Protein AF-A0A9P6TMA6-F1 (afdb_monomer_lite)

Radius of gyration: 33.47 Å; chains: 1; bounding box: 96×68×90 Å

Foldseek 3Di:
DDPPPADAFEKAFEKEKEAQADPPQADPCVDFQDPSHPNRAIWTKWFAFPDPPQRIDTQMDGDDPPHASVRRHVVSCCQFFNPQWDKAWPDSFFLDKDWDADDPVVCVVPVVDRHRTHIYGYTYIYTDGGGGDGPCPGTVDMGTGGPPDDCPRGQCPPVVVVVVSVVVVVVPPDPDDDDDDPCNVDVDDDDPPDDDVLVVLQLQQFFAQLQVQQPRPCRDGQDPQWKAALLQGIHHLVSVVVCQVPVPVRVCCCVRVVVPNDPLRIDGADFAFQPPDDPVLCDDPPCSPDDNAARTAAPQPRHGRRRPFKKWAFQVHRYIHTPVRCVVPVDQADPVPRHGGDPVRIGIHPDDPVSSVVSVVVSVVVVVVVVVVVVVVVVVVVVVVVPDDDDDDDDDDDDDDDDDDDDDDPPPVVVVVVVVVVVVVVVVPPDDDPVVVVVPDDDPDDDDDPDDDPDDDDD

Secondary structure (DSSP, 8-state):
-------EEEEEEEEEEEPPPPTT----TT-SS-TTTTTTS-EEEEEE-S-SSS-EE-SEEEPPTT--HHHHHHHHHHHHH-SS-EEEE--SS-SEEEEEEPPHHHHHH-TT---SEEEEEEEEEEEEE------SSS-SEEEEEETTS-GGGS-SSSHHHHHHHHHHHTT----S-PPPPHHHHTTPPPPP----HHHHHHHHHHB-TTTTTSSSS---B-PSSEEEETTS-EEEHHHHHHHHH-TTSSTTHHHHHTT--SGGGEEE-BPEEPTT--GGG---TT-TTS----SEE-TTT--BSSSSS-EEEETTT-BEEEHHHHHHS--SB-TTT--B--GGGEEESS--HHHHHHHHHHHHHHHHHHHHHHHHHHHHHHHHTTS-----------------------HHHHHHHHHHHHHHHHHTTS---HHHHHHSS-------TTSS-S-----

Structure (mmCIF, N/CA/C/O backbone):
data_AF-A0A9P6TMA6-F1
#
_entry.id   AF-A0A9P6TMA6-F1
#
loop_
_atom_site.group_PDB
_atom_site.id
_atom_site.type_symbol
_atom_site.label_atom_id
_atom_site.label_alt_id
_atom_site.label_comp_id
_atom_site.label_asym_id
_atom_site.label_entity_id
_atom_site.label_seq_id
_atom_site.pdbx_PDB_ins_code
_atom_site.Cartn_x
_atom_site.Cartn_y
_atom_site.Cartn_z
_atom_site.occupancy
_atom_site.B_iso_or_equiv
_atom_site.auth_seq_id
_atom_site.auth_comp_id
_atom_site.auth_asym_id
_atom_site.auth_atom_id
_atom_site.pdbx_PDB_model_num
ATOM 1 N N . MET A 1 1 ? 34.938 -23.444 14.644 1.00 37.44 1 MET A N 1
ATOM 2 C CA . MET A 1 1 ? 34.069 -23.648 13.467 1.00 37.44 1 MET A CA 1
ATOM 3 C C . MET A 1 1 ? 34.191 -22.396 12.625 1.00 37.44 1 MET A C 1
ATOM 5 O O . MET A 1 1 ? 33.840 -21.325 13.095 1.00 37.44 1 MET A O 1
ATOM 9 N N . THR A 1 2 ? 34.842 -22.506 11.475 1.00 38.72 2 THR A N 1
ATOM 10 C CA . THR A 1 2 ? 35.045 -21.412 10.523 1.00 38.72 2 THR A CA 1
ATOM 11 C C . THR A 1 2 ? 33.685 -20.917 10.021 1.00 38.72 2 THR A C 1
ATOM 13 O O . THR A 1 2 ? 32.839 -21.733 9.661 1.00 38.72 2 THR A O 1
ATOM 16 N N . ASN A 1 3 ? 33.452 -19.600 10.038 1.00 38.28 3 ASN A N 1
ATOM 17 C CA . ASN A 1 3 ? 32.276 -18.984 9.418 1.00 38.28 3 ASN A CA 1
ATOM 18 C C . ASN A 1 3 ? 32.245 -19.393 7.940 1.00 38.28 3 ASN A C 1
ATOM 20 O O . ASN A 1 3 ? 33.055 -18.909 7.151 1.00 38.28 3 ASN A O 1
ATOM 24 N N . ALA A 1 4 ? 31.354 -20.312 7.566 1.00 51.31 4 ALA A N 1
ATOM 25 C CA . ALA A 1 4 ? 31.094 -20.601 6.166 1.00 51.31 4 ALA A CA 1
ATOM 26 C C . ALA A 1 4 ? 30.470 -19.339 5.560 1.00 51.31 4 ALA A C 1
ATOM 28 O O . ALA A 1 4 ? 29.366 -18.955 5.943 1.00 51.31 4 ALA A O 1
ATOM 29 N N . ALA A 1 5 ? 31.208 -18.657 4.682 1.00 58.91 5 ALA A N 1
ATOM 30 C CA . ALA A 1 5 ? 30.712 -17.478 3.989 1.00 58.91 5 ALA A CA 1
ATOM 31 C C . ALA A 1 5 ? 29.397 -17.821 3.273 1.00 58.91 5 ALA A C 1
ATOM 33 O O . ALA A 1 5 ? 29.303 -18.837 2.578 1.00 58.91 5 ALA A O 1
ATOM 34 N N . GLU A 1 6 ? 28.373 -16.992 3.475 1.00 73.00 6 GLU A N 1
ATOM 35 C CA . GLU A 1 6 ? 27.078 -17.164 2.828 1.00 73.00 6 GLU A CA 1
ATOM 36 C C . GLU A 1 6 ? 27.240 -17.038 1.305 1.00 73.00 6 GLU A C 1
ATOM 38 O O . GLU A 1 6 ? 27.486 -15.952 0.785 1.00 73.00 6 GLU A O 1
ATOM 43 N N . TYR A 1 7 ? 27.126 -18.151 0.577 1.00 81.44 7 TYR A N 1
ATOM 44 C CA . TYR A 1 7 ? 27.273 -18.160 -0.879 1.00 81.44 7 TYR A CA 1
ATOM 45 C C . TYR A 1 7 ? 25.953 -17.771 -1.561 1.00 81.44 7 TYR A C 1
ATOM 47 O O . TYR A 1 7 ? 24.917 -18.406 -1.342 1.00 81.44 7 TYR A O 1
ATOM 55 N N . PHE A 1 8 ? 25.994 -16.749 -2.415 1.00 84.25 8 PHE A N 1
ATOM 56 C CA . PHE A 1 8 ? 24.892 -16.355 -3.294 1.00 84.25 8 PHE A CA 1
ATOM 57 C C . PHE A 1 8 ? 25.286 -16.644 -4.739 1.00 84.25 8 PHE A C 1
ATOM 59 O O . PHE A 1 8 ? 26.382 -16.279 -5.160 1.00 84.25 8 PHE A O 1
ATOM 66 N N . ARG A 1 9 ? 24.399 -17.292 -5.505 1.00 86.44 9 ARG A N 1
ATOM 67 C CA . ARG A 1 9 ? 24.655 -17.559 -6.927 1.00 86.44 9 ARG A CA 1
ATOM 68 C C . ARG A 1 9 ? 24.709 -16.231 -7.696 1.00 86.44 9 ARG A C 1
ATOM 70 O O . ARG A 1 9 ? 23.733 -15.484 -7.588 1.00 86.44 9 ARG A O 1
ATOM 77 N N . PRO A 1 10 ? 25.768 -15.961 -8.476 1.00 89.81 10 PRO A N 1
ATOM 78 C CA . PRO A 1 10 ? 25.795 -14.825 -9.388 1.00 89.81 10 PRO A CA 1
ATOM 79 C C . PRO A 1 10 ? 24.837 -15.069 -10.560 1.00 89.81 10 PRO A C 1
ATOM 81 O O . PRO A 1 10 ? 24.807 -16.159 -11.141 1.00 89.81 10 PRO A O 1
ATOM 84 N N . VAL A 1 11 ? 24.014 -14.071 -10.862 1.00 90.94 11 VAL A N 1
ATOM 85 C CA . VAL A 1 11 ? 22.996 -14.108 -11.915 1.00 90.94 11 VAL A CA 1
ATOM 86 C C . VAL A 1 11 ? 23.094 -12.812 -12.710 1.00 90.94 11 VAL A C 1
ATOM 88 O O . VAL A 1 11 ? 23.042 -11.738 -12.118 1.00 90.94 11 VAL A O 1
ATOM 91 N N . ALA A 1 12 ? 23.200 -12.910 -14.029 1.00 92.94 12 ALA A N 1
ATOM 92 C CA . ALA A 1 12 ? 23.120 -11.769 -14.929 1.00 92.94 12 ALA A CA 1
ATOM 93 C C . ALA A 1 12 ? 21.675 -11.585 -15.396 1.00 92.94 12 ALA A C 1
ATOM 95 O O . ALA A 1 12 ? 20.987 -12.560 -15.700 1.00 92.94 12 ALA A O 1
ATOM 96 N N . SER A 1 13 ? 21.211 -10.341 -15.458 1.00 91.81 13 SER A N 1
ATOM 97 C CA . SER A 1 13 ? 19.910 -9.994 -16.022 1.00 91.81 13 SER A CA 1
ATOM 98 C C . SER A 1 13 ? 20.026 -8.809 -16.967 1.00 91.81 13 SER A C 1
ATOM 100 O O . SER A 1 13 ? 20.718 -7.832 -16.677 1.00 91.81 13 SER A O 1
ATOM 102 N N . ILE A 1 14 ? 19.315 -8.878 -18.089 1.00 91.44 14 ILE A N 1
ATOM 103 C CA . ILE A 1 14 ? 19.318 -7.839 -19.115 1.00 91.44 14 ILE A CA 1
ATOM 104 C C . ILE A 1 14 ? 18.003 -7.071 -19.122 1.00 91.44 14 ILE A C 1
ATOM 106 O O . ILE A 1 14 ? 16.912 -7.633 -19.195 1.00 91.44 14 ILE A O 1
ATOM 110 N N . ILE A 1 15 ? 18.105 -5.749 -19.076 1.00 91.38 15 ILE A N 1
ATOM 111 C CA . ILE A 1 15 ? 16.959 -4.855 -19.184 1.00 91.38 15 ILE A CA 1
ATOM 112 C C . ILE A 1 15 ? 16.950 -4.285 -20.590 1.00 91.38 15 ILE A C 1
ATOM 114 O O . ILE A 1 15 ? 17.591 -3.267 -20.871 1.00 91.38 15 ILE A O 1
ATOM 118 N N . LEU A 1 16 ? 16.222 -4.966 -21.470 1.00 91.25 16 LEU A N 1
ATOM 119 C CA . LEU A 1 16 ? 16.062 -4.548 -22.851 1.00 91.25 16 LEU A CA 1
ATOM 120 C C . LEU A 1 16 ? 14.928 -3.530 -22.969 1.00 91.25 16 LEU A C 1
ATOM 122 O O . LEU A 1 16 ? 13.778 -3.832 -22.642 1.00 91.25 16 LEU A O 1
ATOM 126 N N . LYS A 1 17 ? 15.255 -2.330 -23.454 1.00 90.25 17 LYS A N 1
ATOM 127 C CA . LYS A 1 17 ? 14.284 -1.260 -23.711 1.00 90.25 17 LYS A CA 1
ATOM 128 C C . LYS A 1 17 ? 14.212 -0.903 -25.191 1.00 90.25 17 LYS A C 1
ATOM 130 O O . LYS A 1 17 ? 15.240 -0.810 -25.860 1.00 90.25 17 LYS A O 1
ATOM 135 N N . ARG A 1 18 ? 13.014 -0.598 -25.675 1.00 89.44 18 ARG A N 1
ATOM 136 C CA . ARG A 1 18 ? 12.765 -0.031 -27.006 1.00 89.44 18 ARG A CA 1
ATOM 137 C C . ARG A 1 18 ? 12.384 1.438 -26.831 1.00 89.44 18 ARG A C 1
ATOM 139 O O . ARG A 1 18 ? 11.455 1.749 -26.088 1.00 89.44 18 ARG A O 1
ATOM 146 N N . LEU A 1 19 ? 13.159 2.340 -27.438 1.00 87.12 19 LEU A N 1
ATOM 147 C CA . LEU A 1 19 ? 12.957 3.797 -27.364 1.00 87.12 19 LEU A CA 1
ATOM 148 C C . LEU A 1 19 ? 11.766 4.234 -28.225 1.00 87.12 19 LEU A C 1
ATOM 150 O O . LEU A 1 19 ? 11.429 3.503 -29.154 1.00 87.12 19 LEU A O 1
ATOM 154 N N . PRO A 1 20 ? 11.116 5.381 -27.949 1.00 86.81 20 PRO A N 1
ATOM 155 C CA . PRO A 1 20 ? 9.997 5.862 -28.756 1.00 86.81 20 PRO A CA 1
ATOM 156 C C . PRO A 1 20 ? 10.317 5.833 -30.253 1.00 86.81 20 PRO A C 1
ATOM 158 O O . PRO A 1 20 ? 11.397 6.248 -30.675 1.00 86.81 20 PRO A O 1
ATOM 161 N N . MET A 1 21 ? 9.392 5.285 -31.032 1.00 82.81 21 MET A N 1
ATOM 162 C CA . MET A 1 21 ? 9.508 5.181 -32.480 1.00 82.81 21 MET A CA 1
ATOM 163 C C . MET A 1 21 ? 8.995 6.462 -33.141 1.00 82.81 21 MET A C 1
ATOM 165 O O . MET A 1 21 ? 8.362 7.306 -32.505 1.00 82.81 21 MET A O 1
ATOM 169 N N . ALA A 1 22 ? 9.281 6.614 -34.433 1.00 80.31 22 ALA A N 1
ATOM 170 C CA . ALA A 1 22 ? 8.778 7.743 -35.199 1.00 80.31 22 ALA A CA 1
ATOM 171 C C . ALA A 1 22 ? 7.228 7.753 -35.229 1.00 80.31 22 ALA A C 1
ATOM 173 O O . ALA A 1 22 ? 6.617 6.681 -35.218 1.00 80.31 22 ALA A O 1
ATOM 174 N N . PRO A 1 23 ? 6.579 8.933 -35.305 1.00 71.62 23 PRO A N 1
ATOM 175 C CA . PRO A 1 23 ? 5.119 9.070 -35.176 1.00 71.62 23 PRO A CA 1
ATOM 176 C C . PRO A 1 23 ? 4.303 8.322 -36.239 1.00 71.62 23 PRO A C 1
ATOM 178 O O . PRO A 1 23 ? 3.116 8.081 -36.064 1.00 71.62 23 PRO A O 1
ATOM 181 N N . ASN A 1 24 ? 4.932 7.973 -37.361 1.00 76.94 24 ASN A N 1
ATOM 182 C CA . ASN A 1 24 ? 4.335 7.219 -38.461 1.00 76.94 24 ASN A CA 1
ATOM 183 C C . ASN A 1 24 ? 4.306 5.700 -38.220 1.00 76.94 24 ASN A C 1
ATOM 185 O O . ASN A 1 24 ? 3.735 4.972 -39.028 1.00 76.94 24 ASN A O 1
ATOM 189 N N . VAL A 1 25 ? 4.925 5.213 -37.142 1.00 72.12 25 VAL A N 1
ATOM 190 C CA . VAL A 1 25 ? 4.887 3.807 -36.743 1.00 72.12 25 VAL A CA 1
ATOM 191 C C . VAL A 1 25 ? 3.867 3.663 -35.622 1.00 72.12 25 VAL A C 1
ATOM 193 O O . VAL A 1 25 ? 4.098 4.111 -34.499 1.00 72.12 25 VAL A O 1
ATOM 196 N N . GLN A 1 26 ? 2.734 3.034 -35.920 1.00 69.00 26 GLN A N 1
ATOM 197 C CA . GLN A 1 26 ? 1.671 2.786 -34.951 1.00 69.00 26 GLN A CA 1
ATOM 198 C C . GLN A 1 26 ? 1.376 1.286 -34.907 1.00 69.00 26 GLN A C 1
ATOM 200 O O . GLN A 1 26 ? 1.083 0.675 -35.933 1.00 69.00 26 GLN A O 1
ATOM 205 N N . GLY A 1 27 ? 1.531 0.687 -33.727 1.00 71.75 27 GLY A N 1
ATOM 206 C CA . GLY A 1 27 ? 1.157 -0.698 -33.458 1.00 71.75 27 GLY A CA 1
ATOM 207 C C . GLY A 1 27 ? -0.180 -0.781 -32.733 1.00 71.75 27 GLY A C 1
ATOM 208 O O . GLY A 1 27 ? -0.685 0.220 -32.225 1.00 71.75 27 GLY A O 1
ATOM 209 N N . ASP A 1 28 ? -0.743 -1.985 -32.670 1.00 77.38 28 ASP A N 1
ATOM 210 C CA . ASP A 1 28 ? -1.900 -2.251 -31.823 1.00 77.38 28 ASP A CA 1
ATOM 211 C C . ASP A 1 28 ? -1.492 -2.144 -30.347 1.00 77.38 28 ASP A C 1
ATOM 213 O O . ASP A 1 28 ? -0.687 -2.930 -29.842 1.00 77.38 28 ASP A O 1
ATOM 217 N N . ASP A 1 29 ? -2.063 -1.164 -29.649 1.00 76.69 29 ASP A N 1
ATOM 218 C CA . ASP A 1 29 ? -1.829 -0.947 -28.226 1.00 76.69 29 ASP A CA 1
ATOM 219 C C . ASP A 1 29 ? -2.448 -2.033 -27.337 1.00 76.69 29 ASP A C 1
ATOM 221 O O . ASP A 1 29 ? -2.231 -2.009 -26.130 1.00 76.69 29 ASP A O 1
ATOM 225 N N . ASN A 1 30 ? -3.196 -2.995 -27.881 1.00 77.88 30 ASN A N 1
ATOM 226 C CA . ASN A 1 30 ? -3.695 -4.149 -27.134 1.00 77.88 30 ASN A CA 1
ATOM 227 C C . ASN A 1 30 ? -2.788 -5.376 -27.250 1.00 77.88 30 ASN A C 1
ATOM 229 O O . ASN A 1 30 ? -2.739 -6.164 -26.304 1.00 77.88 30 ASN A O 1
ATOM 233 N N . ASP A 1 31 ? -1.997 -5.491 -28.316 1.00 83.62 31 ASP A N 1
ATOM 234 C CA . ASP A 1 31 ? -1.076 -6.608 -28.520 1.00 83.62 31 ASP A CA 1
ATOM 235 C C . ASP A 1 31 ? 0.179 -6.447 -27.648 1.00 83.62 31 ASP A C 1
ATOM 237 O O . ASP A 1 31 ? 1.018 -5.580 -27.882 1.00 83.62 31 ASP A O 1
ATOM 241 N N . LEU A 1 32 ? 0.295 -7.254 -26.591 1.00 83.75 32 LEU A N 1
ATOM 242 C CA . LEU A 1 32 ? 1.432 -7.228 -25.662 1.00 83.75 32 LEU A CA 1
ATOM 243 C C . LEU A 1 32 ? 2.707 -7.831 -26.262 1.00 83.75 32 LEU A C 1
ATOM 245 O O . LEU A 1 32 ? 3.794 -7.573 -25.748 1.00 83.75 32 LEU A O 1
ATOM 249 N N . HIS A 1 33 ? 2.599 -8.615 -27.329 1.00 87.12 33 HIS A N 1
ATOM 250 C CA . HIS A 1 33 ? 3.728 -9.295 -27.956 1.00 87.12 33 HIS A CA 1
ATOM 251 C C . HIS A 1 33 ? 4.353 -8.449 -29.066 1.00 87.12 33 HIS A C 1
ATOM 253 O O . HIS A 1 33 ? 5.505 -8.674 -29.439 1.00 87.12 33 HIS A O 1
ATOM 259 N N . SER A 1 34 ? 3.648 -7.428 -29.556 1.00 86.25 34 SER A N 1
ATOM 260 C CA . SER A 1 34 ? 4.156 -6.524 -30.588 1.00 86.25 34 SER A CA 1
ATOM 261 C C . SER A 1 34 ? 5.199 -5.537 -30.059 1.00 86.25 34 SER A C 1
ATOM 263 O O . SER A 1 34 ? 4.967 -4.794 -29.107 1.00 86.25 34 SER A O 1
ATOM 265 N N . ILE A 1 35 ? 6.337 -5.453 -30.756 1.00 86.31 35 ILE A N 1
ATOM 266 C CA . ILE A 1 35 ? 7.381 -4.443 -30.511 1.00 86.31 35 ILE A CA 1
ATOM 267 C C . ILE A 1 35 ? 6.899 -3.011 -30.807 1.00 86.31 35 ILE A C 1
ATOM 269 O O . ILE A 1 35 ? 7.395 -2.042 -30.223 1.00 86.31 35 ILE A O 1
ATOM 273 N N . HIS A 1 36 ? 5.919 -2.879 -31.709 1.00 85.56 36 HIS A N 1
ATOM 274 C CA . HIS A 1 36 ? 5.373 -1.602 -32.172 1.00 85.56 36 HIS A CA 1
ATOM 275 C C . HIS A 1 36 ? 4.290 -1.037 -31.247 1.00 85.56 36 HIS A C 1
ATOM 277 O O . HIS A 1 36 ? 3.840 0.092 -31.455 1.00 85.56 36 HIS A O 1
ATOM 283 N N . ARG A 1 37 ? 3.887 -1.794 -30.219 1.00 84.75 37 ARG A N 1
ATOM 284 C CA . ARG A 1 37 ? 2.982 -1.329 -29.167 1.00 84.75 37 ARG A CA 1
ATOM 285 C C . ARG A 1 37 ? 3.531 -0.069 -28.500 1.00 84.75 37 ARG A C 1
ATOM 287 O O . ARG A 1 37 ? 4.726 0.018 -28.187 1.00 84.75 37 ARG A O 1
ATOM 294 N N . ASN A 1 38 ? 2.630 0.865 -28.198 1.00 82.62 38 ASN A N 1
ATOM 295 C CA . ASN A 1 38 ? 2.906 2.095 -27.469 1.00 82.62 38 ASN A CA 1
ATOM 296 C C . ASN A 1 38 ? 4.135 2.815 -28.042 1.00 82.62 38 ASN A C 1
ATOM 298 O O . ASN A 1 38 ? 5.122 3.079 -27.345 1.00 82.62 38 ASN A O 1
ATOM 302 N N . SER A 1 39 ? 4.087 3.065 -29.353 1.00 83.06 39 SER A N 1
ATOM 303 C CA . SER A 1 39 ? 5.203 3.593 -30.141 1.00 83.06 39 SER A CA 1
ATOM 304 C C . SER A 1 39 ? 5.730 4.931 -29.616 1.00 83.06 39 SER A C 1
ATOM 306 O O . SER A 1 39 ? 6.924 5.197 -29.720 1.00 83.06 39 SER A O 1
ATOM 308 N N . HIS A 1 40 ? 4.884 5.724 -28.959 1.00 83.06 40 HIS A N 1
ATOM 309 C CA . HIS A 1 40 ? 5.227 7.019 -28.363 1.00 83.06 40 HIS A CA 1
ATOM 310 C C . HIS A 1 40 ? 5.980 6.921 -27.024 1.00 83.06 40 HIS A C 1
ATOM 312 O O . HIS A 1 40 ? 6.616 7.886 -26.602 1.00 83.06 40 HIS A O 1
ATOM 318 N N . SER A 1 41 ? 5.931 5.772 -26.346 1.00 83.12 41 SER A N 1
ATOM 319 C CA . SER A 1 41 ? 6.536 5.576 -25.020 1.00 83.12 41 SER A CA 1
ATOM 320 C C . SER A 1 41 ? 7.706 4.606 -25.080 1.00 83.12 41 SER A C 1
ATOM 322 O O . SER A 1 41 ? 7.806 3.813 -26.007 1.00 83.12 41 SER A O 1
ATOM 324 N N . THR A 1 42 ? 8.583 4.607 -24.074 1.00 84.06 42 THR A N 1
ATOM 325 C CA . THR A 1 42 ? 9.576 3.527 -23.917 1.00 84.06 42 THR A CA 1
ATOM 326 C C . THR A 1 42 ? 8.885 2.267 -23.393 1.00 84.06 42 THR A C 1
ATOM 328 O O . THR A 1 42 ? 8.098 2.347 -22.447 1.00 84.06 42 THR A O 1
ATOM 331 N N . VAL A 1 43 ? 9.192 1.110 -23.981 1.00 87.38 43 VAL A N 1
ATOM 332 C CA . VAL A 1 43 ? 8.723 -0.204 -23.497 1.00 87.38 43 VAL A CA 1
ATOM 333 C C . VAL A 1 43 ? 9.895 -1.119 -23.166 1.00 87.38 43 VAL A C 1
ATOM 335 O O . VAL A 1 43 ? 11.004 -0.939 -23.672 1.00 87.38 43 VAL A O 1
ATOM 338 N N . TYR A 1 44 ? 9.631 -2.105 -22.318 1.00 89.81 44 TYR A N 1
ATOM 339 C CA . TYR A 1 44 ? 10.584 -3.052 -21.758 1.00 89.81 44 TYR A CA 1
ATOM 340 C C . TYR A 1 44 ? 10.145 -4.484 -22.031 1.00 89.81 44 TYR A C 1
ATOM 342 O O . TYR A 1 44 ? 8.956 -4.793 -21.927 1.00 89.81 44 TYR A O 1
ATOM 350 N N . LEU A 1 45 ? 11.110 -5.353 -22.326 1.00 89.69 45 LEU A N 1
ATOM 351 C CA . LEU A 1 45 ? 10.858 -6.779 -22.505 1.00 89.69 45 LEU A CA 1
ATOM 352 C C . LEU A 1 45 ? 10.763 -7.489 -21.152 1.00 89.69 45 LEU A C 1
ATOM 354 O O . LEU A 1 45 ? 11.686 -7.412 -20.340 1.00 89.69 45 LEU A O 1
ATOM 358 N N . LEU A 1 46 ? 9.676 -8.228 -20.943 1.00 90.19 46 LEU A N 1
ATOM 359 C CA . LEU A 1 46 ? 9.518 -9.178 -19.846 1.00 90.19 46 LEU A CA 1
ATOM 360 C C . LEU A 1 46 ? 9.247 -10.577 -20.395 1.00 90.19 46 LEU A C 1
ATOM 362 O O . LEU A 1 46 ? 8.530 -10.741 -21.379 1.00 90.19 46 LEU A O 1
ATOM 366 N N . VAL A 1 47 ? 9.778 -11.583 -19.707 1.00 88.62 47 VAL A N 1
ATOM 367 C CA . VAL A 1 47 ? 9.568 -13.004 -19.996 1.00 88.62 47 VAL A CA 1
ATOM 368 C C . VAL A 1 47 ? 8.868 -13.687 -18.827 1.00 88.62 47 VAL A C 1
ATOM 370 O O . VAL A 1 47 ? 9.051 -13.321 -17.660 1.00 88.62 47 VAL A O 1
ATOM 373 N N . LYS A 1 48 ? 8.051 -14.693 -19.134 1.00 85.38 48 LYS A N 1
ATOM 374 C CA . LYS A 1 48 ? 7.264 -15.457 -18.170 1.00 85.38 48 LYS A CA 1
ATOM 375 C C . LYS A 1 48 ? 7.808 -16.873 -18.045 1.00 85.38 48 LYS A C 1
ATOM 377 O O . LYS A 1 48 ? 7.776 -17.647 -18.995 1.00 85.38 48 LYS A O 1
ATOM 382 N N . LYS A 1 49 ? 8.237 -17.246 -16.842 1.00 82.62 49 LYS A N 1
ATOM 383 C CA . LYS A 1 49 ? 8.650 -18.616 -16.504 1.00 82.62 49 LYS A CA 1
ATOM 384 C C . LYS A 1 49 ? 7.439 -19.469 -16.079 1.00 82.62 49 LYS A C 1
ATOM 386 O O . LYS A 1 49 ? 6.488 -18.921 -15.513 1.00 82.62 49 LYS A O 1
ATOM 391 N N . PRO A 1 50 ? 7.461 -20.804 -16.272 1.00 77.69 50 PRO A N 1
ATOM 392 C CA . PRO A 1 50 ? 6.362 -21.722 -15.934 1.00 77.69 50 PRO A CA 1
ATOM 393 C C . PRO A 1 50 ? 6.225 -21.949 -14.415 1.00 77.69 50 PRO A C 1
ATOM 395 O O . PRO A 1 50 ? 6.454 -23.041 -13.894 1.00 77.69 50 PRO A O 1
ATOM 398 N N . ARG A 1 51 ? 5.891 -20.899 -13.656 1.00 72.88 51 ARG A N 1
ATOM 399 C CA . ARG A 1 51 ? 5.732 -20.928 -12.190 1.00 72.88 51 ARG A CA 1
ATOM 400 C C . ARG A 1 51 ? 4.463 -20.179 -11.770 1.00 72.88 51 ARG A C 1
ATOM 402 O O . ARG A 1 51 ? 4.055 -19.243 -12.446 1.00 72.88 51 ARG A O 1
ATOM 409 N N . LYS A 1 52 ? 3.836 -20.594 -10.657 1.00 58.69 52 LYS A N 1
ATOM 410 C CA . LYS A 1 52 ? 2.603 -19.966 -10.131 1.00 58.69 52 LYS A CA 1
ATOM 411 C C . LYS A 1 52 ? 2.843 -18.564 -9.554 1.00 58.69 52 LYS A C 1
ATOM 413 O O . LYS A 1 52 ? 2.041 -17.674 -9.798 1.00 58.69 52 LYS A O 1
ATOM 418 N N . ASP A 1 53 ? 3.957 -18.372 -8.848 1.00 56.50 53 ASP A N 1
ATOM 419 C CA . ASP A 1 53 ? 4.347 -17.097 -8.235 1.00 56.50 53 ASP A CA 1
ATOM 420 C C . ASP A 1 53 ? 5.594 -16.520 -8.923 1.00 56.50 53 ASP A C 1
ATOM 422 O O . ASP A 1 53 ? 6.473 -17.276 -9.344 1.00 56.50 53 ASP A O 1
ATOM 426 N N . HIS A 1 54 ? 5.694 -15.185 -9.010 1.00 58.88 54 HIS A N 1
ATOM 427 C CA . HIS A 1 54 ? 6.818 -14.467 -9.645 1.00 58.88 54 HIS A CA 1
ATOM 428 C C . HIS A 1 54 ? 7.140 -14.959 -11.070 1.00 58.88 54 HIS A C 1
ATOM 430 O O . HIS A 1 54 ? 8.302 -15.164 -11.426 1.00 58.88 54 HIS A O 1
ATOM 436 N N . ALA A 1 55 ? 6.101 -15.203 -11.870 1.00 69.81 55 ALA A N 1
ATOM 437 C CA . ALA A 1 55 ? 6.261 -15.759 -13.210 1.00 69.81 55 ALA A CA 1
ATOM 438 C C . ALA A 1 55 ? 6.995 -14.795 -14.155 1.00 69.81 55 ALA A C 1
ATOM 440 O O . ALA A 1 55 ? 7.838 -15.235 -14.927 1.00 69.81 55 ALA A O 1
ATOM 441 N N . TRP A 1 56 ? 6.704 -13.497 -14.058 1.00 82.38 56 TRP A N 1
ATOM 442 C CA . TRP A 1 56 ? 7.237 -12.461 -14.941 1.00 82.38 56 TRP A CA 1
ATOM 443 C C . TRP A 1 56 ? 8.501 -11.802 -14.388 1.00 82.38 56 TRP A C 1
ATOM 445 O O . TRP A 1 56 ? 8.541 -11.397 -13.222 1.00 82.38 56 TRP A O 1
ATOM 455 N N . GLN A 1 57 ? 9.518 -11.679 -15.234 1.00 85.25 57 GLN A N 1
ATOM 456 C CA . GLN A 1 57 ? 10.834 -11.134 -14.899 1.00 85.25 57 GLN A CA 1
ATOM 457 C C . GLN A 1 57 ? 11.552 -10.647 -16.165 1.00 85.25 57 GLN A C 1
ATOM 459 O O . GLN A 1 57 ? 11.148 -10.976 -17.278 1.00 85.25 57 GLN A O 1
ATOM 464 N N . PHE A 1 58 ? 12.629 -9.881 -15.994 1.00 89.69 58 PHE A N 1
ATOM 465 C CA . PHE A 1 58 ? 13.581 -9.657 -17.081 1.00 89.69 58 PHE A CA 1
ATOM 466 C C . PHE A 1 58 ? 14.278 -10.970 -17.460 1.00 89.69 58 PHE A C 1
ATOM 468 O O . PHE A 1 58 ? 14.394 -11.853 -16.591 1.00 89.69 58 PHE A O 1
ATOM 475 N N . PRO A 1 59 ? 14.763 -11.094 -18.709 1.00 90.62 59 PRO A N 1
ATOM 476 C CA . PRO A 1 59 ? 15.590 -12.225 -19.078 1.00 90.62 59 PRO A CA 1
ATOM 477 C C . PRO A 1 59 ? 16.816 -12.302 -18.165 1.00 90.62 59 PRO A C 1
ATOM 479 O O . PRO A 1 59 ? 17.458 -11.279 -17.878 1.00 90.62 59 PRO A O 1
ATOM 482 N N . GLN A 1 60 ? 17.056 -13.480 -17.590 1.00 90.56 60 GLN A N 1
ATOM 483 C CA . GLN A 1 60 ? 18.122 -13.665 -16.603 1.00 90.56 60 GLN A CA 1
ATOM 484 C C . GLN A 1 60 ? 18.521 -15.130 -16.422 1.00 90.56 60 GLN A C 1
ATOM 486 O O . GLN A 1 60 ? 17.660 -16.014 -16.304 1.00 90.56 60 GLN A O 1
ATOM 491 N N . GLY A 1 61 ? 19.807 -15.327 -16.140 1.00 90.06 61 GLY A N 1
ATOM 492 C CA . GLY A 1 61 ? 20.344 -16.616 -15.729 1.00 90.06 61 GLY A CA 1
ATOM 493 C C . GLY A 1 61 ? 21.747 -16.541 -15.145 1.00 90.06 61 GLY A C 1
ATOM 494 O O . GLY A 1 61 ? 22.178 -15.509 -14.634 1.00 90.06 61 GLY A O 1
ATOM 495 N N . GLY A 1 62 ? 22.391 -17.699 -15.030 1.00 90.62 62 GLY A N 1
ATOM 496 C CA . GLY A 1 62 ? 23.615 -17.826 -14.239 1.00 90.62 62 GLY A CA 1
ATOM 497 C C . GLY A 1 62 ? 24.818 -17.244 -14.960 1.00 90.62 62 GLY A C 1
ATOM 498 O O . GLY A 1 62 ? 24.921 -17.389 -16.167 1.00 90.62 62 GLY A O 1
ATOM 499 N N . ILE A 1 63 ? 25.741 -16.650 -14.205 1.00 91.31 63 ILE A N 1
ATOM 500 C CA . ILE A 1 63 ? 27.059 -16.305 -14.747 1.00 91.31 63 ILE A CA 1
ATOM 501 C C . ILE A 1 63 ? 27.942 -17.548 -14.669 1.00 91.31 63 ILE A C 1
ATOM 503 O O . ILE A 1 63 ? 28.153 -18.081 -13.569 1.00 91.31 63 ILE A O 1
ATOM 507 N N . ASP A 1 64 ? 28.434 -18.001 -15.818 1.00 89.06 64 ASP A N 1
ATOM 508 C CA . ASP A 1 64 ? 29.310 -19.163 -15.905 1.00 89.06 64 ASP A CA 1
ATOM 509 C C . ASP A 1 64 ? 30.782 -18.794 -15.628 1.00 89.06 64 ASP A C 1
ATOM 511 O O . ASP A 1 64 ? 31.190 -17.635 -15.760 1.00 89.06 64 ASP A O 1
ATOM 515 N N . PRO A 1 65 ? 31.623 -19.751 -15.189 1.00 86.94 65 PRO A N 1
ATOM 516 C CA . PRO A 1 65 ? 33.027 -19.470 -14.906 1.00 86.94 65 PRO A CA 1
ATOM 517 C C . PRO A 1 65 ? 33.781 -19.005 -16.159 1.00 86.94 65 PRO A C 1
ATOM 519 O O . PRO A 1 65 ? 33.866 -19.738 -17.139 1.00 86.94 65 PRO A O 1
ATOM 522 N N . GLY A 1 66 ? 34.391 -17.820 -16.089 1.00 88.69 66 GLY A N 1
ATOM 523 C CA . GLY A 1 66 ? 35.154 -17.232 -17.198 1.00 88.69 66 GLY A CA 1
ATOM 524 C C . GLY A 1 66 ? 34.346 -16.297 -18.101 1.00 88.69 66 GLY A C 1
ATOM 525 O O . GLY A 1 66 ? 34.928 -15.715 -19.008 1.00 88.69 66 GLY A O 1
ATOM 526 N N . GLU A 1 67 ? 33.052 -16.123 -17.832 1.00 91.44 67 GLU A N 1
ATOM 527 C CA . GLU A 1 67 ? 32.167 -15.209 -18.554 1.00 91.44 67 GLU A CA 1
ATOM 528 C C . GLU A 1 67 ? 32.039 -13.866 -17.814 1.00 91.44 67 GLU A C 1
ATOM 530 O O . GLU A 1 67 ? 31.973 -13.815 -16.580 1.00 91.44 67 GLU A O 1
ATOM 535 N N . THR A 1 68 ? 32.005 -12.757 -18.555 1.00 91.94 68 THR A N 1
ATOM 536 C CA . THR A 1 68 ? 31.706 -11.432 -17.991 1.00 91.94 68 THR A CA 1
ATOM 537 C C . THR A 1 68 ? 30.204 -11.250 -17.747 1.00 91.94 68 THR A C 1
ATOM 539 O O . THR A 1 68 ? 29.364 -11.939 -18.321 1.00 91.94 68 THR A O 1
ATOM 542 N N . LEU A 1 69 ? 29.830 -10.280 -16.906 1.00 91.50 69 LEU A N 1
ATOM 543 C CA . LEU A 1 69 ? 28.421 -9.963 -16.634 1.00 91.50 69 LEU A CA 1
ATOM 544 C C . LEU A 1 69 ? 27.633 -9.647 -17.917 1.00 91.50 69 LEU A C 1
ATOM 546 O O . LEU A 1 69 ? 26.483 -10.058 -18.067 1.00 91.50 69 LEU A O 1
ATOM 550 N N . THR A 1 70 ? 28.245 -8.889 -18.822 1.00 92.12 70 THR A N 1
ATOM 551 C CA . THR A 1 70 ? 27.645 -8.448 -20.082 1.00 92.12 70 THR A CA 1
ATOM 552 C C . THR A 1 70 ? 27.520 -9.586 -21.089 1.00 92.12 70 THR A C 1
ATOM 554 O O . THR A 1 70 ? 26.485 -9.688 -21.746 1.00 92.12 70 THR A O 1
ATOM 557 N N . GLU A 1 71 ? 28.524 -10.462 -21.182 1.00 92.81 71 GLU A N 1
ATOM 558 C CA . GLU A 1 71 ? 28.461 -11.681 -21.999 1.00 92.81 71 GLU A CA 1
ATOM 559 C C . GLU A 1 71 ? 27.356 -12.615 -21.501 1.00 92.81 71 GLU A C 1
ATOM 561 O O . GLU A 1 71 ? 26.494 -12.994 -22.293 1.00 92.81 71 GLU A O 1
ATOM 566 N N . ALA A 1 72 ? 27.298 -12.863 -20.188 1.00 93.81 72 ALA A N 1
ATOM 567 C CA . ALA A 1 72 ? 26.251 -13.674 -19.573 1.00 93.81 72 ALA A CA 1
ATOM 568 C C . ALA A 1 72 ? 24.862 -13.100 -19.862 1.00 93.81 72 ALA A C 1
ATOM 570 O O . ALA A 1 72 ? 23.959 -13.809 -20.290 1.00 93.81 72 ALA A O 1
ATOM 571 N N . ALA A 1 73 ? 24.682 -11.790 -19.703 1.00 93.25 73 ALA A N 1
ATOM 572 C CA . ALA A 1 73 ? 23.408 -11.138 -19.977 1.00 93.25 73 ALA A CA 1
ATOM 573 C C . ALA A 1 73 ? 22.962 -11.255 -21.449 1.00 93.25 73 ALA A C 1
ATOM 575 O O . ALA A 1 73 ? 21.771 -11.420 -21.716 1.00 93.25 73 ALA A O 1
ATOM 576 N N . LEU A 1 74 ? 23.897 -11.167 -22.402 1.00 92.38 74 LEU A N 1
ATOM 577 C CA . LEU A 1 74 ? 23.608 -11.325 -23.831 1.00 92.38 74 LEU A CA 1
ATOM 578 C C . LEU A 1 74 ? 23.332 -12.783 -24.211 1.00 92.38 74 LEU A C 1
ATOM 580 O O . LEU A 1 74 ? 22.431 -13.034 -25.012 1.00 92.38 74 LEU A O 1
ATOM 584 N N . ARG A 1 75 ? 24.072 -13.735 -23.632 1.00 93.25 75 ARG A N 1
ATOM 585 C CA . ARG A 1 75 ? 23.838 -15.169 -23.821 1.00 93.25 75 ARG A CA 1
ATOM 586 C C . ARG A 1 75 ? 22.445 -15.557 -23.332 1.00 93.25 75 ARG A C 1
ATOM 588 O O . ARG A 1 75 ? 21.681 -16.145 -24.087 1.00 93.25 75 ARG A O 1
ATOM 595 N N . GLU A 1 76 ? 22.085 -15.144 -22.121 1.00 92.44 76 GLU A N 1
ATOM 596 C CA . GLU A 1 76 ? 20.772 -15.422 -21.526 1.00 92.44 76 GLU A CA 1
ATOM 597 C C . GLU A 1 76 ? 19.631 -14.769 -22.326 1.00 92.44 76 GLU A C 1
ATOM 599 O O . GLU A 1 76 ? 18.569 -15.365 -22.488 1.00 92.44 76 GLU A O 1
ATOM 604 N N . LEU A 1 77 ? 19.849 -13.575 -22.904 1.00 92.00 77 LEU A N 1
ATOM 605 C CA . LEU A 1 77 ? 18.883 -12.981 -23.835 1.00 92.00 77 LEU A CA 1
ATOM 606 C C . LEU A 1 77 ? 18.654 -13.882 -25.053 1.00 92.00 77 LEU A C 1
ATOM 608 O O . LEU A 1 77 ? 17.512 -14.091 -25.451 1.00 92.00 77 LEU A O 1
ATOM 612 N N . ALA A 1 78 ? 19.730 -14.394 -25.652 1.00 91.56 78 ALA A N 1
ATOM 613 C CA . ALA A 1 78 ? 19.653 -15.225 -26.847 1.00 91.56 78 ALA A CA 1
ATOM 614 C C . ALA A 1 78 ? 19.038 -16.606 -26.568 1.00 91.56 78 ALA A C 1
ATOM 616 O O . ALA A 1 78 ? 18.309 -17.125 -27.412 1.00 91.56 78 ALA A O 1
ATOM 617 N N . GLU A 1 79 ? 19.308 -17.185 -25.396 1.00 89.88 79 GLU A N 1
ATOM 618 C CA . GLU A 1 79 ? 18.730 -18.458 -24.953 1.00 89.88 79 GLU A CA 1
ATOM 619 C C . GLU A 1 79 ? 17.223 -18.329 -24.685 1.00 89.88 79 GLU A C 1
ATOM 621 O O . GLU A 1 79 ? 16.435 -19.129 -25.188 1.00 89.88 79 GLU A O 1
ATOM 626 N N . GLU A 1 80 ? 16.803 -17.299 -23.944 1.00 89.94 80 GLU A N 1
ATOM 627 C CA . GLU A 1 80 ? 15.405 -17.148 -23.519 1.00 89.94 80 GLU A CA 1
ATOM 628 C C . GLU A 1 80 ? 14.504 -16.489 -24.575 1.00 89.94 80 GLU A C 1
ATOM 630 O O . GLU A 1 80 ? 13.299 -16.747 -24.605 1.00 89.94 80 GLU A O 1
ATOM 635 N N . CYS A 1 81 ? 15.063 -15.610 -25.414 1.00 89.50 81 CYS A N 1
ATOM 636 C CA . CYS A 1 81 ? 14.309 -14.769 -26.352 1.00 89.50 81 CYS A CA 1
ATOM 637 C C . CYS A 1 81 ? 14.677 -15.004 -27.826 1.00 89.50 81 CYS A C 1
ATOM 639 O O . CYS A 1 81 ? 14.146 -14.309 -28.694 1.00 89.50 81 CYS A O 1
ATOM 641 N N . GLY A 1 82 ? 15.567 -15.952 -28.120 1.00 88.06 82 GLY A N 1
ATOM 642 C CA . GLY A 1 82 ? 16.007 -16.274 -29.475 1.00 88.06 82 GLY A CA 1
ATOM 643 C C . GLY A 1 82 ? 17.106 -15.352 -30.015 1.00 88.06 82 GLY A C 1
ATOM 644 O O . GLY A 1 82 ? 17.363 -14.254 -29.523 1.00 88.06 82 GLY A O 1
ATOM 645 N N . THR A 1 83 ? 17.773 -15.804 -31.078 1.00 88.25 83 THR A N 1
ATOM 646 C CA . THR A 1 83 ? 18.936 -15.117 -31.671 1.00 88.25 83 THR A CA 1
ATOM 647 C C . THR A 1 83 ? 18.571 -13.978 -32.625 1.00 88.25 83 THR A C 1
ATOM 649 O O . THR A 1 83 ? 19.456 -13.199 -32.999 1.00 88.25 83 THR A O 1
ATOM 652 N N . ASP A 1 84 ? 17.300 -13.871 -33.023 1.00 89.12 84 ASP A N 1
ATOM 653 C CA . ASP A 1 84 ? 16.787 -12.789 -33.872 1.00 89.12 84 ASP A CA 1
ATOM 654 C C . ASP A 1 84 ? 16.801 -11.440 -33.139 1.00 89.12 84 ASP A C 1
ATOM 656 O O . ASP A 1 84 ? 17.118 -10.407 -33.728 1.00 89.12 84 ASP A O 1
ATOM 660 N N . LEU A 1 85 ? 16.555 -11.455 -31.827 1.00 90.19 85 LEU A N 1
ATOM 661 C CA . LEU A 1 85 ? 16.507 -10.260 -30.998 1.00 90.19 85 LEU A CA 1
ATOM 662 C C . LEU A 1 85 ? 17.905 -9.649 -30.815 1.00 90.19 85 LEU A C 1
ATOM 664 O O . LEU A 1 85 ? 18.765 -10.193 -30.121 1.00 90.19 85 LEU A O 1
ATOM 668 N N . LYS A 1 86 ? 18.137 -8.484 -31.428 1.00 90.06 86 LYS A N 1
ATOM 669 C CA . LYS A 1 86 ? 19.405 -7.750 -31.340 1.00 90.06 86 LYS A CA 1
ATOM 670 C C . LYS A 1 86 ? 19.313 -6.613 -30.335 1.00 90.06 86 LYS A C 1
ATOM 672 O O . LYS A 1 86 ? 18.406 -5.778 -30.380 1.00 90.06 86 LYS A O 1
ATOM 677 N N . ALA A 1 87 ? 20.307 -6.557 -29.458 1.00 92.88 87 ALA A N 1
ATOM 678 C CA . ALA A 1 87 ? 20.410 -5.576 -28.393 1.00 92.88 87 ALA A CA 1
ATOM 679 C C . ALA A 1 87 ? 21.797 -4.924 -28.386 1.00 92.88 87 ALA A C 1
ATOM 681 O O . ALA A 1 87 ? 22.810 -5.592 -28.579 1.00 92.88 87 ALA A O 1
ATOM 682 N N . GLN A 1 88 ? 21.836 -3.621 -28.129 1.00 92.25 88 GLN A N 1
ATOM 683 C CA . GLN A 1 88 ? 23.055 -2.865 -27.872 1.00 92.25 88 GLN A CA 1
ATOM 684 C C . GLN A 1 88 ? 23.172 -2.627 -26.368 1.00 92.25 88 GLN A C 1
ATOM 686 O O . GLN A 1 88 ? 22.294 -2.010 -25.766 1.00 92.25 88 GLN A O 1
ATOM 691 N N . LEU A 1 89 ? 24.252 -3.112 -25.757 1.00 90.69 89 LEU A N 1
ATOM 692 C CA . LEU A 1 89 ? 24.533 -2.855 -24.347 1.00 90.69 89 LEU A CA 1
ATOM 693 C C . LEU A 1 89 ? 24.838 -1.372 -24.118 1.00 90.69 89 LEU A C 1
ATOM 695 O O . LEU A 1 89 ? 25.548 -0.741 -24.899 1.00 90.69 89 LEU A O 1
ATOM 699 N N . LEU A 1 90 ? 24.292 -0.834 -23.031 1.00 87.69 90 LEU A N 1
ATOM 700 C CA . LEU A 1 90 ? 24.496 0.548 -22.597 1.00 87.69 90 LEU A CA 1
ATOM 701 C C . LEU A 1 90 ? 25.456 0.643 -21.411 1.00 87.69 90 LEU A C 1
ATOM 703 O O . LEU A 1 90 ? 26.041 1.699 -21.191 1.00 87.69 90 LEU A O 1
ATOM 707 N N . ASP A 1 91 ? 25.603 -0.446 -20.657 1.00 85.25 91 ASP A N 1
ATOM 708 C CA . ASP A 1 91 ? 26.449 -0.512 -19.473 1.00 85.25 91 ASP A CA 1
ATOM 709 C C . ASP A 1 91 ? 27.559 -1.548 -19.671 1.00 85.25 91 ASP A C 1
ATOM 711 O O . ASP A 1 91 ? 27.316 -2.621 -20.227 1.00 85.25 91 ASP A O 1
ATOM 715 N N . GLN A 1 92 ? 28.766 -1.236 -19.192 1.00 81.50 92 GLN A N 1
ATOM 716 C CA . GLN A 1 92 ? 29.857 -2.213 -19.063 1.00 81.50 92 GLN A CA 1
ATOM 717 C C . GLN A 1 92 ? 29.851 -2.915 -17.695 1.00 81.50 92 GLN A C 1
ATOM 719 O O . GLN A 1 92 ? 30.384 -4.012 -17.559 1.00 81.50 92 GLN A O 1
ATOM 724 N N . GLU A 1 93 ? 29.207 -2.305 -16.699 1.00 85.44 93 GLU A N 1
ATOM 725 C CA . GLU A 1 93 ? 29.077 -2.813 -15.332 1.00 85.44 93 GLU A CA 1
ATOM 726 C C . GLU A 1 93 ? 27.599 -2.924 -14.925 1.00 85.44 93 GLU A C 1
ATOM 728 O O . GLU A 1 93 ? 26.697 -2.496 -15.647 1.00 85.44 93 GLU A O 1
ATOM 733 N N . ALA A 1 94 ? 27.329 -3.498 -13.752 1.00 85.50 94 ALA A N 1
ATOM 734 C CA . ALA A 1 94 ? 25.966 -3.646 -13.256 1.00 85.50 94 ALA A CA 1
ATOM 735 C C . ALA A 1 94 ? 25.317 -2.277 -12.966 1.00 85.50 94 ALA A C 1
ATOM 737 O O . ALA A 1 94 ? 25.731 -1.554 -12.061 1.00 85.50 94 ALA A O 1
ATOM 738 N N . ALA A 1 95 ? 24.219 -1.962 -13.652 1.00 79.50 95 ALA A N 1
ATOM 739 C CA . ALA A 1 95 ? 23.358 -0.814 -13.364 1.00 79.50 95 ALA A CA 1
ATOM 740 C C . ALA A 1 95 ? 22.622 -0.935 -12.020 1.00 79.50 95 ALA A C 1
ATOM 742 O O . ALA A 1 95 ? 22.126 0.054 -11.479 1.00 79.50 95 ALA A O 1
ATOM 743 N N . GLY A 1 96 ? 22.510 -2.151 -11.489 1.00 79.88 96 GLY A N 1
ATOM 744 C CA . GLY A 1 96 ? 21.904 -2.417 -10.196 1.00 79.88 96 GLY A CA 1
ATOM 745 C C . GLY A 1 96 ? 22.146 -3.848 -9.742 1.00 79.88 96 GLY A C 1
ATOM 746 O O . GLY A 1 96 ? 22.429 -4.731 -10.549 1.00 79.88 96 GLY A O 1
ATOM 747 N N . VAL A 1 97 ? 22.003 -4.075 -8.438 1.00 84.62 97 VAL A N 1
ATOM 748 C CA . VAL A 1 97 ? 22.182 -5.388 -7.813 1.00 84.62 97 VAL A CA 1
ATOM 749 C C . VAL A 1 97 ? 20.971 -5.704 -6.942 1.00 84.62 97 VAL A C 1
ATOM 751 O O . VAL A 1 97 ? 20.557 -4.882 -6.125 1.00 84.62 97 VAL A O 1
ATOM 754 N N . TYR A 1 98 ? 20.421 -6.907 -7.083 1.00 80.94 98 TYR A N 1
ATOM 755 C CA . TYR A 1 98 ? 19.329 -7.422 -6.265 1.00 80.94 98 TYR A CA 1
ATOM 756 C C . TYR A 1 98 ? 19.701 -8.766 -5.648 1.00 80.94 98 TYR A C 1
ATOM 758 O O . TYR A 1 98 ? 20.009 -9.728 -6.344 1.00 80.94 98 TYR A O 1
ATOM 766 N N . GLN A 1 99 ? 19.648 -8.847 -4.322 1.00 82.62 99 GLN A N 1
ATOM 767 C CA . GLN A 1 99 ? 20.013 -10.048 -3.584 1.00 82.62 99 GLN A CA 1
ATOM 768 C C . GLN A 1 99 ? 18.809 -10.574 -2.812 1.00 82.62 99 GLN A C 1
ATOM 770 O O . GLN A 1 99 ? 18.188 -9.845 -2.039 1.00 82.62 99 GLN A O 1
ATOM 775 N N . TYR A 1 100 ? 18.497 -11.856 -2.991 1.00 78.44 100 TYR A N 1
ATOM 776 C CA . TYR A 1 100 ? 17.416 -12.517 -2.267 1.00 78.44 100 TYR A CA 1
ATOM 777 C C . TYR A 1 100 ? 17.834 -13.910 -1.809 1.00 78.44 100 TYR A C 1
ATOM 779 O O . TYR A 1 100 ? 18.621 -14.598 -2.461 1.00 78.44 100 TYR A O 1
ATOM 787 N N . ARG A 1 101 ? 17.300 -14.327 -0.659 1.00 79.31 101 ARG A N 1
ATOM 788 C CA . ARG A 1 101 ? 17.490 -15.676 -0.119 1.00 79.31 101 ARG A CA 1
ATOM 789 C C . ARG A 1 101 ? 16.412 -16.607 -0.656 1.00 79.31 101 ARG A C 1
ATOM 791 O O . ARG A 1 101 ? 15.258 -16.205 -0.805 1.00 79.31 101 ARG A O 1
ATOM 798 N N . PHE A 1 102 ? 16.775 -17.857 -0.925 1.00 79.00 102 PHE A N 1
ATOM 799 C CA . PHE A 1 102 ? 15.779 -18.858 -1.288 1.00 79.00 102 PHE A CA 1
ATOM 800 C C . PHE A 1 102 ? 14.947 -19.254 -0.060 1.00 79.00 102 PHE A C 1
ATOM 802 O O . PHE A 1 102 ? 15.480 -19.291 1.051 1.00 79.00 102 PHE A O 1
ATOM 809 N N . PRO A 1 103 ? 13.655 -19.594 -0.228 1.00 74.69 103 PRO A N 1
ATOM 810 C CA . PRO A 1 103 ? 12.850 -20.123 0.868 1.00 74.69 103 PRO A CA 1
ATOM 811 C C . PRO A 1 103 ? 13.495 -21.377 1.473 1.00 74.69 103 PRO A C 1
ATOM 813 O O . PRO A 1 103 ? 13.952 -22.248 0.730 1.00 74.69 103 PRO A O 1
ATOM 816 N N . SER A 1 104 ? 13.466 -21.529 2.802 1.00 69.81 104 SER A N 1
ATOM 817 C CA . SER A 1 104 ? 14.119 -22.649 3.508 1.00 69.81 104 SER A CA 1
ATOM 818 C C . SER A 1 104 ? 13.705 -24.025 2.964 1.00 69.81 104 SER A C 1
ATOM 820 O O . SER A 1 104 ? 14.546 -24.897 2.758 1.00 69.81 104 SER A O 1
ATOM 822 N N . LYS A 1 105 ? 12.427 -24.176 2.579 1.00 69.31 105 LYS A N 1
ATOM 823 C CA . LYS A 1 105 ? 11.872 -25.392 1.952 1.00 69.31 105 LYS A CA 1
ATOM 824 C C . LYS A 1 105 ? 12.549 -25.763 0.620 1.00 69.31 105 LYS A C 1
ATOM 826 O O . LYS A 1 105 ? 12.611 -26.937 0.266 1.00 69.31 105 LYS A O 1
ATOM 831 N N . PHE A 1 106 ? 13.031 -24.780 -0.145 1.00 66.69 106 PHE A N 1
ATOM 832 C CA . PHE A 1 106 ? 13.734 -25.004 -1.415 1.00 66.69 106 PHE A CA 1
ATOM 833 C C . PHE A 1 106 ? 15.176 -25.474 -1.182 1.00 66.69 106 PHE A C 1
ATOM 835 O O . PHE A 1 106 ? 15.635 -26.402 -1.851 1.00 66.69 106 PHE A O 1
ATOM 842 N N . ILE A 1 107 ? 15.851 -24.876 -0.194 1.00 66.06 107 ILE A N 1
ATOM 843 C CA . ILE A 1 107 ? 17.219 -25.225 0.215 1.00 66.06 107 ILE A CA 1
ATOM 844 C C . ILE A 1 107 ? 17.257 -26.665 0.755 1.00 66.06 107 ILE A C 1
ATOM 846 O O . ILE A 1 107 ? 18.087 -27.464 0.329 1.00 66.06 107 ILE A O 1
ATOM 850 N N . GLU A 1 108 ? 16.296 -27.041 1.604 1.00 61.66 108 GLU A N 1
ATOM 851 C CA . GLU A 1 108 ? 16.181 -28.398 2.165 1.00 61.66 108 GLU A CA 1
ATOM 852 C C . GLU A 1 108 ? 15.939 -29.479 1.097 1.00 61.66 108 GLU A C 1
ATOM 854 O O . GLU A 1 108 ? 16.449 -30.599 1.204 1.00 61.66 108 GLU A O 1
ATOM 859 N N . LYS A 1 109 ? 15.179 -29.150 0.043 1.00 61.84 109 LYS A N 1
ATOM 860 C CA . LYS A 1 109 ? 14.819 -30.088 -1.032 1.00 61.84 109 LYS A CA 1
ATOM 861 C C . LYS A 1 109 ? 15.966 -30.322 -2.018 1.00 61.84 109 LYS A C 1
ATOM 863 O O . LYS A 1 109 ? 16.115 -31.430 -2.531 1.00 61.84 109 LYS A O 1
ATOM 868 N N . LYS A 1 110 ? 16.806 -29.314 -2.270 1.00 62.56 110 LYS A N 1
ATOM 869 C CA . LYS A 1 110 ? 18.002 -29.431 -3.119 1.00 62.56 110 LYS A CA 1
ATOM 870 C C . LYS A 1 110 ? 19.264 -29.586 -2.264 1.00 62.56 110 LYS A C 1
ATOM 872 O O . LYS A 1 110 ? 20.156 -28.753 -2.332 1.00 62.56 110 LYS A O 1
ATOM 877 N N . LYS A 1 111 ? 19.400 -30.707 -1.539 1.00 53.84 111 LYS A N 1
ATOM 878 C CA . LYS A 1 111 ? 20.567 -31.039 -0.677 1.00 53.84 111 LYS A CA 1
ATOM 879 C C . LYS A 1 111 ? 21.961 -30.910 -1.336 1.00 53.84 111 LYS A C 1
ATOM 881 O O . LYS A 1 111 ? 22.960 -30.897 -0.628 1.00 53.84 111 LYS A O 1
ATOM 886 N N . LYS A 1 112 ? 22.048 -30.831 -2.671 1.00 54.16 112 LYS A N 1
ATOM 887 C CA . LYS A 1 112 ? 23.289 -30.601 -3.442 1.00 54.16 112 LYS A CA 1
ATOM 888 C C . LYS A 1 112 ? 23.651 -29.120 -3.643 1.00 54.16 112 LYS A C 1
ATOM 890 O O . LYS A 1 112 ? 24.749 -28.828 -4.104 1.00 54.16 112 LYS A O 1
ATOM 895 N N . TRP A 1 113 ? 22.745 -28.189 -3.359 1.00 58.62 113 TRP A N 1
ATOM 896 C CA . TRP A 1 113 ? 22.951 -26.763 -3.604 1.00 58.62 113 TRP A CA 1
ATOM 897 C C . TRP A 1 113 ? 23.649 -26.096 -2.416 1.00 58.62 113 TRP A C 1
ATOM 899 O O . TRP A 1 113 ? 23.174 -26.175 -1.289 1.00 58.62 113 TRP A O 1
ATOM 909 N N . ARG A 1 114 ? 24.778 -25.423 -2.674 1.00 61.22 114 ARG A N 1
ATOM 910 C CA . ARG A 1 114 ? 25.589 -24.743 -1.643 1.00 61.22 114 ARG A CA 1
ATOM 911 C C . ARG A 1 114 ? 25.192 -23.275 -1.418 1.00 61.22 114 ARG A C 1
ATOM 913 O O . ARG A 1 114 ? 25.735 -22.640 -0.522 1.00 61.22 114 ARG A O 1
ATOM 920 N N . GLY A 1 115 ? 24.283 -22.731 -2.233 1.00 66.88 115 GLY A N 1
ATOM 921 C CA . GLY A 1 115 ? 23.875 -21.323 -2.189 1.00 66.88 115 GLY A CA 1
ATOM 922 C C . GLY A 1 115 ? 22.643 -21.057 -1.328 1.00 66.88 115 GLY A C 1
ATOM 923 O O . GLY A 1 115 ? 21.644 -21.765 -1.434 1.00 66.88 115 GLY A O 1
ATOM 924 N N . ILE A 1 116 ? 22.709 -20.002 -0.516 1.00 79.69 116 ILE A N 1
ATOM 925 C CA . ILE A 1 116 ? 21.637 -19.530 0.380 1.00 79.69 116 ILE A CA 1
ATOM 926 C C . ILE A 1 116 ? 20.646 -18.630 -0.385 1.00 79.69 116 ILE A C 1
ATOM 928 O O . ILE A 1 116 ? 19.511 -18.410 0.046 1.00 79.69 116 ILE A O 1
ATOM 932 N N . GLY A 1 117 ? 21.044 -18.142 -1.561 1.00 84.62 117 GLY A N 1
ATOM 933 C CA . GLY A 1 117 ? 20.246 -17.254 -2.396 1.00 84.62 117 GLY A CA 1
ATOM 934 C C . GLY A 1 117 ? 20.867 -16.979 -3.762 1.00 84.62 117 GLY A C 1
ATOM 935 O O . GLY A 1 117 ? 21.827 -17.642 -4.166 1.00 84.62 117 GLY A O 1
ATOM 936 N N . ALA A 1 118 ? 20.335 -15.970 -4.448 1.00 83.94 118 ALA A N 1
ATOM 937 C CA . ALA A 1 118 ? 20.886 -15.434 -5.689 1.00 83.94 118 ALA A CA 1
ATOM 938 C C . ALA A 1 118 ? 21.177 -13.932 -5.559 1.00 83.94 118 ALA A C 1
ATOM 940 O O . ALA A 1 118 ? 20.463 -13.206 -4.862 1.00 83.94 118 ALA A O 1
ATOM 941 N N . LYS A 1 119 ? 22.240 -13.495 -6.236 1.00 88.69 119 LYS A N 1
ATOM 942 C CA . LYS A 1 119 ? 22.633 -12.102 -6.437 1.00 88.69 119 LYS A CA 1
ATOM 943 C C . LYS A 1 119 ? 22.479 -11.809 -7.930 1.00 88.69 119 LYS A C 1
ATOM 945 O O . LYS A 1 119 ? 23.250 -12.324 -8.730 1.00 88.69 119 LYS A O 1
ATOM 950 N N . VAL A 1 120 ? 21.453 -11.044 -8.275 1.00 88.62 120 VAL A N 1
ATOM 951 C CA . VAL A 1 120 ? 21.109 -10.647 -9.641 1.00 88.62 120 VAL A CA 1
ATOM 952 C C . VAL A 1 120 ? 21.738 -9.297 -9.939 1.00 88.62 120 VAL A C 1
ATOM 954 O O . VAL A 1 120 ? 21.517 -8.340 -9.201 1.00 88.62 120 VAL A O 1
ATOM 957 N N . GLU A 1 121 ? 22.512 -9.223 -11.006 1.00 90.31 121 GLU A N 1
ATOM 958 C CA . GLU A 1 121 ? 23.184 -8.020 -11.479 1.00 90.31 121 GLU A CA 1
ATOM 959 C C . GLU A 1 121 ? 22.571 -7.615 -12.821 1.00 90.31 121 GLU A C 1
ATOM 961 O O . GLU A 1 121 ? 22.460 -8.427 -13.738 1.00 90.31 121 GLU A O 1
ATOM 966 N N . PHE A 1 122 ? 22.106 -6.369 -12.906 1.00 89.38 122 PHE A N 1
ATOM 967 C CA . PHE A 1 122 ? 21.358 -5.867 -14.055 1.00 89.38 122 PHE A CA 1
ATOM 968 C C . PHE A 1 122 ? 22.248 -5.090 -15.005 1.00 89.38 122 PHE A C 1
ATOM 970 O O . PHE A 1 122 ? 22.943 -4.180 -14.567 1.00 89.38 122 PHE A O 1
ATOM 977 N N . VAL A 1 123 ? 22.131 -5.347 -16.302 1.00 91.25 123 VAL A N 1
ATOM 978 C CA . VAL A 1 123 ? 22.729 -4.521 -17.358 1.00 91.25 123 VAL A CA 1
ATOM 979 C C . VAL A 1 123 ? 21.636 -3.950 -18.251 1.00 91.25 123 VAL A C 1
ATOM 981 O O . VAL A 1 123 ? 20.650 -4.625 -18.558 1.00 91.25 123 VAL A O 1
ATOM 984 N N . ARG A 1 124 ? 21.763 -2.687 -18.660 1.00 90.56 124 ARG A N 1
ATOM 985 C CA . ARG A 1 124 ? 20.795 -2.054 -19.562 1.00 90.56 124 ARG A CA 1
ATOM 986 C C . ARG A 1 124 ? 21.215 -2.264 -21.005 1.00 90.56 124 ARG A C 1
ATOM 988 O O . ARG A 1 124 ? 22.388 -2.140 -21.351 1.00 90.56 124 ARG A O 1
ATOM 995 N N . ALA A 1 125 ? 20.225 -2.493 -21.856 1.00 91.69 125 ALA A N 1
ATOM 996 C CA . ALA A 1 125 ? 20.414 -2.602 -23.290 1.00 91.69 125 ALA A CA 1
ATOM 997 C C . ALA A 1 125 ? 19.299 -1.874 -24.047 1.00 91.69 125 ALA A C 1
ATOM 999 O O . ALA A 1 125 ? 18.150 -1.833 -23.600 1.00 91.69 125 ALA A O 1
ATOM 1000 N N . SER A 1 126 ? 19.626 -1.297 -25.199 1.00 92.25 126 SER A N 1
ATOM 1001 C CA . SER A 1 126 ? 18.647 -0.791 -26.159 1.00 92.25 126 SER A CA 1
ATOM 1002 C C . SER A 1 126 ? 18.384 -1.818 -27.251 1.00 92.25 126 SER A C 1
ATOM 1004 O O . SER A 1 126 ? 19.313 -2.403 -27.803 1.00 92.25 126 SER A O 1
ATOM 1006 N N . TRP A 1 127 ? 17.111 -2.019 -27.574 1.00 94.06 127 TRP A N 1
ATOM 1007 C CA . TRP A 1 127 ? 16.683 -2.805 -28.723 1.00 94.06 127 TRP A CA 1
ATOM 1008 C C . TRP A 1 127 ? 17.197 -2.174 -30.019 1.00 94.06 127 TRP A C 1
ATOM 1010 O O . TRP A 1 127 ? 17.128 -0.954 -30.182 1.00 94.06 127 TRP A O 1
ATOM 1020 N N . VAL A 1 128 ? 17.710 -3.014 -30.916 1.00 91.06 128 VAL A N 1
ATOM 1021 C CA . VAL A 1 128 ? 18.223 -2.616 -32.233 1.00 91.06 128 VAL A CA 1
ATOM 1022 C C . VAL A 1 128 ? 17.313 -3.149 -33.334 1.00 91.06 128 VAL A C 1
ATOM 1024 O O . VAL A 1 128 ? 16.880 -2.388 -34.195 1.00 91.06 128 VAL A O 1
ATOM 1027 N N . SER A 1 129 ? 17.026 -4.451 -33.312 1.00 90.75 129 SER A N 1
ATOM 1028 C CA . SER A 1 129 ? 16.192 -5.122 -34.311 1.00 90.75 129 SER A CA 1
ATOM 1029 C C . SER A 1 129 ? 15.708 -6.489 -33.815 1.00 90.75 129 SER A C 1
ATOM 1031 O O . SER A 1 129 ? 16.144 -6.974 -32.768 1.00 90.75 129 SER A O 1
ATOM 1033 N N . GLY A 1 130 ? 14.802 -7.107 -34.575 1.00 89.62 130 GLY A N 1
ATOM 1034 C CA . GLY A 1 130 ? 14.276 -8.445 -34.302 1.00 89.62 130 GLY A CA 1
ATOM 1035 C C . GLY A 1 130 ? 13.174 -8.479 -33.247 1.00 89.62 130 GLY A C 1
ATOM 1036 O O . GLY A 1 130 ? 12.793 -7.452 -32.677 1.00 89.62 130 GLY A O 1
ATOM 1037 N N . GLN A 1 131 ? 12.650 -9.675 -32.996 1.00 89.06 131 GLN A N 1
ATOM 1038 C CA . GLN A 1 131 ? 11.554 -9.913 -32.057 1.00 89.06 131 GLN A CA 1
ATOM 1039 C C . GLN A 1 131 ? 11.879 -11.066 -31.102 1.00 89.06 131 GLN A C 1
ATOM 1041 O O . GLN A 1 131 ? 12.612 -11.990 -31.445 1.00 89.06 131 GLN A O 1
ATOM 1046 N N . CYS A 1 132 ? 11.313 -11.010 -29.894 1.00 89.00 132 CYS A N 1
ATOM 1047 C CA . CYS A 1 132 ? 11.421 -12.090 -28.921 1.00 89.00 132 CYS A CA 1
ATOM 1048 C C . CYS A 1 132 ? 10.718 -13.359 -29.430 1.00 89.00 132 CYS A C 1
ATOM 1050 O O . CYS A 1 132 ? 9.550 -13.328 -29.824 1.00 89.00 132 CYS A O 1
ATOM 1052 N N . GLN A 1 133 ? 11.436 -14.475 -29.393 1.00 88.38 133 GLN A N 1
ATOM 1053 C CA . GLN A 1 133 ? 10.975 -15.804 -29.770 1.00 88.38 133 GLN A CA 1
ATOM 1054 C C . GLN A 1 133 ? 11.276 -16.774 -28.620 1.00 88.38 133 GLN A C 1
ATOM 1056 O O . GLN A 1 133 ? 12.367 -17.343 -28.570 1.00 88.38 133 GLN A O 1
ATOM 1061 N N . PRO A 1 134 ? 10.343 -16.951 -27.669 1.00 84.75 134 PRO A N 1
ATOM 1062 C CA . PRO A 1 134 ? 10.549 -17.867 -26.557 1.00 84.75 134 PRO A CA 1
ATOM 1063 C C . PRO A 1 134 ? 10.564 -19.322 -27.032 1.00 84.75 134 PRO A C 1
ATOM 1065 O O . PRO A 1 134 ? 9.791 -19.723 -27.904 1.00 84.75 134 PRO A O 1
ATOM 1068 N N . ASP A 1 135 ? 11.397 -20.138 -26.393 1.00 73.12 135 ASP A N 1
ATOM 1069 C CA . ASP A 1 135 ? 11.588 -21.554 -26.718 1.00 73.12 135 ASP A CA 1
ATOM 1070 C C . ASP A 1 135 ? 10.445 -22.484 -26.248 1.00 73.12 135 ASP A C 1
ATOM 1072 O O . ASP A 1 135 ? 10.476 -23.688 -26.517 1.00 73.12 135 ASP A O 1
ATOM 1076 N N . GLN A 1 136 ? 9.445 -21.942 -25.536 1.00 72.94 136 GLN A N 1
ATOM 1077 C CA . GLN A 1 136 ? 8.306 -22.653 -24.928 1.00 72.94 136 GLN A CA 1
ATOM 1078 C C . GLN A 1 136 ? 8.693 -23.764 -23.932 1.00 72.94 136 GLN A C 1
ATOM 1080 O O . GLN A 1 136 ? 7.827 -24.503 -23.455 1.00 72.94 136 GLN A O 1
ATOM 1085 N N . LYS A 1 137 ? 9.977 -23.886 -23.577 1.00 71.75 137 LYS A N 1
ATOM 1086 C CA . LYS A 1 137 ? 10.490 -24.864 -22.607 1.00 71.75 137 LYS A CA 1
ATOM 1087 C C . LYS A 1 137 ? 10.859 -24.177 -21.303 1.00 71.75 137 LYS A C 1
ATOM 1089 O O . LYS A 1 137 ? 10.443 -24.628 -20.234 1.00 71.75 137 LYS A O 1
ATOM 1094 N N . GLU A 1 138 ? 11.607 -23.084 -21.390 1.00 73.38 138 GLU A N 1
ATOM 1095 C CA . GLU A 1 138 ? 12.019 -22.291 -20.235 1.00 73.38 138 GLU A CA 1
ATOM 1096 C C . GLU A 1 138 ? 11.140 -21.057 -20.051 1.00 73.38 138 GLU A C 1
ATOM 1098 O O . GLU A 1 138 ? 10.787 -20.705 -18.916 1.00 73.38 138 GLU A O 1
ATOM 1103 N N . ILE A 1 139 ? 10.728 -20.453 -21.167 1.00 82.38 139 ILE A N 1
ATOM 1104 C CA . ILE A 1 139 ? 9.847 -19.290 -21.212 1.00 82.38 139 ILE A CA 1
ATOM 1105 C C . ILE A 1 139 ? 8.526 -19.674 -21.876 1.00 82.38 139 ILE A C 1
ATOM 1107 O O . ILE A 1 139 ? 8.501 -20.127 -23.013 1.00 82.38 139 ILE A O 1
ATOM 1111 N N . ILE A 1 140 ? 7.416 -19.469 -21.166 1.00 84.38 140 ILE A N 1
ATOM 1112 C CA . ILE A 1 140 ? 6.062 -19.789 -21.653 1.00 84.38 140 ILE A CA 1
ATOM 1113 C C . ILE A 1 140 ? 5.374 -18.613 -22.349 1.00 84.38 140 ILE A C 1
ATOM 1115 O O . ILE A 1 140 ? 4.398 -18.807 -23.064 1.00 84.38 140 ILE A O 1
ATOM 1119 N N . ASP A 1 141 ? 5.824 -17.388 -22.086 1.00 86.12 141 ASP A N 1
ATOM 1120 C CA . ASP A 1 141 ? 5.184 -16.170 -22.583 1.00 86.12 141 ASP A CA 1
ATOM 1121 C C . ASP A 1 141 ? 6.158 -14.986 -22.501 1.00 86.12 141 ASP A C 1
ATOM 1123 O O . ASP A 1 141 ? 7.104 -15.018 -21.710 1.00 86.12 141 ASP A O 1
ATOM 1127 N N . PHE A 1 142 ? 5.920 -13.927 -23.269 1.00 89.75 142 PHE A N 1
ATOM 1128 C CA . PHE A 1 142 ? 6.673 -12.674 -23.179 1.00 89.75 142 PHE A CA 1
ATOM 1129 C C . PHE A 1 142 ? 5.751 -11.473 -23.389 1.00 89.75 142 PHE A C 1
ATOM 1131 O O . PHE A 1 142 ? 4.656 -11.612 -23.918 1.00 89.75 142 PHE A O 1
ATOM 1138 N N . ALA A 1 143 ? 6.173 -10.290 -22.951 1.00 89.44 143 ALA A N 1
ATOM 1139 C CA . ALA A 1 143 ? 5.405 -9.067 -23.145 1.00 89.44 143 ALA A CA 1
ATOM 1140 C C . ALA A 1 143 ? 6.313 -7.837 -23.228 1.00 89.44 143 ALA A C 1
ATOM 1142 O O . ALA A 1 143 ? 7.263 -7.693 -22.453 1.00 89.44 143 ALA A O 1
ATOM 1143 N N . TRP A 1 144 ? 5.966 -6.917 -24.124 1.00 87.44 144 TRP A N 1
ATOM 1144 C CA . TRP A 1 144 ? 6.495 -5.561 -24.186 1.00 87.44 144 TRP A CA 1
ATOM 1145 C C . TRP A 1 144 ? 5.623 -4.639 -23.335 1.00 87.44 144 TRP A C 1
ATOM 1147 O O . TRP A 1 144 ? 4.464 -4.368 -23.647 1.00 87.44 144 TRP A O 1
ATOM 1157 N N . THR A 1 145 ? 6.180 -4.156 -22.226 1.00 83.88 145 THR A N 1
ATOM 1158 C CA . THR A 1 145 ? 5.438 -3.402 -21.204 1.00 83.88 145 THR A CA 1
ATOM 1159 C C . THR A 1 145 ? 5.966 -1.981 -21.066 1.00 83.88 145 THR A C 1
ATOM 1161 O O . THR A 1 145 ? 7.170 -1.750 -21.128 1.00 83.88 145 THR A O 1
ATOM 1164 N N . CYS A 1 146 ? 5.081 -1.004 -20.878 1.00 75.75 146 CYS A N 1
ATOM 1165 C CA . CYS A 1 146 ? 5.486 0.357 -20.517 1.00 75.75 146 CYS A CA 1
ATOM 1166 C C . CYS A 1 146 ? 5.439 0.548 -18.995 1.00 75.75 146 CYS A C 1
ATOM 1168 O O . CYS A 1 146 ? 4.776 -0.203 -18.282 1.00 75.75 146 CYS A O 1
ATOM 1170 N N . GLU A 1 147 ? 6.085 1.601 -18.497 1.00 65.75 147 GLU A N 1
ATOM 1171 C CA . GLU A 1 147 ? 6.085 1.966 -17.069 1.00 65.75 147 GLU A CA 1
ATOM 1172 C C . GLU A 1 147 ? 4.670 2.181 -16.489 1.00 65.75 147 GLU A C 1
ATOM 1174 O O . GLU A 1 147 ? 4.453 2.023 -15.291 1.00 65.75 147 GLU A O 1
ATOM 1179 N N . GLN A 1 148 ? 3.695 2.483 -17.351 1.00 55.84 148 GLN A N 1
ATOM 1180 C CA . GLN A 1 148 ? 2.291 2.721 -17.005 1.00 55.84 148 GLN A CA 1
ATOM 1181 C C . GLN A 1 148 ? 1.396 1.470 -17.148 1.00 55.84 148 GLN A C 1
ATOM 1183 O O . GLN A 1 148 ? 0.188 1.557 -16.943 1.00 55.84 148 GLN A O 1
ATOM 1188 N N . SER A 1 149 ? 1.950 0.310 -17.529 1.00 53.88 149 SER A N 1
ATOM 1189 C CA . SER A 1 149 ? 1.165 -0.917 -17.742 1.00 53.88 149 SER A CA 1
ATOM 1190 C C . SER A 1 149 ? 0.672 -1.544 -16.420 1.00 53.88 149 SER A C 1
ATOM 1192 O O . SER A 1 149 ? 1.333 -1.397 -15.389 1.00 53.88 149 SER A O 1
ATOM 1194 N N . PRO A 1 150 ? -0.472 -2.265 -16.421 1.00 45.00 150 PRO A N 1
ATOM 1195 C CA . PRO A 1 150 ? -1.101 -2.780 -15.203 1.00 45.00 150 PRO A CA 1
ATOM 1196 C C . PRO A 1 150 ? -0.198 -3.704 -14.371 1.00 45.00 150 PRO A C 1
ATOM 1198 O O . PRO A 1 150 ? 0.533 -4.542 -14.901 1.00 45.00 150 PRO A O 1
ATOM 1201 N N . ALA A 1 151 ? -0.346 -3.624 -13.044 1.00 45.19 151 ALA A N 1
ATOM 1202 C CA . ALA A 1 151 ? 0.394 -4.383 -12.027 1.00 45.19 151 ALA A CA 1
ATOM 1203 C C . ALA A 1 151 ? 0.275 -5.919 -12.092 1.00 45.19 151 ALA A C 1
ATOM 1205 O O . ALA A 1 151 ? 0.940 -6.625 -11.332 1.00 45.19 151 ALA A O 1
ATOM 1206 N N . SER A 1 152 ? -0.538 -6.448 -13.006 1.00 42.84 152 SER A N 1
ATOM 1207 C CA . SER A 1 152 ? -0.765 -7.877 -13.225 1.00 42.84 152 SER A CA 1
ATOM 1208 C C . SER A 1 152 ? 0.392 -8.602 -13.930 1.00 42.84 152 SER A C 1
ATOM 1210 O O . SER A 1 152 ? 0.503 -9.820 -13.801 1.00 42.84 152 SER A O 1
ATOM 1212 N N . TYR A 1 153 ? 1.265 -7.889 -14.652 1.00 49.50 153 TYR A N 1
ATOM 1213 C CA . TYR A 1 153 ? 2.300 -8.484 -15.524 1.00 49.50 153 TYR A CA 1
ATOM 1214 C C . TYR A 1 153 ? 3.694 -8.573 -14.906 1.00 49.50 153 TYR A C 1
ATOM 1216 O O . TYR A 1 153 ? 4.683 -8.835 -15.578 1.00 49.50 153 TYR A O 1
ATOM 1224 N N . GLY A 1 154 ? 3.788 -8.402 -13.598 1.00 39.44 154 GLY A N 1
ATOM 1225 C CA . GLY A 1 154 ? 5.039 -8.559 -12.887 1.00 39.44 154 GLY A CA 1
ATOM 1226 C C . GLY A 1 154 ? 4.852 -8.063 -11.487 1.00 39.44 154 GLY A C 1
ATOM 1227 O O . GLY A 1 154 ? 4.591 -6.883 -11.277 1.00 39.44 154 GLY A O 1
ATOM 1228 N N . ARG A 1 155 ? 4.994 -8.970 -10.517 1.00 39.97 155 ARG A N 1
ATOM 1229 C CA . ARG A 1 155 ? 5.151 -8.581 -9.123 1.00 39.97 155 ARG A CA 1
ATOM 1230 C C . ARG A 1 155 ? 6.221 -7.493 -9.106 1.00 39.97 155 ARG A C 1
ATOM 1232 O O . ARG A 1 155 ? 7.370 -7.727 -9.475 1.00 39.97 155 ARG A O 1
ATOM 1239 N N . PHE A 1 156 ? 5.755 -6.303 -8.761 1.00 39.94 156 PHE A N 1
ATOM 1240 C CA . PHE A 1 156 ? 6.260 -4.967 -9.059 1.00 39.94 156 PHE A CA 1
ATOM 1241 C C . PHE A 1 156 ? 7.597 -4.648 -8.344 1.00 39.94 156 PHE A C 1
ATOM 1243 O O . PHE A 1 156 ? 7.854 -3.523 -7.940 1.00 39.94 156 PHE A O 1
ATOM 1250 N N . GLN A 1 157 ? 8.465 -5.638 -8.134 1.00 42.22 157 GLN A N 1
ATOM 1251 C CA . GLN A 1 157 ? 9.698 -5.552 -7.348 1.00 42.22 157 GLN A CA 1
ATOM 1252 C C . GLN A 1 157 ? 10.970 -5.413 -8.189 1.00 42.22 157 GLN A C 1
ATOM 1254 O O . GLN A 1 157 ? 12.038 -5.333 -7.609 1.00 42.22 157 GLN A O 1
ATOM 1259 N N . MET A 1 158 ? 10.896 -5.352 -9.521 1.00 42.81 158 MET A N 1
ATOM 1260 C CA . MET A 1 158 ? 12.089 -5.177 -10.374 1.00 42.81 158 MET A CA 1
ATOM 1261 C C . MET A 1 158 ? 12.054 -3.846 -11.136 1.00 42.81 158 MET A C 1
ATOM 1263 O O . MET A 1 158 ? 13.029 -3.100 -11.129 1.00 42.81 158 MET A O 1
ATOM 1267 N N . LEU A 1 159 ? 10.892 -3.463 -11.680 1.00 43.50 159 LEU A N 1
ATOM 1268 C CA . LEU A 1 159 ? 10.724 -2.200 -12.414 1.00 43.50 159 LEU A CA 1
ATOM 1269 C C . LEU A 1 159 ? 10.707 -0.957 -11.492 1.00 43.50 159 LEU A C 1
ATOM 1271 O O . LEU A 1 159 ? 11.263 0.077 -11.846 1.00 43.50 159 LEU A O 1
ATOM 1275 N N . LYS A 1 160 ? 10.184 -1.068 -10.255 1.00 43.12 160 LYS A N 1
ATOM 1276 C CA . LYS A 1 160 ? 10.268 -0.003 -9.222 1.00 43.12 160 LYS A CA 1
ATOM 1277 C C . LYS A 1 160 ? 11.714 0.274 -8.758 1.00 43.12 160 LYS A C 1
ATOM 1279 O O . LYS A 1 160 ? 11.986 1.336 -8.204 1.00 43.12 160 LYS A O 1
ATOM 1284 N N . PHE A 1 161 ? 12.648 -0.658 -8.981 1.00 46.09 161 PHE A N 1
ATOM 1285 C CA . PHE A 1 161 ? 14.075 -0.463 -8.688 1.00 46.09 161 PHE A CA 1
ATOM 1286 C C . PHE A 1 161 ? 14.854 0.047 -9.905 1.00 46.09 161 PHE A C 1
ATOM 1288 O O . PHE A 1 161 ? 15.820 0.783 -9.721 1.00 46.09 161 PHE A O 1
ATOM 1295 N N . TYR A 1 162 ? 14.394 -0.248 -11.126 1.00 44.34 162 TYR A N 1
ATOM 1296 C CA . TYR A 1 162 ? 14.937 0.299 -12.374 1.00 44.34 162 TYR A CA 1
ATOM 1297 C C . TYR A 1 162 ? 14.898 1.834 -12.417 1.00 44.34 162 TYR A C 1
ATOM 1299 O O . TYR A 1 162 ? 15.903 2.482 -12.709 1.00 44.34 162 TYR A O 1
ATOM 1307 N N . THR A 1 163 ? 13.769 2.431 -12.035 1.00 40.94 163 THR A N 1
ATOM 1308 C CA . THR A 1 163 ? 13.616 3.893 -11.962 1.00 40.94 163 THR A CA 1
ATOM 1309 C C . THR A 1 163 ? 14.480 4.514 -10.861 1.00 40.94 163 THR A C 1
ATOM 1311 O O . THR A 1 163 ? 15.047 5.593 -11.039 1.00 40.94 163 THR A O 1
ATOM 1314 N N . LYS A 1 164 ? 14.683 3.800 -9.746 1.00 37.56 164 LYS A N 1
ATOM 1315 C CA . LYS A 1 164 ? 15.581 4.219 -8.655 1.00 37.56 164 LYS A CA 1
ATOM 1316 C C . LYS A 1 164 ? 17.066 4.137 -9.046 1.00 37.56 164 LYS A C 1
ATOM 1318 O O . LYS A 1 164 ? 17.836 5.025 -8.688 1.00 37.56 164 LYS A O 1
ATOM 1323 N N . ALA A 1 165 ? 17.454 3.128 -9.830 1.00 38.50 165 ALA A N 1
ATOM 1324 C CA . ALA A 1 165 ? 18.798 2.983 -10.392 1.00 38.50 165 ALA A CA 1
ATOM 1325 C C . ALA A 1 165 ? 19.105 4.058 -11.455 1.00 38.50 165 ALA A C 1
ATOM 1327 O O . ALA A 1 165 ? 20.191 4.638 -11.450 1.00 38.50 165 ALA A O 1
ATOM 1328 N N . GLN A 1 166 ? 18.131 4.422 -12.304 1.00 39.62 166 GLN A N 1
ATOM 1329 C CA . GLN A 1 166 ? 18.268 5.555 -13.234 1.00 39.62 166 GLN A CA 1
ATOM 1330 C C . GLN A 1 166 ? 18.486 6.897 -12.518 1.00 39.62 166 GLN A C 1
ATOM 1332 O O . GLN A 1 166 ? 19.250 7.728 -13.009 1.00 39.62 166 GLN A O 1
ATOM 1337 N N . TYR A 1 167 ? 17.857 7.106 -11.356 1.00 33.28 167 TYR A N 1
ATOM 1338 C CA . TYR A 1 167 ? 18.049 8.325 -10.562 1.00 33.28 167 TYR A CA 1
ATOM 1339 C C . TYR A 1 167 ? 19.454 8.406 -9.943 1.00 33.28 167 TYR A C 1
ATOM 1341 O O . TYR A 1 167 ? 20.020 9.492 -9.851 1.00 33.28 167 TYR A O 1
ATOM 1349 N N . SER A 1 168 ? 20.048 7.262 -9.582 1.00 31.05 168 SER A N 1
ATOM 1350 C CA . SER A 1 168 ? 21.425 7.194 -9.073 1.00 31.05 168 SER A CA 1
ATOM 1351 C C . SER A 1 168 ? 22.473 7.416 -10.173 1.00 31.05 168 SER A C 1
ATOM 1353 O O . SER A 1 168 ? 23.495 8.048 -9.923 1.00 31.05 168 SER A O 1
ATOM 1355 N N . ALA A 1 169 ? 22.215 6.955 -11.402 1.00 37.22 169 ALA A N 1
ATOM 1356 C CA . ALA A 1 169 ? 23.129 7.131 -12.536 1.00 37.22 169 ALA A CA 1
ATOM 1357 C C . ALA A 1 169 ? 23.199 8.585 -13.049 1.00 37.22 169 ALA A C 1
ATOM 1359 O O . ALA A 1 169 ? 24.214 8.992 -13.605 1.00 37.22 169 ALA A O 1
ATOM 1360 N N . LYS A 1 170 ? 22.161 9.405 -12.819 1.00 33.53 170 LYS A N 1
ATOM 1361 C CA . LYS A 1 170 ? 22.172 10.844 -13.158 1.00 33.53 170 LYS A CA 1
ATOM 1362 C C . LYS A 1 170 ? 23.108 11.689 -12.275 1.00 33.53 170 LYS A C 1
ATOM 1364 O O . LYS A 1 170 ? 23.274 12.871 -12.555 1.00 33.53 170 LYS A O 1
ATOM 1369 N N . VAL A 1 171 ? 23.709 11.105 -11.232 1.00 34.03 171 VAL A N 1
ATOM 1370 C CA . VAL A 1 171 ? 24.636 11.785 -10.306 1.00 34.03 171 VAL A CA 1
ATOM 1371 C C . VAL A 1 171 ? 26.113 11.494 -10.624 1.00 34.03 171 VAL A C 1
ATOM 1373 O O . VAL A 1 171 ? 26.985 12.153 -10.071 1.00 34.03 171 VAL A O 1
ATOM 1376 N N . MET A 1 172 ? 26.433 10.570 -11.540 1.00 37.16 172 MET A N 1
ATOM 1377 C CA . MET A 1 172 ? 27.822 10.136 -11.781 1.00 37.16 172 MET A CA 1
ATOM 1378 C C . MET A 1 172 ? 28.316 10.447 -13.194 1.00 37.16 172 MET A C 1
ATOM 1380 O O . MET A 1 172 ? 28.714 9.567 -13.946 1.00 37.16 172 MET A O 1
ATOM 1384 N N . GLY A 1 173 ? 28.291 11.730 -13.541 1.00 36.00 173 GLY A N 1
ATOM 1385 C CA . GLY A 1 173 ? 29.013 12.256 -14.693 1.00 36.00 173 GLY A CA 1
ATOM 1386 C C . GLY A 1 173 ? 29.720 13.546 -14.313 1.00 36.00 173 GLY A C 1
ATOM 1387 O O . GLY A 1 173 ? 29.178 14.615 -14.576 1.00 36.00 173 GLY A O 1
ATOM 1388 N N . ASN A 1 174 ? 30.885 13.446 -13.664 1.00 28.20 174 ASN A N 1
ATOM 1389 C CA . ASN A 1 174 ? 31.914 14.485 -13.731 1.00 28.20 174 ASN A CA 1
ATOM 1390 C C . ASN A 1 174 ? 33.276 13.948 -13.248 1.00 28.20 174 ASN A C 1
ATOM 1392 O O . ASN A 1 174 ? 33.664 14.138 -12.094 1.00 28.20 174 ASN A O 1
ATOM 1396 N N . ASP A 1 175 ? 34.008 13.290 -14.144 1.00 48.50 175 ASP A N 1
ATOM 1397 C CA . ASP A 1 175 ? 35.376 12.829 -13.897 1.00 48.50 175 ASP A CA 1
ATOM 1398 C C . ASP A 1 175 ? 36.348 13.973 -14.202 1.00 48.50 175 ASP A C 1
ATOM 1400 O O . ASP A 1 175 ? 36.925 14.089 -15.282 1.00 48.50 175 ASP A O 1
ATOM 1404 N N . GLY A 1 176 ? 36.499 14.861 -13.224 1.00 41.50 176 GLY A N 1
ATOM 1405 C CA . GLY A 1 176 ? 37.544 15.875 -13.172 1.00 41.50 176 GLY A CA 1
ATOM 1406 C C . GLY A 1 176 ? 38.012 15.994 -11.729 1.00 41.50 176 GLY A C 1
ATOM 1407 O O . GLY A 1 176 ? 37.224 16.371 -10.864 1.00 41.50 176 GLY A O 1
ATOM 1408 N N . GLY A 1 177 ? 39.263 15.597 -11.473 1.00 49.66 177 GLY A N 1
ATOM 1409 C CA . GLY A 1 177 ? 39.856 15.353 -10.152 1.00 49.66 177 GLY A CA 1
ATOM 1410 C C . GLY A 1 177 ? 39.287 16.189 -9.004 1.00 49.66 177 GLY A C 1
ATOM 1411 O O . GLY A 1 177 ? 39.509 17.395 -8.917 1.00 49.66 177 GLY A O 1
ATOM 1412 N N . SER A 1 178 ? 38.576 15.527 -8.092 1.00 47.38 178 SER A N 1
ATOM 1413 C CA . SER A 1 178 ? 38.071 16.135 -6.863 1.00 47.38 178 SER A CA 1
ATOM 1414 C C . SER A 1 178 ? 39.025 15.808 -5.721 1.00 47.38 178 SER A C 1
ATOM 1416 O O . SER A 1 178 ? 39.234 14.651 -5.367 1.00 47.38 178 SER A O 1
ATOM 1418 N N . ILE A 1 179 ? 39.613 16.849 -5.142 1.00 49.31 179 ILE A N 1
ATOM 1419 C CA . ILE A 1 179 ? 40.350 16.771 -3.881 1.00 49.31 179 ILE A CA 1
ATOM 1420 C C . ILE A 1 179 ? 39.394 16.198 -2.815 1.00 49.31 179 ILE A C 1
ATOM 1422 O O . ILE A 1 179 ? 38.293 16.745 -2.668 1.00 49.31 179 ILE A O 1
ATOM 1426 N N . PRO A 1 180 ? 39.776 15.140 -2.069 1.00 46.25 180 PRO A N 1
ATOM 1427 C CA . PRO A 1 180 ? 38.904 14.519 -1.075 1.00 46.25 180 PRO A CA 1
ATOM 1428 C C . PRO A 1 180 ? 38.407 15.551 -0.065 1.00 46.25 180 PRO A C 1
ATOM 1430 O O . PRO A 1 180 ? 39.195 16.251 0.581 1.00 46.25 180 PRO A O 1
ATOM 1433 N N . ARG A 1 181 ? 37.084 15.672 0.076 1.00 52.19 181 ARG A N 1
ATOM 1434 C CA . ARG A 1 181 ? 36.488 16.592 1.054 1.00 52.19 181 ARG A CA 1
ATOM 1435 C C . ARG A 1 181 ? 36.571 15.978 2.452 1.00 52.19 181 ARG A C 1
ATOM 1437 O O . ARG A 1 181 ? 36.515 14.766 2.617 1.00 52.19 181 ARG A O 1
ATOM 1444 N N . ARG A 1 182 ? 36.643 16.816 3.496 1.00 55.38 182 ARG A N 1
ATOM 1445 C CA . ARG A 1 182 ? 36.725 16.392 4.917 1.00 55.38 182 ARG A CA 1
ATOM 1446 C C . ARG A 1 182 ? 35.662 15.351 5.316 1.00 55.38 182 ARG A C 1
ATOM 1448 O O . ARG A 1 182 ? 35.941 14.500 6.152 1.00 55.38 182 ARG A O 1
ATOM 1455 N N . ILE A 1 183 ? 34.490 15.402 4.684 1.00 56.12 183 ILE A N 1
ATOM 1456 C CA . ILE A 1 183 ? 33.365 14.473 4.877 1.00 56.12 183 ILE A CA 1
ATOM 1457 C C . ILE A 1 183 ? 33.636 13.032 4.401 1.00 56.12 183 ILE A C 1
ATOM 1459 O O . ILE A 1 183 ? 32.912 12.119 4.780 1.00 56.12 183 ILE A O 1
ATOM 1463 N N . GLU A 1 184 ? 34.656 12.817 3.565 1.00 58.97 184 GLU A N 1
ATOM 1464 C CA . GLU A 1 184 ? 35.084 11.491 3.091 1.00 58.97 184 GLU A CA 1
ATOM 1465 C C . GLU A 1 184 ? 36.185 10.912 3.991 1.00 58.97 184 GLU A C 1
ATOM 1467 O O . GLU A 1 184 ? 36.210 9.709 4.245 1.00 58.97 184 GLU A O 1
ATOM 1472 N N . LEU A 1 185 ? 37.061 11.772 4.531 1.00 63.91 185 LEU A N 1
ATOM 1473 C CA . LEU A 1 185 ? 38.093 11.373 5.498 1.00 63.91 185 LEU A CA 1
ATOM 1474 C C . LEU A 1 185 ? 37.532 11.128 6.905 1.00 63.91 185 LEU A C 1
ATOM 1476 O O . LEU A 1 185 ? 38.116 10.374 7.681 1.00 63.91 185 LEU A O 1
ATOM 1480 N N . VAL A 1 186 ? 36.413 11.766 7.250 1.00 56.44 186 VAL A N 1
ATOM 1481 C CA . VAL A 1 186 ? 35.773 11.640 8.559 1.00 56.44 186 VAL A CA 1
ATOM 1482 C C . VAL A 1 186 ? 34.357 11.126 8.349 1.00 56.44 186 VAL A C 1
ATOM 1484 O O . VAL A 1 186 ? 33.538 11.814 7.750 1.00 56.44 186 VAL A O 1
ATOM 1487 N N . LYS A 1 187 ? 34.056 9.924 8.865 1.00 60.44 187 LYS A N 1
ATOM 1488 C CA . LYS A 1 187 ? 32.688 9.386 8.912 1.00 60.44 187 LYS A CA 1
ATOM 1489 C C . LYS A 1 187 ? 31.812 10.309 9.755 1.00 60.44 187 LYS A C 1
ATOM 1491 O O . LYS A 1 187 ? 31.710 10.145 10.970 1.00 60.44 187 LYS A O 1
ATOM 1496 N N . GLU A 1 188 ? 31.175 11.276 9.112 1.00 55.16 188 GLU A N 1
ATOM 1497 C CA . GLU A 1 188 ? 30.113 12.042 9.742 1.00 55.16 188 GLU A CA 1
ATOM 1498 C C . GLU A 1 188 ? 28.933 11.106 10.023 1.00 55.16 188 GLU A C 1
ATOM 1500 O O . GLU A 1 188 ? 28.577 10.240 9.217 1.00 55.16 188 GLU A O 1
ATOM 1505 N N . LYS A 1 189 ? 28.339 11.243 11.211 1.00 62.59 189 LYS A N 1
ATOM 1506 C CA . LYS A 1 189 ? 27.147 10.485 11.591 1.00 62.59 189 LYS A CA 1
ATOM 1507 C C . LYS A 1 189 ? 26.055 10.773 10.559 1.00 62.59 189 LYS A C 1
ATOM 1509 O O . LYS A 1 189 ? 25.724 11.938 10.342 1.00 62.59 189 LYS A O 1
ATOM 1514 N N . GLN A 1 190 ? 25.509 9.723 9.942 1.00 58.03 190 GLN A N 1
ATOM 1515 C CA . GLN A 1 190 ? 24.403 9.846 8.991 1.00 58.03 190 GLN A CA 1
ATOM 1516 C C . GLN A 1 190 ? 23.313 10.739 9.585 1.00 58.03 190 GLN A C 1
ATOM 1518 O O . GLN A 1 190 ? 22.820 10.495 10.687 1.00 58.03 190 GLN A O 1
ATOM 1523 N N . ARG A 1 191 ? 22.986 11.809 8.860 1.00 53.34 191 ARG A N 1
ATOM 1524 C CA . ARG A 1 191 ? 21.921 12.730 9.237 1.00 53.34 191 ARG A CA 1
ATOM 1525 C C . ARG A 1 191 ? 20.599 12.000 9.037 1.00 53.34 191 ARG A C 1
ATOM 1527 O O . ARG A 1 191 ? 20.325 11.539 7.930 1.00 53.34 191 ARG A O 1
ATOM 1534 N N . ASP A 1 192 ? 19.799 11.898 10.092 1.00 60.78 192 ASP A N 1
ATOM 1535 C CA . ASP A 1 192 ? 18.485 11.270 10.007 1.00 60.78 192 ASP A CA 1
ATOM 1536 C C . ASP A 1 192 ? 17.639 12.013 8.965 1.00 60.78 192 ASP A C 1
ATOM 1538 O O . ASP A 1 192 ? 17.389 13.219 9.083 1.00 60.78 192 ASP A O 1
ATOM 1542 N N . VAL A 1 193 ? 17.226 11.301 7.916 1.00 63.00 193 VAL A N 1
ATOM 1543 C CA . VAL A 1 193 ? 16.322 11.834 6.896 1.00 63.00 193 VAL A CA 1
ATOM 1544 C C . VAL A 1 193 ? 14.976 12.077 7.572 1.00 63.00 193 VAL A C 1
ATOM 1546 O O . VAL A 1 193 ? 14.229 11.140 7.849 1.00 63.00 193 VAL A O 1
ATOM 1549 N N . LYS A 1 194 ? 14.664 13.340 7.869 1.00 64.88 194 LYS A N 1
ATOM 1550 C CA . LYS A 1 194 ? 13.331 13.722 8.339 1.00 64.88 194 LYS A CA 1
ATOM 1551 C C . LYS A 1 194 ? 12.366 13.600 7.164 1.00 64.88 194 LYS A C 1
ATOM 1553 O O . LYS A 1 194 ? 12.475 14.349 6.195 1.00 64.88 194 LYS A O 1
ATOM 1558 N N . LEU A 1 195 ? 11.451 12.638 7.242 1.00 64.31 195 LEU A N 1
ATOM 1559 C CA . LEU A 1 195 ? 10.336 12.541 6.307 1.00 64.31 195 LEU A CA 1
ATOM 1560 C C . LEU A 1 195 ? 9.477 13.805 6.416 1.00 64.31 195 LEU A C 1
ATOM 1562 O O . LEU A 1 195 ? 9.325 14.375 7.498 1.00 64.31 195 LEU A O 1
ATOM 1566 N N . ASN A 1 196 ? 8.941 14.260 5.284 1.00 75.50 196 ASN A N 1
ATOM 1567 C CA . ASN A 1 196 ? 8.077 15.432 5.263 1.00 75.50 196 ASN A CA 1
ATOM 1568 C C . ASN A 1 196 ? 6.790 15.122 6.069 1.00 75.50 196 ASN A C 1
ATOM 1570 O O . ASN A 1 196 ? 6.105 14.148 5.735 1.00 75.50 196 ASN A O 1
ATOM 1574 N N . PRO A 1 197 ? 6.444 15.909 7.108 1.00 77.50 197 PRO A N 1
ATOM 1575 C CA . PRO A 1 197 ? 5.267 15.663 7.948 1.00 77.50 197 PRO A CA 1
ATOM 1576 C C . PRO A 1 197 ? 3.951 15.637 7.158 1.00 77.50 197 PRO A C 1
ATOM 1578 O O . PRO A 1 197 ? 3.005 14.951 7.551 1.00 77.50 197 PRO A O 1
ATOM 1581 N N . ASP A 1 198 ? 3.886 16.327 6.018 1.00 77.56 198 ASP A N 1
ATOM 1582 C CA . ASP A 1 198 ? 2.704 16.318 5.156 1.00 77.56 198 ASP A CA 1
ATOM 1583 C C . ASP A 1 198 ? 2.475 14.950 4.501 1.00 77.56 198 ASP A C 1
ATOM 1585 O O . ASP A 1 198 ? 1.334 14.502 4.394 1.00 77.56 198 ASP A O 1
ATOM 1589 N N . LEU A 1 199 ? 3.550 14.242 4.141 1.00 77.06 199 LEU A N 1
ATOM 1590 C CA . LEU A 1 199 ? 3.468 12.887 3.590 1.00 77.06 199 LEU A CA 1
ATOM 1591 C C . LEU A 1 199 ? 3.035 11.877 4.651 1.00 77.06 199 LEU A C 1
ATOM 1593 O O . LEU A 1 199 ? 2.224 10.999 4.362 1.00 77.06 199 LEU A O 1
ATOM 1597 N N . GLU A 1 200 ? 3.526 12.013 5.886 1.00 79.44 200 GLU A N 1
ATOM 1598 C CA . GLU A 1 200 ? 3.080 11.173 7.005 1.00 79.44 200 GLU A CA 1
ATOM 1599 C C . GLU A 1 200 ? 1.585 11.367 7.274 1.00 79.44 200 GLU A C 1
ATOM 1601 O O . GLU A 1 200 ? 0.858 10.390 7.469 1.00 79.44 200 GLU A O 1
ATOM 1606 N N . ARG A 1 201 ? 1.106 12.617 7.212 1.00 82.19 201 ARG A N 1
ATOM 1607 C CA . ARG A 1 201 ? -0.316 12.947 7.328 1.00 82.19 201 ARG A CA 1
ATOM 1608 C C . ARG A 1 201 ? -1.119 12.323 6.187 1.00 82.19 201 ARG A C 1
ATOM 1610 O O . ARG A 1 201 ? -2.053 11.577 6.451 1.00 82.19 201 ARG A O 1
ATOM 1617 N N . ILE A 1 202 ? -0.755 12.551 4.929 1.00 81.00 202 ILE A N 1
ATOM 1618 C CA . ILE A 1 202 ? -1.480 11.970 3.786 1.00 81.00 202 ILE A CA 1
ATOM 1619 C C . ILE A 1 202 ? -1.497 10.436 3.889 1.00 81.00 202 ILE A C 1
ATOM 1621 O O . ILE A 1 202 ? -2.551 9.808 3.793 1.00 81.00 202 ILE A O 1
ATOM 1625 N N . ALA A 1 203 ? -0.365 9.808 4.205 1.00 81.25 203 ALA A N 1
ATOM 1626 C CA . ALA A 1 203 ? -0.325 8.372 4.437 1.00 81.25 203 ALA A CA 1
ATOM 1627 C C . ALA A 1 203 ? -1.299 7.962 5.554 1.00 81.25 203 ALA A C 1
ATOM 1629 O O . ALA A 1 203 ? -2.098 7.047 5.354 1.00 81.25 203 ALA A O 1
ATOM 1630 N N . ALA A 1 204 ? -1.290 8.652 6.705 1.00 84.69 204 ALA A N 1
ATOM 1631 C CA . ALA A 1 204 ? -2.186 8.424 7.843 1.00 84.69 204 ALA A CA 1
ATOM 1632 C C . ALA A 1 204 ? -3.670 8.330 7.442 1.00 84.69 204 ALA A C 1
ATOM 1634 O O . ALA A 1 204 ? -4.353 7.411 7.901 1.00 84.69 204 ALA A O 1
ATOM 1635 N N . TRP A 1 205 ? -4.129 9.233 6.574 1.00 86.19 205 TRP A N 1
ATOM 1636 C CA . TRP A 1 205 ? -5.546 9.439 6.257 1.00 86.19 205 TRP A CA 1
ATOM 1637 C C . TRP A 1 205 ? -6.054 8.716 5.007 1.00 86.19 205 TRP A C 1
ATOM 1639 O O . TRP A 1 205 ? -7.247 8.440 4.939 1.00 86.19 205 TRP A O 1
ATOM 1649 N N . PHE A 1 206 ? -5.184 8.389 4.048 1.00 84.31 206 PHE A N 1
ATOM 1650 C CA . PHE A 1 206 ? -5.597 7.776 2.777 1.00 84.31 206 PHE A CA 1
ATOM 1651 C C . PHE A 1 206 ? -5.286 6.276 2.679 1.00 84.31 206 PHE A C 1
ATOM 1653 O O . PHE A 1 206 ? -5.907 5.580 1.878 1.00 84.31 206 PHE A O 1
ATOM 1660 N N . HIS A 1 207 ? -4.381 5.756 3.515 1.00 84.94 207 HIS A N 1
ATOM 1661 C CA . HIS A 1 207 ? -3.909 4.370 3.425 1.00 84.94 207 HIS A CA 1
ATOM 1662 C C . HIS A 1 207 ? -4.137 3.575 4.712 1.00 84.94 207 HIS A C 1
ATOM 1664 O O . HIS A 1 207 ? -4.104 4.120 5.823 1.00 84.94 207 HIS A O 1
ATOM 1670 N N . CYS A 1 208 ? -4.318 2.261 4.566 1.00 87.38 208 CYS A N 1
ATOM 1671 C CA . CYS A 1 208 ? -4.483 1.342 5.690 1.00 87.38 208 CYS A CA 1
ATOM 1672 C C . CYS A 1 208 ? -3.212 1.294 6.557 1.00 87.38 208 CYS A C 1
ATOM 1674 O O . CYS A 1 208 ? -2.086 1.238 6.063 1.00 87.38 208 CYS A O 1
ATOM 1676 N N . ALA A 1 209 ? -3.365 1.331 7.884 1.00 84.81 209 ALA A N 1
ATOM 1677 C CA . ALA A 1 209 ? -2.221 1.348 8.794 1.00 84.81 209 ALA A CA 1
ATOM 1678 C C . ALA A 1 209 ? -1.419 0.033 8.816 1.00 84.81 209 ALA A C 1
ATOM 1680 O O . ALA A 1 209 ? -0.230 0.082 9.113 1.00 84.81 209 ALA A O 1
ATOM 1681 N N . LEU A 1 210 ? -2.028 -1.109 8.469 1.00 79.62 210 LEU A N 1
ATOM 1682 C CA . LEU A 1 210 ? -1.322 -2.394 8.318 1.00 79.62 210 LEU A CA 1
ATOM 1683 C C . LEU A 1 210 ? -0.499 -2.453 7.024 1.00 79.62 210 LEU A C 1
ATOM 1685 O O . LEU A 1 210 ? 0.607 -2.982 7.018 1.00 79.62 210 LEU A O 1
ATOM 1689 N N . SER A 1 211 ? -0.998 -1.856 5.937 1.00 68.12 211 SER A N 1
ATOM 1690 C CA . SER A 1 211 ? -0.313 -1.844 4.637 1.00 68.12 211 SER A CA 1
ATOM 1691 C C . SER A 1 211 ? 0.741 -0.744 4.501 1.00 68.12 211 SER A C 1
ATOM 1693 O O . SER A 1 211 ? 1.472 -0.722 3.519 1.00 68.12 211 SER A O 1
ATOM 1695 N N . LYS A 1 212 ? 0.852 0.179 5.467 1.00 57.16 212 LYS A N 1
ATOM 1696 C CA . LYS A 1 212 ? 1.912 1.210 5.492 1.00 57.16 212 LYS A CA 1
ATOM 1697 C C . LYS A 1 212 ? 3.311 0.652 5.702 1.00 57.16 212 LYS A C 1
ATOM 1699 O O . LYS A 1 212 ? 4.282 1.376 5.507 1.00 57.16 212 LYS A O 1
ATOM 1704 N N . ALA A 1 213 ? 3.395 -0.581 6.176 1.00 49.09 213 ALA A N 1
ATOM 1705 C CA . ALA A 1 213 ? 4.534 -1.019 6.955 1.00 49.09 213 ALA A CA 1
ATOM 1706 C C . ALA A 1 213 ? 5.123 -2.347 6.449 1.00 49.09 213 ALA A C 1
ATOM 1708 O O . ALA A 1 213 ? 6.328 -2.590 6.555 1.00 49.09 213 ALA A O 1
ATOM 1709 N N . HIS A 1 214 ? 4.329 -3.101 5.681 1.00 36.56 214 HIS A N 1
ATOM 1710 C CA . HIS A 1 214 ? 4.901 -4.026 4.724 1.00 36.56 214 HIS A CA 1
ATOM 1711 C C . HIS A 1 214 ? 5.720 -3.208 3.714 1.00 36.56 214 HIS A C 1
ATOM 1713 O O . HIS A 1 214 ? 5.182 -2.420 2.943 1.00 36.56 214 HIS A O 1
ATOM 1719 N N . MET A 1 215 ? 7.039 -3.408 3.693 1.00 39.53 215 MET A N 1
ATOM 1720 C CA . MET A 1 215 ? 7.939 -2.848 2.677 1.00 39.53 215 MET A CA 1
ATOM 1721 C C . MET A 1 215 ? 7.606 -3.329 1.242 1.00 39.53 215 MET A C 1
ATOM 1723 O O . MET A 1 215 ? 8.370 -3.058 0.314 1.00 39.53 215 MET A O 1
ATOM 1727 N N . SER A 1 216 ? 6.477 -4.025 1.015 1.00 36.75 216 SER A N 1
ATOM 1728 C CA . SER A 1 216 ? 5.875 -4.101 -0.314 1.00 36.75 216 SER A CA 1
ATOM 1729 C C . SER A 1 216 ? 5.230 -2.766 -0.649 1.00 36.75 216 SER A C 1
ATOM 1731 O O . SER A 1 216 ? 4.318 -2.298 0.024 1.00 36.75 216 SER A O 1
ATOM 1733 N N . MET A 1 217 ? 5.697 -2.188 -1.737 1.00 43.44 217 MET A N 1
ATOM 1734 C CA . MET A 1 217 ? 5.374 -0.868 -2.254 1.00 43.44 217 MET A CA 1
ATOM 1735 C C . MET A 1 217 ? 3.932 -0.706 -2.780 1.00 43.44 217 MET A C 1
ATOM 1737 O O . MET A 1 217 ? 3.733 0.022 -3.748 1.00 43.44 217 MET A O 1
ATOM 1741 N N . ASP A 1 218 ? 2.950 -1.360 -2.165 1.00 48.94 218 ASP A N 1
ATOM 1742 C CA . ASP A 1 218 ? 1.527 -1.249 -2.471 1.00 48.94 218 ASP A CA 1
ATOM 1743 C C . ASP A 1 218 ? 0.811 -0.850 -1.173 1.00 48.94 218 ASP A C 1
ATOM 1745 O O . ASP A 1 218 ? 0.192 -1.670 -0.490 1.00 48.94 218 ASP A O 1
ATOM 1749 N N . GLN A 1 219 ? 0.959 0.425 -0.786 1.00 60.50 219 GLN A N 1
ATOM 1750 C CA . GLN A 1 219 ? 0.126 1.004 0.264 1.00 60.50 219 GLN A CA 1
ATOM 1751 C C . GLN A 1 219 ? -1.323 0.876 -0.206 1.00 60.50 219 GLN A C 1
ATOM 1753 O O . GLN A 1 219 ? -1.743 1.578 -1.120 1.00 60.50 219 GLN A O 1
ATOM 1758 N N . GLN A 1 220 ? -2.069 -0.056 0.382 1.00 70.50 220 GLN A N 1
ATOM 1759 C CA . GLN A 1 220 ? -3.466 -0.241 0.018 1.00 70.50 220 GLN A CA 1
ATOM 1760 C C . GLN A 1 220 ? -4.256 1.005 0.445 1.00 70.50 220 GLN A C 1
ATOM 1762 O O . GLN A 1 220 ? -4.165 1.406 1.621 1.00 70.50 220 GLN A O 1
ATOM 1767 N N . PRO A 1 221 ? -4.998 1.644 -0.477 1.00 81.44 221 PRO A N 1
ATOM 1768 C CA . PRO A 1 221 ? -5.883 2.739 -0.122 1.00 81.44 221 PRO A CA 1
ATOM 1769 C C . PRO A 1 221 ? -6.965 2.243 0.846 1.00 81.44 221 PRO A C 1
ATOM 1771 O O . PRO A 1 221 ? -7.289 1.053 0.915 1.00 81.44 221 PRO A O 1
ATOM 1774 N N . LEU A 1 222 ? -7.504 3.160 1.647 1.00 85.56 222 LEU A N 1
ATOM 1775 C CA . LEU A 1 222 ? -8.569 2.841 2.594 1.00 85.56 222 LEU A CA 1
ATOM 1776 C C . LEU A 1 222 ? -9.886 2.594 1.869 1.00 85.56 222 LEU A C 1
ATOM 1778 O O . LEU A 1 222 ? -10.573 3.552 1.521 1.00 85.56 222 LEU A O 1
ATOM 1782 N N . GLU A 1 223 ? -10.262 1.336 1.681 1.00 83.56 223 GLU A N 1
ATOM 1783 C CA . GLU A 1 223 ? -11.498 0.931 1.010 1.00 83.56 223 GLU A CA 1
ATOM 1784 C C . GLU A 1 223 ? -12.572 0.513 2.009 1.00 83.56 223 GLU A C 1
ATOM 1786 O O . GLU A 1 223 ? -12.290 -0.018 3.085 1.00 83.56 223 GLU A O 1
ATOM 1791 N N . GLN A 1 224 ? -13.831 0.794 1.668 1.00 82.00 224 GLN A N 1
ATOM 1792 C CA . GLN A 1 224 ? -14.949 0.359 2.493 1.00 82.00 224 GLN A CA 1
ATOM 1793 C C . GLN A 1 224 ? -15.108 -1.164 2.371 1.00 82.00 224 GLN A C 1
ATOM 1795 O O . GLN A 1 224 ? -15.139 -1.668 1.253 1.00 82.00 224 GLN A O 1
ATOM 1800 N N . PRO A 1 225 ? -15.280 -1.899 3.484 1.00 90.31 225 PRO A N 1
ATOM 1801 C CA . PRO A 1 225 ? -15.510 -1.405 4.842 1.00 90.31 225 PRO A CA 1
ATOM 1802 C C . PRO A 1 225 ? -14.225 -1.023 5.609 1.00 90.31 225 PRO A C 1
ATOM 1804 O O . PRO A 1 225 ? -13.319 -1.834 5.808 1.00 90.31 225 PRO A O 1
ATOM 1807 N N . ILE A 1 226 ? -14.202 0.210 6.132 1.00 92.06 226 ILE A N 1
ATOM 1808 C CA . ILE A 1 226 ? -13.095 0.750 6.937 1.00 92.06 226 ILE A CA 1
ATOM 1809 C C . ILE A 1 226 ? -13.378 0.494 8.420 1.00 92.06 226 ILE A C 1
ATOM 1811 O O . ILE A 1 226 ? -14.485 0.740 8.906 1.00 92.06 226 ILE A O 1
ATOM 1815 N N . VAL A 1 227 ? -12.366 0.035 9.153 1.00 92.69 227 VAL A N 1
ATOM 1816 C CA . VAL A 1 227 ? -12.428 -0.183 10.601 1.00 92.69 227 VAL A CA 1
ATOM 1817 C C . VAL A 1 227 ? -11.391 0.667 11.328 1.00 92.69 227 VAL A C 1
ATOM 1819 O O . VAL A 1 227 ? -10.283 0.879 10.837 1.00 92.69 227 VAL A O 1
ATOM 1822 N N . ALA A 1 228 ? -11.734 1.139 12.523 1.00 92.94 228 ALA A N 1
ATOM 1823 C CA . ALA A 1 228 ? -10.811 1.836 13.409 1.00 92.94 228 ALA A CA 1
ATOM 1824 C C . ALA A 1 228 ? -10.530 1.018 14.669 1.00 92.94 228 ALA A C 1
ATOM 1826 O O . ALA A 1 228 ? -11.398 0.303 15.171 1.00 92.94 228 ALA A O 1
ATOM 1827 N N . CYS A 1 229 ? -9.313 1.135 15.198 1.00 90.88 229 CYS A N 1
ATOM 1828 C CA . CYS A 1 229 ? -8.991 0.612 16.523 1.00 90.88 229 CYS A CA 1
ATOM 1829 C C . CYS A 1 229 ? -9.171 1.677 17.608 1.00 90.88 229 CYS A C 1
ATOM 1831 O O . CYS A 1 229 ? -9.165 2.877 17.325 1.00 90.88 229 CYS A O 1
ATOM 1833 N N . GLY A 1 230 ? -9.207 1.250 18.872 1.00 85.94 230 GLY A N 1
ATOM 1834 C CA . GLY A 1 230 ? -9.307 2.164 20.016 1.00 85.94 230 GLY A CA 1
ATOM 1835 C C . GLY A 1 230 ? -8.132 3.141 20.207 1.00 85.94 230 GLY A C 1
ATOM 1836 O O . GLY A 1 230 ? -8.196 3.986 21.090 1.00 85.94 230 GLY A O 1
ATOM 1837 N N . LEU A 1 231 ? -7.073 3.046 19.391 1.00 86.69 231 LEU A N 1
ATOM 1838 C CA . LEU A 1 231 ? -5.986 4.036 19.311 1.00 86.69 231 LEU A CA 1
ATOM 1839 C C . LEU A 1 231 ? -6.178 5.058 18.177 1.00 86.69 231 LEU A C 1
ATOM 1841 O O . LEU A 1 231 ? -5.263 5.825 17.892 1.00 86.69 231 LEU A O 1
ATOM 1845 N N . GLY A 1 232 ? -7.306 5.017 17.463 1.00 87.31 232 GLY A N 1
ATOM 1846 C CA . GLY A 1 232 ? -7.599 5.961 16.387 1.00 87.31 232 GLY A CA 1
ATOM 1847 C C . GLY A 1 232 ? -6.976 5.637 15.030 1.00 87.31 232 GLY A C 1
ATOM 1848 O O . GLY A 1 232 ? -7.076 6.451 14.117 1.00 87.31 232 GLY A O 1
ATOM 1849 N N . LYS A 1 233 ? -6.322 4.479 14.868 1.00 90.06 233 LYS A N 1
ATOM 1850 C CA . LYS A 1 233 ? -5.737 4.071 13.580 1.00 90.06 233 LYS A CA 1
ATOM 1851 C C . LYS A 1 233 ? -6.797 3.447 12.675 1.00 90.06 233 LYS A C 1
ATOM 1853 O O . LYS A 1 233 ? -7.626 2.672 13.154 1.00 90.06 233 LYS A O 1
ATOM 1858 N N . LEU A 1 234 ? -6.707 3.743 11.380 1.00 91.00 234 LEU A N 1
ATOM 1859 C CA . LEU A 1 234 ? -7.611 3.250 10.339 1.00 91.00 234 LEU A CA 1
ATOM 1860 C C . LEU A 1 234 ? -7.034 2.026 9.620 1.00 91.00 234 LEU A C 1
ATOM 1862 O O . LEU A 1 234 ? -5.849 1.995 9.274 1.00 91.00 234 LEU A O 1
ATOM 1866 N N . TYR A 1 235 ? -7.888 1.042 9.357 1.00 90.81 235 TYR A N 1
ATOM 1867 C CA . TYR A 1 235 ? -7.545 -0.195 8.666 1.00 90.81 235 TYR A CA 1
ATOM 1868 C C . TYR A 1 235 ? -8.655 -0.611 7.701 1.00 90.81 235 TYR A C 1
ATOM 1870 O O . TYR A 1 235 ? -9.826 -0.301 7.919 1.00 90.81 235 TYR A O 1
ATOM 1878 N N . ASN A 1 236 ? -8.295 -1.387 6.682 1.00 90.50 236 ASN A N 1
ATOM 1879 C CA . ASN A 1 236 ? -9.277 -2.126 5.892 1.00 90.50 236 ASN A CA 1
ATOM 1880 C C . ASN A 1 236 ? -9.736 -3.336 6.709 1.00 90.50 236 ASN A C 1
ATOM 1882 O O . ASN A 1 236 ? -8.906 -4.013 7.326 1.00 90.50 236 ASN A O 1
ATOM 1886 N N . GLN A 1 237 ? -11.042 -3.610 6.729 1.00 89.38 237 GLN A N 1
ATOM 1887 C CA . GLN A 1 237 ? -11.583 -4.738 7.490 1.00 89.38 237 GLN A CA 1
ATOM 1888 C C . GLN A 1 237 ? -10.932 -6.063 7.064 1.00 89.38 237 GLN A C 1
ATOM 1890 O O . GLN A 1 237 ? -10.550 -6.856 7.924 1.00 89.38 237 GLN A O 1
ATOM 1895 N N . ASP A 1 238 ? -10.739 -6.255 5.759 1.00 89.00 238 ASP A N 1
ATOM 1896 C CA . ASP A 1 238 ? -10.152 -7.470 5.190 1.00 89.00 238 ASP A CA 1
ATOM 1897 C C . ASP A 1 238 ? -8.701 -7.667 5.637 1.00 89.00 238 ASP A C 1
ATOM 1899 O O . ASP A 1 238 ? -8.330 -8.761 6.054 1.00 89.00 238 ASP A O 1
ATOM 1903 N N . ALA A 1 239 ? -7.911 -6.588 5.685 1.00 88.06 239 ALA A N 1
ATOM 1904 C CA . ALA A 1 239 ? -6.523 -6.635 6.148 1.00 88.06 239 ALA A CA 1
ATOM 1905 C C . ALA A 1 239 ? -6.418 -7.025 7.633 1.00 88.06 239 ALA A C 1
ATOM 1907 O O . ALA A 1 239 ? -5.522 -7.767 8.031 1.00 88.06 239 ALA A O 1
ATOM 1908 N N . VAL A 1 240 ? -7.348 -6.553 8.474 1.00 88.38 240 VAL A N 1
ATOM 1909 C CA . VAL A 1 240 ? -7.395 -6.951 9.891 1.00 88.38 240 VAL A CA 1
ATOM 1910 C C . VAL A 1 240 ? -7.808 -8.414 10.034 1.00 88.38 240 VAL A C 1
ATOM 1912 O O . VAL A 1 240 ? -7.254 -9.120 10.875 1.00 88.38 240 VAL A O 1
ATOM 1915 N N . ILE A 1 241 ? -8.767 -8.879 9.232 1.00 89.00 241 ILE A N 1
ATOM 1916 C CA . ILE A 1 241 ? -9.201 -10.281 9.239 1.00 89.00 241 ILE A CA 1
ATOM 1917 C C . ILE A 1 241 ? -8.047 -11.189 8.822 1.00 89.00 241 ILE A C 1
ATOM 1919 O O . ILE A 1 241 ? -7.753 -12.153 9.525 1.00 89.00 241 ILE A O 1
ATOM 1923 N N . GLU A 1 242 ? -7.364 -10.858 7.730 1.00 87.56 242 GLU A N 1
ATOM 1924 C CA . GLU A 1 242 ? -6.203 -11.599 7.244 1.00 87.56 242 GLU A CA 1
ATOM 1925 C C . GLU A 1 242 ? -5.094 -11.647 8.298 1.00 87.56 242 GLU A C 1
ATOM 1927 O O . GLU A 1 242 ? -4.596 -12.725 8.608 1.00 87.56 242 GLU A O 1
ATOM 1932 N N . TYR A 1 243 ? -4.787 -10.517 8.942 1.00 85.94 243 TYR A N 1
ATOM 1933 C CA . TYR A 1 243 ? -3.812 -10.469 10.031 1.00 85.94 243 TYR A CA 1
ATOM 1934 C C . TYR A 1 243 ? -4.210 -11.326 11.249 1.00 85.94 243 TYR A C 1
ATOM 1936 O O . TYR A 1 243 ? -3.365 -11.953 11.889 1.00 85.94 243 TYR A O 1
ATOM 1944 N N . LEU A 1 244 ? -5.497 -11.357 11.610 1.00 87.50 244 LEU A N 1
ATOM 1945 C CA . LEU A 1 244 ? -5.977 -12.176 12.728 1.00 87.50 244 LEU A CA 1
ATOM 1946 C C . LEU A 1 244 ? -5.961 -13.679 12.406 1.00 87.50 244 LEU A C 1
ATOM 1948 O O . LEU A 1 244 ? -5.831 -14.484 13.331 1.00 87.50 244 LEU A O 1
ATOM 1952 N N . LEU A 1 245 ? -6.097 -14.049 11.129 1.00 87.62 245 LEU A N 1
ATOM 1953 C CA . LEU A 1 245 ? -5.978 -15.428 10.650 1.00 87.62 245 LEU A CA 1
ATOM 1954 C C . LEU A 1 245 ? -4.511 -15.864 10.556 1.00 87.62 245 LEU A C 1
ATOM 1956 O O . LEU A 1 245 ? -4.166 -16.945 11.035 1.00 87.62 245 LEU A O 1
ATOM 1960 N N . ASP A 1 246 ? -3.656 -15.013 9.992 1.00 82.50 246 ASP A N 1
ATOM 1961 C CA . ASP A 1 246 ? -2.218 -15.223 9.881 1.00 82.50 246 ASP A CA 1
ATOM 1962 C C . ASP A 1 246 ? -1.444 -13.980 10.336 1.00 82.50 246 ASP A C 1
ATOM 1964 O O . ASP A 1 246 ? -1.266 -13.001 9.610 1.00 82.50 246 ASP A O 1
ATOM 1968 N N . LYS A 1 247 ? -0.904 -14.053 11.555 1.00 79.06 247 LYS A N 1
ATOM 1969 C CA . LYS A 1 247 ? -0.082 -12.978 12.127 1.00 79.06 247 LYS A CA 1
ATOM 1970 C C . LYS A 1 247 ? 1.211 -12.736 11.350 1.00 79.06 247 LYS A C 1
ATOM 1972 O O . LYS A 1 247 ? 1.801 -11.671 11.487 1.00 79.06 247 LYS A O 1
ATOM 1977 N N . SER A 1 248 ? 1.661 -13.713 10.559 1.00 75.31 248 SER A N 1
ATOM 1978 C CA . SER A 1 248 ? 2.880 -13.608 9.756 1.00 75.31 248 SER A CA 1
ATOM 1979 C C . SER A 1 248 ? 2.654 -12.994 8.372 1.00 75.31 248 SER A C 1
ATOM 1981 O O . SER A 1 248 ? 3.632 -12.621 7.724 1.00 75.31 248 SER A O 1
ATOM 1983 N N . ALA A 1 249 ? 1.393 -12.824 7.945 1.00 72.56 249 ALA A N 1
ATOM 1984 C CA . ALA A 1 249 ? 1.042 -12.200 6.665 1.00 72.56 249 ALA A CA 1
ATOM 1985 C C . ALA A 1 249 ? 1.557 -10.755 6.563 1.00 72.56 249 ALA A C 1
ATOM 1987 O O . ALA A 1 249 ? 1.968 -10.304 5.495 1.00 72.56 249 ALA A O 1
ATOM 1988 N N . TYR A 1 250 ? 1.607 -10.053 7.696 1.00 71.88 250 TYR A N 1
ATOM 1989 C CA . TYR A 1 250 ? 2.130 -8.698 7.801 1.00 71.88 250 TYR A CA 1
ATOM 1990 C C . TYR A 1 250 ? 3.354 -8.731 8.714 1.00 71.88 250 TYR A C 1
ATOM 1992 O O . TYR A 1 250 ? 3.215 -8.777 9.934 1.00 71.88 250 TYR A O 1
ATOM 2000 N N . GLY A 1 251 ? 4.558 -8.745 8.129 1.00 67.06 251 GLY A N 1
ATOM 2001 C CA . GLY A 1 251 ? 5.812 -8.995 8.857 1.00 67.06 251 GLY A CA 1
ATOM 2002 C C . GLY A 1 251 ? 6.063 -8.086 10.070 1.00 67.06 251 GLY A C 1
ATOM 2003 O O . GLY A 1 251 ? 6.743 -8.484 11.011 1.00 67.06 251 GLY A O 1
ATOM 2004 N N . ASP A 1 252 ? 5.495 -6.884 10.082 1.00 69.81 252 ASP A N 1
ATOM 2005 C CA . ASP A 1 252 ? 5.561 -5.927 11.184 1.00 69.81 252 ASP A CA 1
ATOM 2006 C C . ASP A 1 252 ? 4.189 -5.578 11.793 1.00 69.81 252 ASP A C 1
ATOM 2008 O O . ASP A 1 252 ? 4.087 -4.668 12.626 1.00 69.81 252 ASP A O 1
ATOM 2012 N N . GLY A 1 253 ? 3.150 -6.349 11.452 1.00 71.62 253 GLY A N 1
ATOM 2013 C CA . GLY A 1 253 ? 1.798 -6.210 11.992 1.00 71.62 253 GLY A CA 1
ATOM 2014 C C . GLY A 1 253 ? 1.792 -6.209 13.521 1.00 71.62 253 GLY A C 1
ATOM 2015 O O . GLY A 1 253 ? 1.199 -5.317 14.129 1.00 71.62 253 GLY A O 1
ATOM 2016 N N . ASP A 1 254 ? 2.587 -7.079 14.154 1.00 76.25 254 ASP A N 1
ATOM 2017 C CA . ASP A 1 254 ? 2.713 -7.160 15.616 1.00 76.25 254 ASP A CA 1
ATOM 2018 C C . ASP A 1 254 ? 3.052 -5.811 16.278 1.00 76.25 254 ASP A C 1
ATOM 2020 O O . ASP A 1 254 ? 2.579 -5.530 17.377 1.00 76.25 254 ASP A O 1
ATOM 2024 N N . ARG A 1 255 ? 3.819 -4.922 15.633 1.00 79.44 255 ARG A N 1
ATOM 2025 C CA . ARG A 1 255 ? 4.150 -3.601 16.207 1.00 79.44 255 ARG A CA 1
ATOM 2026 C C . ARG A 1 255 ? 2.994 -2.608 16.104 1.00 79.44 255 ARG A C 1
ATOM 2028 O O . ARG A 1 255 ? 2.878 -1.691 16.919 1.00 79.44 255 ARG A O 1
ATOM 2035 N N . ILE A 1 256 ? 2.147 -2.762 15.093 1.00 79.00 256 ILE A N 1
ATOM 2036 C CA . ILE A 1 256 ? 1.130 -1.778 14.711 1.00 79.00 256 ILE A CA 1
ATOM 2037 C C . ILE A 1 256 ? -0.206 -2.098 15.369 1.00 79.00 256 ILE A C 1
ATOM 2039 O O . ILE A 1 256 ? -0.854 -1.184 15.896 1.00 79.00 256 ILE A O 1
ATOM 2043 N N . CYS A 1 257 ? -0.579 -3.379 15.368 1.00 77.94 257 CYS A N 1
ATOM 2044 C CA . CYS A 1 257 ? -1.853 -3.908 15.843 1.00 77.94 257 CYS A CA 1
ATOM 2045 C C . CYS A 1 257 ? -1.705 -4.910 17.003 1.00 77.94 257 CYS A C 1
ATOM 2047 O O . CYS A 1 257 ? -2.638 -5.665 17.260 1.00 77.94 257 CYS A O 1
ATOM 2049 N N . SER A 1 258 ? -0.616 -4.861 17.785 1.00 80.75 258 SER A N 1
ATOM 2050 C CA . SER A 1 258 ? -0.441 -5.654 19.027 1.00 80.75 258 SER A CA 1
ATOM 2051 C C . SER A 1 258 ? -1.660 -5.663 19.956 1.00 80.75 258 SER A C 1
ATOM 2053 O O . SER A 1 258 ? -1.916 -6.626 20.675 1.00 80.75 258 SER A O 1
ATOM 2055 N N . HIS A 1 259 ? -2.414 -4.567 19.968 1.00 84.19 259 HIS A N 1
ATOM 2056 C CA . HIS A 1 259 ? -3.588 -4.384 20.804 1.00 84.19 259 HIS A CA 1
ATOM 2057 C C . HIS A 1 259 ? -4.857 -5.035 20.226 1.00 84.19 259 HIS A C 1
ATOM 2059 O O . HIS A 1 259 ? -5.809 -5.222 20.980 1.00 84.19 259 HIS A O 1
ATOM 2065 N N . ILE A 1 260 ? -4.915 -5.372 18.938 1.00 87.06 260 ILE A N 1
ATOM 2066 C CA . ILE A 1 260 ? -6.090 -5.984 18.305 1.00 87.06 260 ILE A CA 1
ATOM 2067 C C . ILE A 1 260 ? -5.963 -7.501 18.442 1.00 87.06 260 ILE A C 1
ATOM 2069 O O . ILE A 1 260 ? -5.130 -8.133 17.802 1.00 87.06 260 ILE A O 1
ATOM 2073 N N . SER A 1 261 ? -6.782 -8.089 19.311 1.00 84.69 261 SER A N 1
ATOM 2074 C CA . SER A 1 261 ? -6.792 -9.536 19.563 1.00 84.69 261 SER A CA 1
ATOM 2075 C C . SER A 1 261 ? -7.996 -10.240 18.944 1.00 84.69 261 SER A C 1
ATOM 2077 O O . SER A 1 261 ? -7.968 -11.444 18.699 1.00 84.69 261 SER A O 1
ATOM 2079 N N . SER A 1 262 ? -9.070 -9.492 18.710 1.00 86.69 262 SER A N 1
ATOM 2080 C CA . SER A 1 262 ? -10.317 -9.972 18.135 1.00 86.69 262 SER A CA 1
ATOM 2081 C C . SER A 1 262 ? -10.939 -8.872 17.288 1.00 86.69 262 SER A C 1
ATOM 2083 O O . SER A 1 262 ? -10.702 -7.691 17.526 1.00 86.69 262 SER A O 1
ATOM 2085 N N . ILE A 1 263 ? -11.827 -9.250 16.371 1.00 87.69 263 ILE A N 1
ATOM 2086 C CA . ILE A 1 263 ? -12.595 -8.302 15.556 1.00 87.69 263 ILE A CA 1
ATOM 2087 C C . ILE A 1 263 ? -13.479 -7.361 16.391 1.00 87.69 263 ILE A C 1
ATOM 2089 O O . ILE A 1 263 ? -13.879 -6.301 15.930 1.00 87.69 263 ILE A O 1
ATOM 2093 N N . LYS A 1 264 ? -13.757 -7.727 17.649 1.00 86.12 264 LYS A N 1
ATOM 2094 C CA . LYS A 1 264 ? -14.483 -6.883 18.611 1.00 86.12 264 LYS A CA 1
ATOM 2095 C C . LYS A 1 264 ? -13.659 -5.709 19.140 1.00 86.12 264 LYS A C 1
ATOM 2097 O O . LYS A 1 264 ? -14.235 -4.800 19.717 1.00 86.12 264 LYS A O 1
ATOM 2102 N N . ASP A 1 265 ? -12.337 -5.750 18.981 1.00 86.44 265 ASP A N 1
ATOM 2103 C CA . ASP A 1 265 ? -11.443 -4.654 19.370 1.00 86.44 265 ASP A CA 1
ATOM 2104 C C . ASP A 1 265 ? -11.389 -3.547 18.292 1.00 86.44 265 ASP A C 1
ATOM 2106 O O . ASP A 1 265 ? -10.679 -2.552 18.463 1.00 86.44 265 ASP A O 1
ATOM 2110 N N . THR A 1 266 ? -12.113 -3.730 17.181 1.00 90.50 266 THR A N 1
ATOM 2111 C CA . THR A 1 266 ? -12.240 -2.773 16.078 1.00 90.50 266 THR A CA 1
ATOM 2112 C C . THR A 1 266 ? -13.692 -2.369 15.860 1.00 90.50 266 THR A C 1
ATOM 2114 O O . THR A 1 266 ? -14.592 -3.204 15.944 1.00 90.50 266 THR A O 1
ATOM 2117 N N . VAL A 1 267 ? -13.910 -1.101 15.518 1.00 92.75 267 VAL A N 1
ATOM 2118 C CA . VAL A 1 267 ? -15.228 -0.536 15.210 1.00 92.75 267 VAL A CA 1
ATOM 2119 C C . VAL A 1 267 ? -15.320 -0.273 13.715 1.00 92.75 267 VAL A C 1
ATOM 2121 O O . VAL A 1 267 ? -14.441 0.369 13.140 1.00 92.75 267 VAL A O 1
ATOM 2124 N N . LYS A 1 268 ? -16.390 -0.755 13.077 1.00 93.88 268 LYS A N 1
ATOM 2125 C CA . LYS A 1 268 ? -16.686 -0.445 11.674 1.00 93.88 268 LYS A CA 1
ATOM 2126 C C . LYS A 1 268 ? -17.149 1.002 11.559 1.00 93.88 268 LYS A C 1
ATOM 2128 O O . LYS A 1 268 ? -18.133 1.381 12.192 1.00 93.88 268 LYS A O 1
ATOM 2133 N N . LEU A 1 269 ? -16.449 1.789 10.749 1.00 92.31 269 LEU A N 1
ATOM 2134 C CA . LEU A 1 269 ? -16.764 3.196 10.559 1.00 92.31 269 LEU A CA 1
ATOM 2135 C C . LEU A 1 269 ? -17.866 3.383 9.516 1.00 92.31 269 LEU A C 1
ATOM 2137 O O . LEU A 1 269 ? -17.856 2.756 8.456 1.00 92.31 269 LEU A O 1
ATOM 2141 N N . THR A 1 270 ? -18.790 4.293 9.815 1.00 90.44 270 THR A N 1
ATOM 2142 C CA . THR A 1 270 ? -19.795 4.792 8.872 1.00 90.44 270 THR A CA 1
ATOM 2143 C C . THR A 1 270 ? -19.339 6.166 8.400 1.00 90.44 270 THR A C 1
ATOM 2145 O O . THR A 1 270 ? -19.502 7.161 9.107 1.00 90.44 270 THR A O 1
ATOM 2148 N N . LEU A 1 271 ? -18.693 6.191 7.234 1.00 88.94 271 LEU A N 1
ATOM 2149 C CA . LEU A 1 271 ? -18.126 7.387 6.616 1.00 88.94 271 LEU A CA 1
ATOM 2150 C C . LEU A 1 271 ? -19.041 7.879 5.493 1.00 88.94 271 LEU A C 1
ATOM 2152 O O . LEU A 1 271 ? -19.469 7.084 4.656 1.00 88.94 271 LEU A O 1
ATOM 2156 N N . THR A 1 272 ? -19.289 9.186 5.450 1.00 89.38 272 THR A N 1
ATOM 2157 C CA . THR A 1 272 ? -20.067 9.824 4.382 1.00 89.38 272 THR A CA 1
ATOM 2158 C C . THR A 1 272 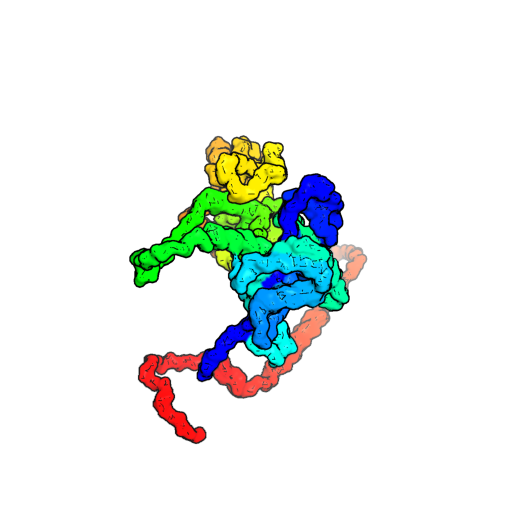? -19.153 10.124 3.191 1.00 89.38 272 THR A C 1
ATOM 2160 O O . THR A 1 272 ? -18.138 10.804 3.380 1.00 89.38 272 THR A O 1
ATOM 2163 N N . PRO A 1 273 ? -19.453 9.619 1.978 1.00 88.75 273 PRO A N 1
ATOM 2164 C CA . PRO A 1 273 ? -18.650 9.905 0.792 1.00 88.75 273 PRO A CA 1
ATOM 2165 C C . PRO A 1 273 ? -18.744 11.387 0.417 1.00 88.75 273 PRO A C 1
ATOM 2167 O O . PRO A 1 273 ? -19.781 12.020 0.607 1.00 88.75 273 PRO A O 1
ATOM 2170 N N . ASN A 1 274 ? -17.655 11.938 -0.112 1.00 86.62 274 ASN A N 1
ATOM 2171 C CA . ASN A 1 274 ? -17.609 13.307 -0.612 1.00 86.62 274 ASN A CA 1
ATOM 2172 C C . ASN A 1 274 ? -18.200 13.377 -2.033 1.00 86.62 274 ASN A C 1
ATOM 2174 O O . ASN A 1 274 ? -17.620 12.771 -2.933 1.00 86.62 274 ASN A O 1
ATOM 2178 N N . PRO A 1 275 ? -19.282 14.138 -2.283 1.00 83.94 275 PRO A N 1
ATOM 2179 C CA . PRO A 1 275 ? -19.830 14.303 -3.631 1.00 83.94 275 PRO A CA 1
ATOM 2180 C C . PRO A 1 275 ? -18.870 14.983 -4.617 1.00 83.94 275 PRO A C 1
ATOM 2182 O O . PRO A 1 275 ? -19.005 14.802 -5.821 1.00 83.94 275 PRO A O 1
ATOM 2185 N N . ALA A 1 276 ? -17.910 15.773 -4.125 1.00 79.69 276 ALA A N 1
ATOM 2186 C CA . ALA A 1 276 ? -16.937 16.486 -4.955 1.00 79.69 276 ALA A CA 1
ATOM 2187 C C . ALA A 1 276 ? -15.693 15.646 -5.314 1.00 79.69 276 ALA A C 1
ATOM 2189 O O . ALA A 1 276 ? -14.777 16.153 -5.972 1.00 79.69 276 ALA A O 1
ATOM 2190 N N . TYR A 1 277 ? -15.628 14.394 -4.848 1.00 80.62 277 TYR A N 1
ATOM 2191 C CA . TYR A 1 277 ? -14.502 13.497 -5.079 1.00 80.62 277 TYR A CA 1
ATOM 2192 C C . TYR A 1 277 ? -14.682 12.703 -6.375 1.00 80.62 277 TYR A C 1
ATOM 2194 O O . TYR A 1 277 ? -15.663 11.981 -6.531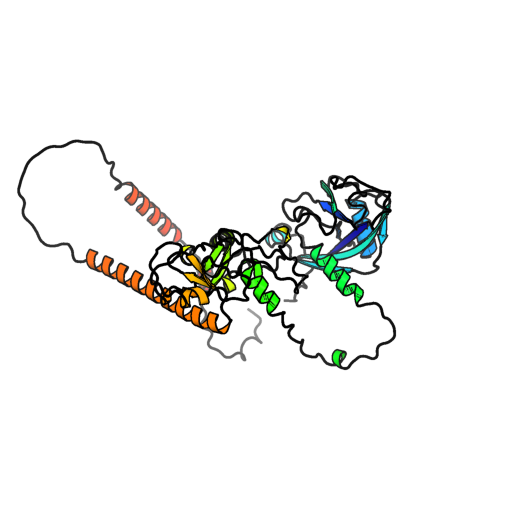 1.00 80.62 277 TYR A O 1
ATOM 2202 N N . ASN A 1 278 ? -13.687 12.790 -7.257 1.00 73.94 278 ASN A N 1
ATOM 2203 C CA . ASN A 1 278 ? -13.584 11.981 -8.466 1.00 73.94 278 ASN A CA 1
ATOM 2204 C C . ASN A 1 278 ? -12.358 11.068 -8.361 1.00 73.94 278 ASN A C 1
ATOM 2206 O O . ASN A 1 278 ? -11.293 11.518 -7.936 1.00 73.94 278 ASN A O 1
ATOM 2210 N N . ASP A 1 279 ? -12.469 9.820 -8.821 1.00 66.38 279 ASP A N 1
ATOM 2211 C CA . ASP A 1 279 ? -11.347 8.866 -8.810 1.00 66.38 279 ASP A CA 1
ATOM 2212 C C . ASP A 1 279 ? -10.160 9.327 -9.684 1.00 66.38 279 ASP A C 1
ATOM 2214 O O . ASP A 1 279 ? -9.025 8.913 -9.457 1.00 66.38 279 ASP A O 1
ATOM 2218 N N . SER A 1 280 ? -10.382 10.248 -10.631 1.00 59.47 280 SER A N 1
ATOM 2219 C CA . SER A 1 280 ? -9.324 10.891 -11.428 1.00 59.47 280 SER A CA 1
ATOM 2220 C C . SER A 1 280 ? -8.446 11.866 -10.632 1.00 59.47 280 SER A C 1
ATOM 2222 O O . SER A 1 280 ? -7.321 12.140 -11.041 1.00 59.47 280 SER A O 1
ATOM 2224 N N . ASP A 1 281 ? -8.949 12.391 -9.509 1.00 55.09 281 ASP A N 1
ATOM 2225 C CA . ASP A 1 281 ? -8.238 13.323 -8.620 1.00 55.09 281 ASP A CA 1
ATOM 2226 C C . ASP A 1 281 ? -7.428 12.578 -7.534 1.00 55.09 281 ASP A C 1
ATOM 2228 O O . ASP A 1 281 ? -6.782 13.211 -6.689 1.00 55.09 281 ASP A O 1
ATOM 2232 N N . ALA A 1 282 ? -7.438 11.235 -7.545 1.00 54.53 282 ALA A N 1
ATOM 2233 C CA . ALA A 1 282 ? -6.630 10.396 -6.665 1.00 54.53 282 ALA A CA 1
ATOM 2234 C C . ALA A 1 282 ? -5.141 10.654 -6.935 1.00 54.53 282 ALA A C 1
ATOM 2236 O O . ALA A 1 282 ? -4.534 10.161 -7.884 1.00 54.53 282 ALA A O 1
ATOM 2237 N N . THR A 1 283 ? -4.559 11.511 -6.108 1.00 50.28 283 THR A N 1
ATOM 2238 C CA . THR A 1 283 ? -3.250 12.112 -6.332 1.00 50.28 283 THR A CA 1
ATOM 2239 C C . THR A 1 283 ? -2.166 11.034 -6.335 1.00 50.28 283 THR A C 1
ATOM 2241 O O . THR A 1 283 ? -1.891 10.394 -5.320 1.00 50.28 283 THR A O 1
ATOM 2244 N N . THR A 1 284 ? -1.476 10.878 -7.465 1.00 45.47 284 THR A N 1
ATOM 2245 C CA . THR A 1 284 ? -0.107 10.357 -7.480 1.00 45.47 284 THR A CA 1
ATOM 2246 C C . THR A 1 284 ? 0.725 11.203 -6.515 1.00 45.47 284 THR A C 1
ATOM 2248 O O . THR A 1 284 ? 0.700 12.430 -6.623 1.00 45.47 284 THR A O 1
ATOM 2251 N N . MET A 1 285 ? 1.469 10.576 -5.596 1.00 49.38 285 MET A N 1
ATOM 2252 C CA . MET A 1 285 ? 2.221 11.216 -4.493 1.00 49.38 285 MET A CA 1
ATOM 2253 C C . MET A 1 285 ? 3.264 12.294 -4.893 1.00 49.38 285 MET A C 1
ATOM 2255 O O . MET A 1 285 ? 4.024 12.752 -4.046 1.00 49.38 285 MET A O 1
ATOM 2259 N N . GLY A 1 286 ? 3.339 12.691 -6.167 1.00 44.12 286 GLY A N 1
ATOM 2260 C CA . GLY A 1 286 ? 4.298 13.655 -6.710 1.00 44.12 286 GLY A CA 1
ATOM 2261 C C . GLY A 1 286 ? 3.831 15.115 -6.784 1.00 44.12 286 GLY A C 1
ATOM 2262 O O . GLY A 1 286 ? 4.658 15.963 -7.099 1.00 44.12 286 GLY A O 1
ATOM 2263 N N . HIS A 1 287 ? 2.561 15.444 -6.507 1.00 46.06 287 HIS A N 1
ATOM 2264 C CA . HIS A 1 287 ? 2.049 16.821 -6.631 1.00 46.06 287 HIS A CA 1
ATOM 2265 C C . HIS A 1 287 ? 1.532 17.355 -5.285 1.00 46.06 287 HIS A C 1
ATOM 2267 O O . HIS A 1 287 ? 0.331 17.378 -5.031 1.00 46.06 287 HIS A O 1
ATOM 2273 N N . LEU A 1 288 ? 2.458 17.769 -4.414 1.00 52.84 288 LEU A N 1
ATOM 2274 C CA . LEU A 1 288 ? 2.190 18.169 -3.023 1.00 52.84 288 LEU A CA 1
ATOM 2275 C C . LEU A 1 288 ? 1.352 19.464 -2.880 1.00 52.84 288 LEU A C 1
ATOM 2277 O O . LEU A 1 288 ? 0.804 19.704 -1.809 1.00 52.84 288 LEU A O 1
ATOM 2281 N N . ASP A 1 289 ? 1.217 20.255 -3.954 1.00 51.84 289 ASP A N 1
ATOM 2282 C CA . ASP A 1 289 ? 0.65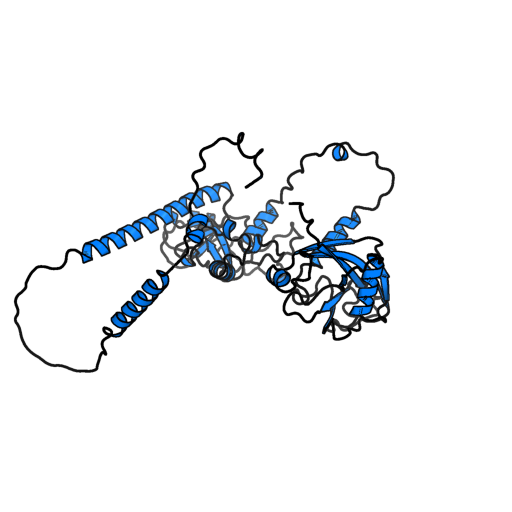1 21.618 -3.916 1.00 51.84 289 ASP A CA 1
ATOM 2283 C C . ASP A 1 289 ? -0.800 21.755 -4.418 1.00 51.84 289 ASP A C 1
ATOM 2285 O O . ASP A 1 289 ? -1.334 22.861 -4.460 1.00 51.84 289 ASP A O 1
ATOM 2289 N N . LYS A 1 290 ? -1.469 20.665 -4.820 1.00 56.41 290 LYS A N 1
ATOM 2290 C CA . LYS A 1 290 ? -2.903 20.714 -5.178 1.00 56.41 290 LYS A CA 1
ATOM 2291 C C . LYS A 1 290 ? -3.745 20.316 -3.973 1.00 56.41 290 LYS A C 1
ATOM 2293 O O . LYS A 1 290 ? -3.369 19.398 -3.251 1.00 56.41 290 LYS A O 1
ATOM 2298 N N . ASP A 1 291 ? -4.881 20.981 -3.772 1.00 62.62 291 ASP A N 1
ATOM 2299 C CA . ASP A 1 291 ? -5.864 20.611 -2.751 1.00 62.62 291 ASP A CA 1
ATOM 2300 C C . ASP A 1 291 ? -6.282 19.145 -2.925 1.00 62.62 291 ASP A C 1
ATOM 2302 O O . ASP A 1 291 ? -7.077 18.795 -3.798 1.00 62.62 291 ASP A O 1
ATOM 2306 N N . ILE A 1 292 ? -5.692 18.267 -2.109 1.00 68.38 292 ILE A N 1
ATOM 2307 C CA . ILE A 1 292 ? -5.988 16.837 -2.110 1.00 68.38 292 ILE A CA 1
ATOM 2308 C C . ILE A 1 292 ? -7.411 16.670 -1.584 1.00 68.38 292 ILE A C 1
ATOM 2310 O O . ILE A 1 292 ? -7.646 16.717 -0.372 1.00 68.38 292 ILE A O 1
ATOM 2314 N N . LYS A 1 293 ? -8.351 16.462 -2.505 1.00 77.44 293 LYS A N 1
ATOM 2315 C CA . LYS A 1 293 ? -9.744 16.176 -2.175 1.00 77.44 293 LYS A CA 1
ATOM 2316 C C . LYS A 1 293 ? -9.828 14.837 -1.457 1.00 77.44 293 LYS A C 1
ATOM 2318 O O . LYS A 1 293 ? -9.399 13.800 -1.969 1.00 77.44 293 LYS A O 1
ATOM 2323 N N . SER A 1 294 ? -10.397 14.839 -0.258 1.00 81.75 294 SER A N 1
ATOM 2324 C CA . SER A 1 294 ? -10.634 13.602 0.485 1.00 81.75 294 SER A CA 1
ATOM 2325 C C . SER A 1 294 ? -11.862 12.863 -0.040 1.00 81.75 294 SER A C 1
ATOM 2327 O O . SER A 1 294 ? -12.879 13.488 -0.344 1.00 81.75 294 SER A O 1
ATOM 2329 N N . ARG A 1 295 ? -11.815 11.528 -0.018 1.00 85.81 295 ARG A N 1
ATOM 2330 C CA . ARG A 1 295 ? -12.937 10.656 -0.404 1.00 85.81 295 ARG A CA 1
ATOM 2331 C C . ARG A 1 295 ? -14.141 10.730 0.544 1.00 85.81 295 ARG A C 1
ATOM 2333 O O . ARG A 1 295 ? -15.246 10.354 0.165 1.00 85.81 295 ARG A O 1
ATOM 2340 N N . PHE A 1 296 ? -13.939 11.222 1.767 1.00 89.88 296 PHE A N 1
ATOM 2341 C CA . PHE A 1 296 ? -14.956 11.273 2.819 1.00 89.88 296 PHE A CA 1
ATOM 2342 C C . PHE A 1 296 ? -15.060 12.665 3.448 1.00 89.88 296 PHE A C 1
ATOM 2344 O O . PHE A 1 296 ? -14.057 13.370 3.564 1.00 89.88 296 PHE A O 1
ATOM 2351 N N . ILE A 1 297 ? -16.262 13.037 3.889 1.00 91.81 297 ILE A N 1
ATOM 2352 C CA . ILE A 1 297 ? -16.568 14.327 4.528 1.00 91.81 297 ILE A CA 1
ATOM 2353 C C . ILE A 1 297 ? -17.314 14.139 5.851 1.00 91.81 297 ILE A C 1
ATOM 2355 O O . ILE A 1 297 ? -17.953 13.115 6.094 1.00 91.81 297 ILE A O 1
ATOM 2359 N N . CYS A 1 298 ? -17.254 15.155 6.712 1.00 91.25 298 CYS A N 1
ATOM 2360 C CA . CYS A 1 298 ? -18.111 15.237 7.891 1.00 91.25 298 CYS A CA 1
ATOM 2361 C C . CYS A 1 298 ? -19.562 15.541 7.472 1.00 91.25 298 CYS A C 1
ATOM 2363 O O . CYS A 1 298 ? -19.777 16.553 6.807 1.00 91.25 298 CYS A O 1
ATOM 2365 N N . PRO A 1 299 ? -20.569 14.769 7.919 1.00 90.62 299 PRO A N 1
ATOM 2366 C CA . PRO A 1 299 ? -21.968 15.015 7.557 1.00 90.62 299 PRO A CA 1
ATOM 2367 C C . PRO A 1 299 ? -22.553 16.315 8.138 1.00 90.62 299 PRO A C 1
ATOM 2369 O O . PRO A 1 299 ? -23.550 16.805 7.625 1.00 90.62 299 PRO A O 1
ATOM 2372 N N . ILE A 1 300 ? -21.960 16.866 9.206 1.00 89.56 300 ILE A N 1
ATOM 2373 C CA . ILE A 1 300 ? -22.468 18.072 9.886 1.00 89.56 300 ILE A CA 1
ATOM 2374 C C . ILE A 1 300 ? -21.735 19.322 9.397 1.00 89.56 300 ILE A C 1
ATOM 2376 O O . ILE A 1 300 ? -22.352 20.280 8.953 1.00 89.56 300 ILE A O 1
ATOM 2380 N N . SER A 1 301 ? -20.403 19.321 9.482 1.00 89.12 301 SER A N 1
ATOM 2381 C CA . SER A 1 301 ? -19.596 20.499 9.147 1.00 89.12 301 SER A CA 1
ATOM 2382 C C . SER A 1 301 ? -19.190 20.577 7.680 1.00 89.12 301 SER A C 1
ATOM 2384 O O . SER A 1 301 ? -18.525 21.540 7.308 1.00 89.12 301 SER A O 1
ATOM 2386 N N . MET A 1 302 ? -19.490 19.549 6.876 1.00 87.38 302 MET A N 1
ATOM 2387 C CA . MET A 1 302 ? -19.058 19.416 5.475 1.00 87.38 302 MET A CA 1
ATOM 2388 C C . MET A 1 302 ? -17.536 19.531 5.268 1.00 87.38 302 MET A C 1
ATOM 2390 O O . MET A 1 302 ? -17.060 19.722 4.154 1.00 87.38 302 MET A O 1
ATOM 2394 N N . LYS A 1 303 ? -16.745 19.397 6.342 1.00 89.75 303 LYS A N 1
ATOM 2395 C CA . LYS A 1 303 ? -15.280 19.453 6.286 1.00 89.75 303 LYS A CA 1
ATOM 2396 C C . LYS A 1 303 ? -14.717 18.156 5.715 1.00 89.75 303 LYS A C 1
ATOM 2398 O O . LYS A 1 303 ? -15.183 17.067 6.052 1.00 89.75 303 LYS A O 1
ATOM 2403 N N . GLU A 1 304 ? -13.677 18.296 4.905 1.00 88.25 304 GLU A N 1
ATOM 2404 C CA . GLU A 1 304 ? -12.947 17.198 4.277 1.00 88.25 304 GLU A CA 1
ATOM 2405 C C . GLU A 1 304 ? -12.065 16.426 5.260 1.00 88.25 304 GLU A C 1
ATOM 2407 O O . GLU A 1 304 ? -11.385 16.999 6.118 1.00 88.25 304 GLU A O 1
ATOM 2412 N N . MET A 1 305 ? -12.037 15.105 5.100 1.00 86.19 305 MET A N 1
ATOM 2413 C CA . MET A 1 305 ? -11.252 14.180 5.909 1.00 86.19 305 MET A CA 1
ATOM 2414 C C . MET A 1 305 ? -9.830 14.006 5.342 1.00 86.19 305 MET A C 1
ATOM 2416 O O . MET A 1 305 ? -9.425 12.915 4.948 1.00 86.19 305 MET A O 1
ATOM 2420 N N . ASN A 1 306 ? -9.072 15.104 5.270 1.00 82.12 306 ASN A N 1
ATOM 2421 C CA . ASN A 1 306 ? -7.717 15.173 4.686 1.00 82.12 306 ASN A CA 1
ATOM 2422 C C . ASN A 1 306 ? -6.589 15.335 5.734 1.00 82.12 306 ASN A C 1
ATOM 2424 O O . ASN A 1 306 ? -5.418 15.510 5.392 1.00 82.12 306 ASN A O 1
ATOM 2428 N N . GLY A 1 307 ? -6.939 15.321 7.023 1.00 82.75 307 GLY A N 1
ATOM 2429 C CA . GLY A 1 307 ? -6.011 15.507 8.139 1.00 82.75 307 GLY A CA 1
ATOM 2430 C C . GLY A 1 307 ? -5.645 16.950 8.479 1.00 82.75 307 GLY A C 1
ATOM 2431 O O . GLY A 1 307 ? -4.956 17.157 9.476 1.00 82.75 307 GLY A O 1
ATOM 2432 N N . LYS A 1 308 ? -6.114 17.952 7.719 1.00 84.75 308 LYS A N 1
ATOM 2433 C CA . LYS A 1 308 ? -6.031 19.368 8.133 1.00 84.75 308 LYS A CA 1
ATOM 2434 C C . LYS A 1 308 ? -6.966 19.650 9.317 1.00 84.75 308 LYS A C 1
ATOM 2436 O O . LYS A 1 308 ? -6.666 20.481 10.169 1.00 84.75 308 LYS A O 1
ATOM 2441 N N . HIS A 1 309 ? -8.087 18.933 9.386 1.00 88.19 309 HIS A N 1
ATOM 2442 C CA . HIS A 1 309 ? -9.048 19.001 10.485 1.00 88.19 309 HIS A CA 1
ATOM 2443 C C . HIS A 1 309 ? -9.009 17.731 11.339 1.00 88.19 309 HIS A C 1
ATOM 2445 O O . HIS A 1 309 ? -8.745 16.637 10.842 1.00 88.19 309 HIS A O 1
ATOM 2451 N N . ARG A 1 310 ? -9.308 17.877 12.633 1.00 90.19 310 ARG A N 1
ATOM 2452 C CA . ARG A 1 310 ? -9.393 16.765 13.589 1.00 90.19 310 ARG A CA 1
ATOM 2453 C C . ARG A 1 310 ? -10.748 16.071 13.467 1.00 90.19 310 ARG A C 1
ATOM 2455 O O . ARG A 1 310 ? -11.785 16.735 13.541 1.00 90.19 310 ARG A O 1
ATOM 2462 N N . PHE A 1 311 ? -10.737 14.748 13.308 1.00 93.25 311 PHE A N 1
ATOM 2463 C CA . PHE A 1 311 ? -11.948 13.924 13.270 1.00 93.25 311 PHE A CA 1
ATOM 2464 C C . PHE A 1 311 ? -11.978 12.938 14.425 1.00 93.25 311 PHE A C 1
ATOM 2466 O O . PHE A 1 311 ? -10.953 12.386 14.820 1.00 93.25 311 PHE A O 1
ATOM 2473 N N . VAL A 1 312 ? -13.180 12.693 14.924 1.00 92.56 312 VAL A N 1
ATOM 2474 C CA . VAL A 1 312 ? -13.475 11.734 15.982 1.00 92.56 312 VAL A CA 1
ATOM 2475 C C . VAL A 1 312 ? -14.516 10.743 15.480 1.00 92.56 312 VAL A C 1
ATOM 2477 O O . VAL A 1 312 ? -15.371 11.087 14.660 1.00 92.56 312 VAL A O 1
ATOM 2480 N N . TYR A 1 313 ? -14.467 9.518 15.986 1.00 93.31 313 TYR A N 1
ATOM 2481 C CA . TYR A 1 313 ? -15.546 8.554 15.814 1.00 93.31 313 TYR A CA 1
ATOM 2482 C C . TYR A 1 313 ? -16.111 8.137 17.167 1.00 93.31 313 TYR A C 1
ATOM 2484 O O . TYR A 1 313 ? -15.426 8.182 18.192 1.00 93.31 313 TYR A O 1
ATOM 2492 N N . LEU A 1 314 ? -17.380 7.739 17.159 1.00 91.88 314 LEU A N 1
ATOM 2493 C CA . LEU A 1 314 ? -18.072 7.248 18.345 1.00 91.88 314 LEU A CA 1
ATOM 2494 C C . LEU A 1 314 ? -17.934 5.725 18.436 1.00 91.88 314 LEU A C 1
ATOM 2496 O O . LEU A 1 314 ? -18.371 5.019 17.530 1.00 91.88 314 LEU A O 1
ATOM 2500 N N . ASP A 1 315 ? -17.390 5.204 19.535 1.00 89.56 315 ASP A N 1
ATOM 2501 C CA . ASP A 1 315 ? -17.202 3.754 19.753 1.00 89.56 315 ASP A CA 1
ATOM 2502 C C . ASP A 1 315 ? -18.536 2.969 19.739 1.00 89.56 315 ASP A C 1
ATOM 2504 O O . ASP A 1 315 ? -18.609 1.819 19.314 1.00 89.56 315 ASP A O 1
ATOM 2508 N N . THR A 1 316 ? -19.642 3.611 20.136 1.00 88.81 316 THR A N 1
ATOM 2509 C CA . THR A 1 316 ? -20.969 2.972 20.226 1.00 88.81 316 THR A CA 1
ATOM 2510 C C . THR A 1 316 ? -21.635 2.726 18.870 1.00 88.81 316 THR A C 1
ATOM 2512 O O . THR A 1 316 ? -22.457 1.813 18.736 1.00 88.81 316 THR A O 1
ATOM 2515 N N . CYS A 1 317 ? -21.333 3.544 17.858 1.00 89.56 317 CYS A N 1
ATOM 2516 C CA . CYS A 1 317 ? -22.031 3.506 16.572 1.00 89.56 317 CYS A CA 1
ATOM 2517 C C . CYS A 1 317 ? -21.130 3.523 15.336 1.00 89.56 317 CYS A C 1
ATOM 2519 O O . CYS A 1 317 ? -21.598 3.149 14.264 1.00 89.56 317 CYS A O 1
ATOM 2521 N N . GLY A 1 318 ? -19.869 3.931 15.468 1.00 89.56 318 GLY A N 1
ATOM 2522 C CA . GLY A 1 318 ? -18.919 4.046 14.366 1.00 89.56 318 GLY A CA 1
ATOM 2523 C C . GLY A 1 318 ? -19.145 5.250 13.447 1.00 89.56 318 GLY A C 1
ATOM 2524 O O . GLY A 1 318 ? -18.458 5.362 12.435 1.00 89.56 318 GLY A O 1
ATOM 2525 N N . CYS A 1 319 ? -20.084 6.152 13.750 1.00 91.44 319 CYS A N 1
ATOM 2526 C CA . CYS A 1 319 ? -20.250 7.393 12.987 1.00 91.44 319 CYS A CA 1
ATOM 2527 C C . CYS A 1 319 ? -19.058 8.331 13.222 1.00 91.44 319 CYS A C 1
ATOM 2529 O O . CYS A 1 319 ? -18.557 8.441 14.345 1.00 91.44 319 CYS A O 1
ATOM 2531 N N . VAL A 1 320 ? -18.628 9.006 12.156 1.00 92.88 320 VAL A N 1
ATOM 2532 C CA . VAL A 1 320 ? -17.434 9.861 12.134 1.00 92.88 320 VAL A CA 1
ATOM 2533 C C . VAL A 1 320 ? -17.834 11.323 11.957 1.00 92.88 320 VAL A C 1
ATOM 2535 O O . VAL A 1 320 ? -18.634 11.652 11.084 1.00 92.88 320 VAL A O 1
ATOM 2538 N N . PHE A 1 321 ? -17.251 12.207 12.766 1.00 93.25 321 PHE A N 1
ATOM 2539 C CA . PHE A 1 321 ? -17.537 13.642 12.764 1.00 93.25 321 PHE A CA 1
ATOM 2540 C C . PHE A 1 321 ? -16.255 14.462 12.926 1.00 93.25 321 PHE A C 1
ATOM 2542 O O . PHE A 1 321 ? -15.266 14.000 13.493 1.00 93.25 321 PHE A O 1
ATOM 2549 N N . ALA A 1 322 ? -16.277 15.713 12.469 1.00 93.12 322 ALA A N 1
ATOM 2550 C CA . ALA A 1 322 ? -15.245 16.678 12.830 1.00 93.12 322 ALA A CA 1
ATOM 2551 C C . ALA A 1 322 ? -15.366 17.028 14.323 1.00 93.12 322 ALA A C 1
ATOM 2553 O O . ALA A 1 322 ? -16.465 17.288 14.812 1.00 93.12 322 ALA A O 1
ATOM 2554 N N . GLU A 1 323 ? -14.242 17.096 15.038 1.00 91.00 323 GLU A N 1
ATOM 2555 C CA . GLU A 1 323 ? -14.222 17.377 16.482 1.00 91.00 323 GLU A CA 1
ATOM 2556 C C . GLU A 1 323 ? -14.907 18.713 16.816 1.00 91.00 323 GLU A C 1
ATOM 2558 O O . GLU A 1 323 ? -15.648 18.816 17.790 1.00 91.00 323 GLU A O 1
ATOM 2563 N N . GLN A 1 324 ? -14.699 19.727 15.972 1.00 90.69 324 GLN A N 1
ATOM 2564 C CA . GLN A 1 324 ? -15.322 21.046 16.116 1.00 90.69 324 GLN A CA 1
ATOM 2565 C C . GLN A 1 324 ? -16.853 20.975 16.017 1.00 90.69 324 GLN A C 1
ATOM 2567 O O . GLN A 1 324 ? -17.535 21.580 16.833 1.00 90.69 324 GLN A O 1
ATOM 2572 N N . ALA A 1 325 ? -17.391 20.163 15.101 1.00 90.38 325 ALA A N 1
ATOM 2573 C CA . ALA A 1 325 ? -18.837 20.020 14.928 1.00 90.38 325 ALA A CA 1
ATOM 2574 C C . ALA A 1 325 ? -19.503 19.402 16.168 1.00 90.38 325 ALA A C 1
ATOM 2576 O O . ALA A 1 325 ? -20.587 19.813 16.572 1.00 90.38 325 ALA A O 1
ATOM 2577 N N . LEU A 1 326 ? -18.833 18.434 16.804 1.00 87.88 326 LEU A N 1
ATOM 2578 C CA . LEU A 1 326 ? -19.348 17.789 18.012 1.00 87.88 326 LEU A CA 1
ATOM 2579 C C . LEU A 1 326 ? -19.270 18.706 19.244 1.00 87.88 326 LEU A C 1
ATOM 2581 O O . LEU A 1 326 ? -20.075 18.574 20.161 1.00 87.88 326 LEU A O 1
ATOM 2585 N N . LYS A 1 327 ? -18.310 19.641 19.266 1.00 87.88 327 LYS A N 1
ATOM 2586 C CA . LYS A 1 327 ? -18.211 20.679 20.304 1.00 87.88 327 LYS A CA 1
ATOM 2587 C C . LYS A 1 327 ? -19.279 21.760 20.141 1.00 87.88 327 LYS A C 1
ATOM 2589 O O . LYS A 1 327 ? -19.787 22.247 21.143 1.00 87.88 327 LYS A O 1
ATOM 2594 N N . GLU A 1 328 ? -19.612 22.117 18.903 1.00 88.56 328 GLU A N 1
ATOM 2595 C CA . GLU A 1 328 ? -20.656 23.100 18.583 1.00 88.56 328 GLU A CA 1
ATOM 2596 C C . GLU A 1 328 ? -22.068 22.554 18.843 1.00 88.56 328 GLU A C 1
ATOM 2598 O O . GLU A 1 328 ? -22.946 23.307 19.259 1.00 88.56 328 GLU A O 1
ATOM 2603 N N . ILE A 1 329 ? -22.281 21.244 18.662 1.00 86.44 329 ILE A N 1
ATOM 2604 C CA . ILE A 1 329 ? -23.569 20.575 18.900 1.00 86.44 329 ILE A CA 1
ATOM 2605 C C . ILE A 1 329 ? -23.410 19.492 19.984 1.00 86.44 329 ILE A C 1
ATOM 2607 O O . ILE A 1 329 ? -23.393 18.293 19.675 1.00 86.44 329 ILE A O 1
ATOM 2611 N N . PRO A 1 330 ? -23.298 19.880 21.271 1.00 80.12 330 PRO A N 1
ATOM 2612 C CA . PRO A 1 330 ? -23.179 18.936 22.372 1.00 80.12 330 PRO A CA 1
ATOM 2613 C C . PRO A 1 330 ? -24.522 18.235 22.605 1.00 80.12 330 PRO A C 1
ATOM 2615 O O . PRO A 1 330 ? -25.387 18.700 23.344 1.00 80.12 330 PRO A O 1
ATOM 2618 N N . SER A 1 331 ? -24.698 17.086 21.964 1.00 83.69 331 SER A N 1
ATOM 2619 C CA . SER A 1 331 ? -25.833 16.186 22.164 1.00 83.69 331 SER A CA 1
ATOM 2620 C C . SER A 1 331 ? -25.349 14.885 22.805 1.00 83.69 331 SER A C 1
ATOM 2622 O O . SER A 1 331 ? -24.220 14.452 22.588 1.00 83.69 331 SER A O 1
ATOM 2624 N N . LYS A 1 332 ? -26.197 14.259 23.631 1.00 84.62 332 LYS A N 1
ATOM 2625 C CA . LYS A 1 332 ? -25.921 12.938 24.234 1.00 84.62 332 LYS A CA 1
ATOM 2626 C C . LYS A 1 332 ? -26.275 11.777 23.296 1.00 84.62 332 LYS A C 1
ATOM 2628 O O . LYS A 1 332 ? -26.110 10.613 23.656 1.00 84.62 332 LYS A O 1
ATOM 2633 N N . GLU A 1 333 ? -26.772 12.097 22.107 1.00 89.81 333 GLU A N 1
ATOM 2634 C CA . GLU A 1 333 ? -27.250 11.170 21.089 1.00 89.81 333 GLU A CA 1
ATOM 2635 C C . GLU A 1 333 ? -26.592 11.501 19.754 1.00 89.81 333 GLU A C 1
ATOM 2637 O O . GLU A 1 333 ? -26.380 12.660 19.410 1.00 89.81 333 GLU A O 1
ATOM 2642 N N . CYS A 1 334 ? -26.227 10.477 18.993 1.00 87.44 334 CYS A N 1
ATOM 2643 C CA . CYS A 1 334 ? -25.555 10.655 17.719 1.00 87.44 334 CYS A CA 1
ATOM 2644 C C . CYS A 1 334 ? -26.511 11.257 16.681 1.00 87.44 334 CYS A C 1
ATOM 2646 O O . CYS A 1 334 ? -27.478 10.612 16.287 1.00 87.44 334 CYS A O 1
ATOM 2648 N N . VAL A 1 335 ? -26.172 12.429 16.143 1.00 86.81 335 VAL A N 1
ATOM 2649 C CA . VAL A 1 335 ? -26.984 13.145 15.139 1.00 86.81 335 VAL A CA 1
ATOM 2650 C C . VAL A 1 335 ? -27.270 12.309 13.880 1.00 86.81 335 VAL A C 1
ATOM 2652 O O . VAL A 1 335 ? -28.310 12.467 13.256 1.00 86.81 335 VAL A O 1
ATOM 2655 N N . SER A 1 336 ? -26.378 11.383 13.510 1.00 86.62 336 SER A N 1
ATOM 2656 C CA . SER A 1 336 ? -26.549 10.564 12.301 1.00 86.62 336 SER A CA 1
ATOM 2657 C C . SER A 1 336 ? -27.346 9.272 12.511 1.00 86.62 336 SER A C 1
ATOM 2659 O O . SER A 1 336 ? -27.826 8.713 11.530 1.00 86.62 336 SER A O 1
ATOM 2661 N N . CYS A 1 337 ? -27.436 8.738 13.736 1.00 88.12 337 CYS A N 1
ATOM 2662 C CA . CYS A 1 337 ? -28.048 7.417 13.968 1.00 88.12 337 CYS A CA 1
ATOM 2663 C C . CYS A 1 337 ? -28.888 7.287 15.250 1.00 88.12 337 CYS A C 1
ATOM 2665 O O . CYS A 1 337 ? -29.390 6.201 15.530 1.00 88.12 337 CYS A O 1
ATOM 2667 N N . GLY A 1 338 ? -29.008 8.343 16.056 1.00 84.38 338 GLY A N 1
ATOM 2668 C CA . GLY A 1 338 ? -29.820 8.389 17.278 1.00 84.38 338 GLY A CA 1
ATOM 2669 C C . GLY A 1 338 ? -29.288 7.581 18.468 1.00 84.38 338 GLY A C 1
ATOM 2670 O O . GLY A 1 338 ? -29.930 7.526 19.509 1.00 84.38 338 GLY A O 1
ATOM 2671 N N . LYS A 1 339 ? -28.124 6.927 18.359 1.00 87.69 339 LYS A N 1
ATOM 2672 C CA . LYS A 1 339 ? -27.559 6.139 19.469 1.00 87.69 339 LYS A CA 1
ATOM 2673 C C . LYS A 1 339 ? -26.964 7.043 20.544 1.00 87.69 339 LYS A C 1
ATOM 2675 O O . LYS A 1 339 ? -26.210 7.961 20.221 1.00 87.69 339 LYS A O 1
ATOM 2680 N N . SER A 1 340 ? -27.232 6.739 21.811 1.00 87.12 340 SER A N 1
ATOM 2681 C CA . SER A 1 340 ? -26.629 7.453 22.935 1.00 87.12 340 SER A CA 1
ATOM 2682 C C . SER A 1 340 ? -25.124 7.188 23.036 1.00 87.12 340 SER A C 1
ATOM 2684 O O . SER A 1 340 ? -24.629 6.096 22.723 1.00 87.12 340 SER A O 1
ATOM 2686 N N . PHE A 1 341 ? -24.371 8.206 23.445 1.00 86.12 341 PHE A N 1
ATOM 2687 C CA . PHE A 1 341 ? -22.933 8.094 23.662 1.00 86.12 341 PHE A CA 1
ATOM 2688 C C . PHE A 1 341 ? -22.470 8.992 24.813 1.00 86.12 341 PHE A C 1
ATOM 2690 O O . PHE A 1 341 ? -23.100 9.989 25.158 1.00 86.12 341 PHE A O 1
ATOM 2697 N N . GLU A 1 342 ? -21.348 8.614 25.418 1.00 83.62 342 GLU A N 1
ATOM 2698 C CA . GLU A 1 342 ? -20.678 9.385 26.462 1.00 83.62 342 GLU A CA 1
ATOM 2699 C C . GLU A 1 342 ? -19.420 10.044 25.896 1.00 83.62 342 GLU A C 1
ATOM 2701 O O . GLU A 1 342 ? -18.808 9.521 24.964 1.00 83.62 342 GLU A O 1
ATOM 2706 N N . ALA A 1 343 ? -18.962 11.137 26.514 1.00 76.44 343 ALA A N 1
ATOM 2707 C CA . ALA A 1 343 ? -17.735 11.826 26.104 1.00 76.44 343 ALA A CA 1
ATOM 2708 C C . ALA A 1 343 ? -16.494 10.905 26.097 1.00 76.44 343 ALA A C 1
ATOM 2710 O O . ALA A 1 343 ? -15.597 11.075 25.276 1.00 76.44 343 ALA A O 1
ATOM 2711 N N . ASN A 1 344 ? -16.477 9.877 26.953 1.00 78.06 344 ASN A N 1
ATOM 2712 C CA . ASN A 1 344 ? -15.407 8.875 27.041 1.00 78.06 344 ASN A CA 1
ATOM 2713 C C . ASN A 1 344 ? -15.364 7.878 25.866 1.00 78.06 344 ASN A C 1
ATOM 2715 O O . ASN A 1 344 ? -14.420 7.081 25.777 1.00 78.06 344 ASN A O 1
ATOM 2719 N N . ASN A 1 345 ? -16.386 7.895 25.005 1.00 80.94 345 ASN A N 1
ATOM 2720 C CA . ASN A 1 345 ? -16.517 7.041 23.821 1.00 80.94 345 ASN A CA 1
ATOM 2721 C C . ASN A 1 345 ? -16.144 7.781 22.528 1.00 80.94 345 ASN A C 1
ATOM 2723 O O . ASN A 1 345 ? -16.261 7.208 21.443 1.00 80.94 345 ASN A O 1
ATOM 2727 N N . ASN A 1 346 ? -15.686 9.029 22.643 1.00 86.69 346 ASN A N 1
ATOM 2728 C CA . ASN A 1 346 ? -15.175 9.817 21.532 1.00 86.69 346 ASN A CA 1
ATOM 2729 C C . ASN A 1 346 ? -13.701 9.461 21.321 1.00 86.69 346 ASN A C 1
ATOM 2731 O O . ASN A 1 346 ? -12.857 9.757 22.167 1.00 86.69 346 ASN A O 1
ATOM 2735 N N . ILE A 1 347 ? -13.386 8.818 20.200 1.00 90.50 347 ILE A N 1
ATOM 2736 C CA . ILE A 1 347 ? -12.027 8.378 19.880 1.00 90.50 347 ILE A CA 1
ATOM 2737 C C . ILE A 1 347 ? -11.504 9.236 18.731 1.00 90.50 347 ILE A C 1
ATOM 2739 O O . ILE A 1 347 ? -12.111 9.298 17.661 1.00 90.50 347 ILE A O 1
ATOM 2743 N N . LEU A 1 348 ? -10.377 9.911 18.958 1.00 90.56 348 LEU A N 1
ATOM 2744 C CA . LEU A 1 348 ? -9.714 10.729 17.946 1.00 90.56 348 LEU A CA 1
ATOM 2745 C C . LEU A 1 348 ? -9.076 9.846 16.871 1.00 90.56 348 LEU A C 1
ATOM 2747 O O . LEU A 1 348 ? -8.396 8.874 17.189 1.00 90.56 348 LEU A O 1
ATOM 2751 N N . ILE A 1 349 ? -9.279 10.197 15.602 1.00 91.88 349 ILE A N 1
ATOM 2752 C CA . ILE A 1 349 ? -8.662 9.523 14.458 1.00 91.88 349 ILE A CA 1
ATOM 2753 C C . ILE A 1 349 ? -7.261 10.097 14.235 1.00 91.88 349 ILE A C 1
ATOM 2755 O O . ILE A 1 349 ? -7.099 11.312 14.151 1.00 91.88 349 ILE A O 1
ATOM 2759 N N . ASN A 1 350 ? -6.268 9.214 14.098 1.00 87.56 350 ASN A N 1
ATOM 2760 C CA . ASN A 1 350 ? -4.856 9.546 13.877 1.00 87.56 350 ASN A CA 1
ATOM 2761 C C . ASN A 1 350 ? -4.315 10.647 14.830 1.00 87.56 350 ASN A C 1
ATOM 2763 O O . ASN A 1 350 ? -3.907 11.711 14.358 1.00 87.56 350 ASN A O 1
ATOM 2767 N N . PRO A 1 351 ? -4.297 10.401 16.159 1.00 86.00 351 PRO A N 1
ATOM 2768 C CA . PRO A 1 351 ? -3.738 11.325 17.153 1.00 86.00 351 PRO A CA 1
ATOM 2769 C C . PRO A 1 351 ? -2.247 11.621 16.926 1.00 86.00 351 PRO A C 1
ATOM 2771 O O . PRO A 1 351 ? -1.519 10.816 16.332 1.00 86.00 351 PRO A O 1
ATOM 2774 N N . ALA A 1 352 ? -1.768 12.745 17.471 1.00 83.81 352 ALA A N 1
ATOM 2775 C CA . ALA A 1 352 ? -0.332 13.024 17.551 1.00 83.81 352 ALA A CA 1
ATOM 2776 C C . ALA A 1 352 ? 0.389 11.978 18.429 1.00 83.81 352 ALA A C 1
ATOM 2778 O O . ALA A 1 352 ? -0.240 11.282 19.225 1.00 83.81 352 ALA A O 1
ATOM 2779 N N . LYS A 1 353 ? 1.720 11.854 18.309 1.00 81.75 353 LYS A N 1
ATOM 2780 C CA . LYS A 1 353 ? 2.496 10.808 19.014 1.00 81.75 353 LYS A CA 1
ATOM 2781 C C . LYS A 1 353 ? 2.286 10.830 20.537 1.00 81.75 353 LYS A C 1
ATOM 2783 O O . LYS A 1 353 ? 2.101 9.771 21.125 1.00 81.75 353 LYS A O 1
ATOM 2788 N N . GLU A 1 354 ? 2.239 12.016 21.134 1.00 82.25 354 GLU A N 1
ATOM 2789 C CA . GLU A 1 354 ? 2.012 12.228 22.572 1.00 82.25 354 GLU A CA 1
ATOM 2790 C C . GLU A 1 354 ? 0.595 11.807 23.003 1.00 82.25 354 GLU A C 1
ATOM 2792 O O . GLU A 1 354 ? 0.412 11.062 23.966 1.00 82.25 354 GLU A O 1
ATOM 2797 N N . GLU A 1 355 ? -0.425 12.215 22.242 1.00 83.25 355 GLU A N 1
ATOM 2798 C CA . GLU A 1 355 ? -1.826 11.830 22.473 1.00 83.25 355 GLU A CA 1
ATOM 2799 C C . GLU A 1 355 ? -2.034 10.314 22.293 1.00 83.25 355 GLU A C 1
ATOM 2801 O O . GLU A 1 355 ? -2.836 9.688 22.980 1.00 83.25 355 GLU A O 1
ATOM 2806 N N . LEU A 1 356 ? -1.286 9.684 21.387 1.00 82.19 356 LEU A N 1
ATOM 2807 C CA . LEU A 1 356 ? -1.373 8.248 21.138 1.00 82.19 356 LEU A CA 1
ATOM 2808 C C . LEU A 1 356 ? -0.893 7.434 22.351 1.00 82.19 356 LEU A C 1
ATOM 2810 O O . LEU A 1 356 ? -1.441 6.366 22.635 1.00 82.19 356 LEU A O 1
ATOM 2814 N N . GLU A 1 357 ? 0.116 7.919 23.075 1.00 82.25 357 GLU A N 1
ATOM 2815 C CA . GLU A 1 357 ? 0.621 7.278 24.293 1.00 82.25 357 GLU A CA 1
ATOM 2816 C C . GLU A 1 357 ? -0.391 7.341 25.437 1.00 82.25 357 GLU A C 1
ATOM 2818 O O . GLU A 1 357 ? -0.659 6.312 26.062 1.00 82.25 357 GLU A O 1
ATOM 2823 N N . SER A 1 358 ? -1.039 8.489 25.651 1.00 82.31 358 SER A N 1
ATOM 2824 C CA . SER A 1 358 ? -2.098 8.600 26.661 1.00 82.31 358 SER A CA 1
ATOM 2825 C C . SER A 1 358 ? -3.302 7.710 26.324 1.00 82.31 358 SER A C 1
ATOM 2827 O O . SER A 1 358 ? -3.823 7.005 27.191 1.00 82.31 358 SER A O 1
ATOM 2829 N N . MET A 1 359 ? -3.687 7.630 25.046 1.00 81.25 359 MET A N 1
ATOM 2830 C CA . MET A 1 359 ? -4.759 6.736 24.598 1.00 81.25 359 MET A CA 1
ATOM 2831 C C . MET A 1 359 ? -4.420 5.249 24.767 1.00 81.25 359 MET A C 1
ATOM 2833 O O . MET A 1 359 ? -5.315 4.456 25.068 1.00 81.25 359 MET A O 1
ATOM 2837 N N . LYS A 1 360 ? -3.148 4.849 24.621 1.00 84.25 360 LYS A N 1
ATOM 2838 C CA . LYS A 1 360 ? -2.711 3.468 24.898 1.00 84.25 360 LYS A CA 1
ATOM 2839 C C . LYS A 1 360 ? -2.935 3.087 26.356 1.00 84.25 360 LYS A C 1
ATOM 2841 O O . LYS A 1 360 ? -3.506 2.027 26.605 1.00 84.25 360 LYS A O 1
ATOM 2846 N N . VAL A 1 361 ? -2.552 3.956 27.292 1.00 85.06 361 VAL A N 1
ATOM 2847 C CA . VAL A 1 361 ? -2.751 3.721 28.731 1.00 85.06 361 VAL A CA 1
ATOM 2848 C C . VAL A 1 361 ? -4.242 3.559 29.040 1.00 85.06 361 VAL A C 1
ATOM 2850 O O . VAL A 1 361 ? -4.650 2.557 29.627 1.00 85.06 361 VAL A O 1
ATOM 2853 N N . ILE A 1 362 ? -5.082 4.469 28.535 1.00 84.62 362 ILE A N 1
ATOM 2854 C CA . ILE A 1 362 ? -6.541 4.413 28.722 1.00 84.62 362 ILE A CA 1
ATOM 2855 C C . ILE A 1 362 ? -7.129 3.110 28.152 1.00 84.62 362 ILE A C 1
ATOM 2857 O O . ILE A 1 362 ? -7.999 2.485 28.765 1.00 84.62 362 ILE A O 1
ATOM 2861 N N . LEU A 1 363 ? -6.666 2.671 26.978 1.00 84.00 363 LEU A N 1
ATOM 2862 C CA . LEU A 1 363 ? -7.121 1.432 26.346 1.00 84.00 363 LEU A CA 1
ATOM 2863 C C . LEU A 1 363 ? -6.749 0.195 27.179 1.00 84.00 363 LEU A C 1
ATOM 2865 O O . LEU A 1 363 ? -7.564 -0.720 27.335 1.00 84.00 363 LEU A O 1
ATOM 2869 N N . GLU A 1 364 ? -5.528 0.146 27.704 1.00 84.50 364 GLU A N 1
ATOM 2870 C CA . GLU A 1 364 ? -5.053 -0.951 28.547 1.00 84.50 364 GLU A CA 1
ATOM 2871 C C . GLU A 1 364 ? -5.828 -1.027 29.864 1.00 84.50 364 GLU A C 1
ATOM 2873 O O . GLU A 1 364 ? -6.275 -2.112 30.249 1.00 84.50 364 GLU A O 1
ATOM 2878 N N . GLU A 1 365 ? -6.101 0.118 30.491 1.00 86.31 365 GLU A N 1
ATOM 2879 C CA . GLU A 1 365 ? -6.951 0.207 31.678 1.00 86.31 365 GLU A CA 1
ATOM 2880 C C . GLU A 1 365 ? -8.383 -0.263 31.400 1.00 86.31 365 GLU A C 1
ATOM 2882 O O . GLU A 1 365 ? -8.923 -1.085 32.149 1.00 86.31 365 GLU A O 1
ATOM 2887 N N . LYS A 1 366 ? -9.003 0.187 30.297 1.00 83.00 366 LYS A N 1
ATOM 2888 C CA . LYS A 1 366 ? -10.341 -0.272 29.878 1.00 83.00 366 LYS A CA 1
ATOM 2889 C C . LYS A 1 366 ? -10.356 -1.791 29.672 1.00 83.00 366 LYS A C 1
ATOM 2891 O O . LYS A 1 366 ? -11.250 -2.484 30.165 1.00 83.00 366 LYS A O 1
ATOM 2896 N N . LYS A 1 367 ? -9.333 -2.350 29.020 1.00 84.06 367 LYS A N 1
ATOM 2897 C CA . LYS A 1 367 ? -9.198 -3.805 28.828 1.00 84.06 367 LYS A CA 1
ATOM 2898 C C . LYS A 1 367 ? -8.996 -4.556 30.141 1.00 84.06 367 LYS A C 1
ATOM 2900 O O . LYS A 1 367 ? -9.543 -5.652 30.295 1.00 84.06 367 LYS A O 1
ATOM 2905 N N . ALA A 1 368 ? -8.238 -4.001 31.082 1.00 85.50 368 ALA A N 1
ATOM 2906 C CA . ALA A 1 368 ? -8.043 -4.584 32.404 1.00 85.50 368 ALA A CA 1
ATOM 2907 C C . ALA A 1 368 ? -9.357 -4.618 33.200 1.00 85.50 368 ALA A C 1
ATOM 2909 O O . ALA A 1 368 ? -9.706 -5.674 33.733 1.00 85.50 368 ALA A O 1
ATOM 2910 N N . LYS A 1 369 ? -10.133 -3.525 33.183 1.00 86.50 369 LYS A N 1
ATOM 2911 C CA . LYS A 1 369 ? -11.463 -3.439 33.814 1.00 86.50 369 LYS A CA 1
ATOM 2912 C C . LYS A 1 369 ? -12.433 -4.472 33.234 1.00 86.50 369 LYS A C 1
ATOM 2914 O O . LYS A 1 369 ? -12.977 -5.282 33.979 1.00 86.50 369 LYS A O 1
ATOM 2919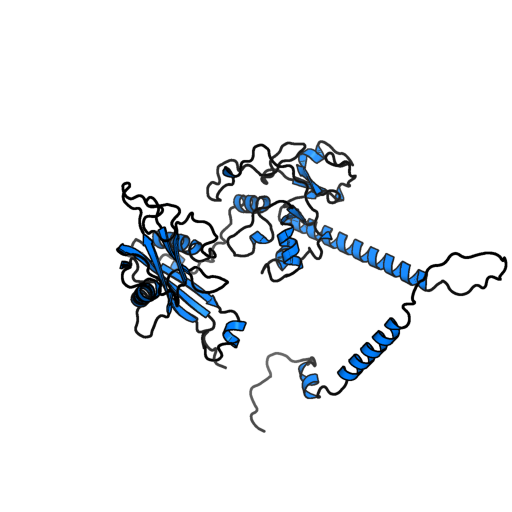 N N . ILE A 1 370 ? -12.533 -4.574 31.905 1.00 84.25 370 ILE A N 1
ATOM 2920 C CA . ILE A 1 370 ? -13.379 -5.584 31.235 1.00 84.25 370 ILE A CA 1
ATOM 2921 C C . ILE A 1 370 ? -12.949 -7.015 31.603 1.00 84.25 370 ILE A C 1
ATOM 2923 O O . ILE A 1 370 ? -13.787 -7.902 31.803 1.00 84.25 370 ILE A O 1
ATOM 2927 N N . LYS A 1 371 ? -11.638 -7.283 31.692 1.00 86.12 371 LYS A N 1
ATOM 2928 C CA . LYS A 1 371 ? -11.120 -8.593 32.125 1.00 86.12 371 LYS A CA 1
ATOM 2929 C C . LYS A 1 371 ? -11.462 -8.874 33.593 1.00 86.12 371 LYS A C 1
ATOM 2931 O O . LYS A 1 371 ? -11.833 -10.008 33.899 1.00 86.12 371 LYS A O 1
ATOM 2936 N N . ALA A 1 372 ? -11.361 -7.882 34.475 1.00 86.75 372 ALA A N 1
ATOM 2937 C CA . ALA A 1 372 ? -11.712 -7.998 35.889 1.00 86.75 372 ALA A CA 1
ATOM 2938 C C . ALA A 1 372 ? -13.214 -8.263 36.080 1.00 86.75 372 ALA A C 1
ATOM 2940 O O . ALA A 1 372 ? -13.577 -9.215 36.766 1.00 86.75 372 ALA A O 1
ATOM 2941 N N . GLU A 1 373 ? -14.084 -7.536 35.379 1.00 89.00 373 GLU A N 1
ATOM 2942 C CA . GLU A 1 373 ? -15.536 -7.752 35.414 1.00 89.00 373 GLU A CA 1
ATOM 2943 C C . GLU A 1 373 ? -15.937 -9.134 34.889 1.00 89.00 373 GLU A C 1
ATOM 2945 O O . GLU A 1 373 ? -16.779 -9.815 35.477 1.00 89.00 373 GLU A O 1
ATOM 2950 N N . LYS A 1 374 ? -15.312 -9.606 33.800 1.00 86.56 374 LYS A N 1
ATOM 2951 C CA . LYS A 1 374 ? -15.534 -10.971 33.292 1.00 86.56 374 LYS A CA 1
ATOM 2952 C C . LYS A 1 374 ? -15.084 -12.032 34.298 1.00 86.56 374 LYS A C 1
ATOM 2954 O O . LYS A 1 374 ? -15.740 -13.068 34.407 1.00 86.56 374 LYS A O 1
ATOM 2959 N N . LYS A 1 375 ? -13.985 -11.798 35.027 1.00 86.38 375 LYS A N 1
ATOM 2960 C CA . LYS A 1 375 ? -13.526 -12.685 36.109 1.00 86.38 375 LYS A CA 1
ATOM 2961 C C . LYS A 1 375 ? -14.498 -12.667 37.292 1.00 86.38 375 LYS A C 1
ATOM 2963 O O . LYS A 1 375 ? -14.873 -13.740 37.750 1.00 86.38 375 LYS A O 1
ATOM 2968 N N . ALA A 1 376 ? -14.981 -11.495 37.703 1.00 85.75 376 ALA A N 1
ATOM 2969 C CA . ALA A 1 376 ? -15.976 -11.347 38.765 1.00 85.75 376 ALA A CA 1
ATOM 2970 C C . ALA A 1 376 ? -17.302 -12.047 38.413 1.00 85.75 376 ALA A C 1
ATOM 2972 O O . ALA A 1 376 ? -17.802 -12.848 39.196 1.00 85.75 376 ALA A O 1
ATOM 2973 N N . LYS A 1 377 ? -17.817 -11.863 37.187 1.00 87.06 377 LYS A N 1
ATOM 2974 C CA . LYS A 1 377 ? -19.027 -12.555 36.697 1.00 87.06 377 LYS A CA 1
ATOM 2975 C C . LYS A 1 377 ? -18.858 -14.078 36.628 1.00 87.06 377 LYS A C 1
ATOM 2977 O O . LYS A 1 377 ? -19.814 -14.814 36.864 1.00 87.06 377 LYS A O 1
ATOM 2982 N N . LYS A 1 378 ? -17.655 -14.576 36.312 1.00 83.50 378 LYS A N 1
ATOM 2983 C CA . LYS A 1 378 ? -17.349 -16.019 36.345 1.00 83.50 378 LYS A CA 1
ATOM 2984 C C . LYS A 1 378 ? -17.259 -16.564 37.773 1.00 83.50 378 LYS A C 1
ATOM 2986 O O . LYS A 1 378 ? -17.730 -17.674 37.998 1.00 83.50 378 LYS A O 1
ATOM 2991 N N . ALA A 1 379 ? -16.696 -15.797 38.708 1.00 79.31 379 ALA A N 1
ATOM 2992 C CA . ALA A 1 379 ? -16.621 -16.163 40.122 1.00 79.31 379 ALA A CA 1
ATOM 2993 C C . ALA A 1 379 ? -18.009 -16.180 40.786 1.00 79.31 379 ALA A C 1
ATOM 2995 O O . ALA A 1 379 ? -18.326 -17.120 41.505 1.00 79.31 379 ALA A O 1
ATOM 2996 N N . ALA A 1 380 ? -18.876 -15.215 40.464 1.00 77.56 380 ALA A N 1
ATOM 2997 C CA . ALA A 1 380 ? -20.262 -15.201 40.936 1.00 77.56 380 ALA A CA 1
ATOM 2998 C C . ALA A 1 380 ? -21.062 -16.419 40.425 1.00 77.56 380 ALA A C 1
ATOM 3000 O O . ALA A 1 380 ? -21.759 -17.079 41.192 1.00 77.56 380 ALA A O 1
ATOM 3001 N N . LYS A 1 381 ? -20.884 -16.807 39.151 1.00 73.06 381 LYS A N 1
ATOM 3002 C CA . LYS A 1 381 ? -21.515 -18.019 38.589 1.00 73.06 381 LYS A CA 1
ATOM 3003 C C . LYS A 1 381 ? -20.982 -19.332 39.174 1.00 73.06 381 LYS A C 1
ATOM 3005 O O . LYS A 1 381 ? -21.681 -20.343 39.107 1.00 73.06 381 LYS A O 1
ATOM 3010 N N . SER A 1 382 ? -19.753 -19.366 39.700 1.00 59.59 382 SER A N 1
ATOM 3011 C CA . SER A 1 382 ? -19.200 -20.567 40.340 1.00 59.59 382 SER A CA 1
ATOM 3012 C C . SER A 1 382 ? -19.568 -20.678 41.821 1.00 59.59 382 SER A C 1
ATOM 3014 O O . SER A 1 382 ? -19.698 -21.802 42.306 1.00 59.59 382 SER A O 1
ATOM 3016 N N . SER A 1 383 ? -19.793 -19.562 42.525 1.00 54.81 383 SER A N 1
ATOM 3017 C CA . SER A 1 383 ? -20.333 -19.572 43.891 1.00 54.81 383 SER A CA 1
ATOM 3018 C C . SER A 1 383 ? -21.810 -19.968 43.929 1.00 54.81 383 SER A C 1
ATOM 3020 O O . SER A 1 383 ? -22.213 -20.716 44.812 1.00 54.81 383 SER A O 1
ATOM 3022 N N . GLU A 1 384 ? -22.597 -19.564 42.931 1.00 49.97 384 GLU A N 1
ATOM 3023 C CA . GLU A 1 384 ? -24.034 -19.873 42.847 1.00 49.97 384 GLU A CA 1
ATOM 3024 C C . GLU A 1 384 ? -24.314 -21.352 42.505 1.00 49.97 384 GLU A C 1
ATOM 3026 O O . GLU A 1 384 ? -25.339 -21.906 42.888 1.00 49.97 384 GLU A O 1
ATOM 3031 N N . ARG A 1 385 ? -23.360 -22.052 41.869 1.00 49.56 385 ARG A N 1
ATOM 3032 C CA . ARG A 1 385 ? -23.427 -23.512 41.646 1.00 49.56 385 ARG A CA 1
ATOM 3033 C C . ARG A 1 385 ? -23.016 -24.358 42.859 1.00 49.56 385 ARG A C 1
ATOM 3035 O O . ARG A 1 385 ? -23.174 -25.572 42.805 1.00 49.56 385 ARG A O 1
ATOM 3042 N N . LYS A 1 386 ? -22.474 -23.762 43.930 1.00 43.53 386 LYS A N 1
ATOM 3043 C CA . LYS A 1 386 ? -22.017 -24.492 45.132 1.00 43.53 386 LYS A CA 1
ATOM 3044 C C . LYS A 1 386 ? -22.949 -24.372 46.345 1.00 43.53 386 LYS A C 1
ATOM 3046 O O . LYS A 1 386 ? -22.718 -25.074 47.323 1.00 43.53 386 LYS A O 1
ATOM 3051 N N . SER A 1 387 ? -23.991 -23.540 46.301 1.00 36.69 387 SER A N 1
ATOM 3052 C CA . SER A 1 387 ? -24.876 -23.279 47.453 1.00 36.69 387 SER A CA 1
ATOM 3053 C C . SER A 1 387 ? -26.291 -23.868 47.340 1.00 36.69 387 SER A C 1
ATOM 3055 O O . SER A 1 387 ? -27.140 -23.559 48.172 1.00 36.69 387 SER A O 1
ATOM 3057 N N . GLY A 1 388 ? -26.563 -24.735 46.362 1.00 36.75 388 GLY A N 1
ATOM 3058 C CA . GLY A 1 388 ? -27.919 -25.207 46.075 1.00 36.75 388 GLY A CA 1
ATOM 3059 C C . GLY A 1 388 ? -28.128 -26.718 46.111 1.00 36.75 388 GLY A C 1
ATOM 3060 O O . GLY A 1 388 ? -28.619 -27.229 45.119 1.00 36.75 388 GLY A O 1
ATOM 3061 N N . GLU A 1 389 ? -27.818 -27.434 47.206 1.00 33.41 389 GLU A N 1
ATOM 3062 C CA . GLU A 1 389 ? -28.465 -28.743 47.452 1.00 33.41 389 GLU A CA 1
ATOM 3063 C C . GLU A 1 389 ? -28.441 -29.205 48.925 1.00 33.41 389 GLU A C 1
ATOM 3065 O O . GLU A 1 389 ? -27.568 -29.950 49.363 1.00 33.41 389 GLU A O 1
ATOM 3070 N N . LYS A 1 390 ? -29.433 -28.754 49.705 1.00 30.84 390 LYS A N 1
ATOM 3071 C CA . LYS A 1 390 ? -30.135 -29.548 50.737 1.00 30.84 390 LYS A CA 1
ATOM 3072 C C . LYS A 1 390 ? -31.264 -28.713 51.339 1.00 30.84 390 LYS A C 1
ATOM 3074 O O . LYS A 1 390 ? -31.051 -27.959 52.281 1.00 30.84 390 LYS A O 1
ATOM 3079 N N . ARG A 1 391 ? -32.485 -28.890 50.833 1.00 29.53 391 ARG A N 1
ATOM 3080 C CA . ARG A 1 391 ? -33.713 -28.792 51.637 1.00 29.53 391 ARG A CA 1
ATOM 3081 C C . ARG A 1 391 ? -34.821 -29.571 50.934 1.00 29.53 391 ARG A C 1
ATOM 3083 O O . ARG A 1 391 ? -35.225 -29.233 49.828 1.00 29.53 391 ARG A O 1
ATOM 3090 N N . LYS A 1 392 ? -35.237 -30.653 51.600 1.00 31.17 392 LYS A N 1
ATOM 3091 C CA . LYS A 1 392 ? -36.416 -31.467 51.295 1.00 31.17 392 LYS A CA 1
ATOM 3092 C C . LYS A 1 392 ? -37.640 -30.562 51.139 1.00 31.17 392 LYS A C 1
ATOM 3094 O O . LYS A 1 392 ? -37.857 -29.693 51.982 1.00 31.17 392 LYS A O 1
ATOM 3099 N N . ARG A 1 393 ? -38.462 -30.827 50.126 1.00 27.59 393 ARG A N 1
ATOM 3100 C CA . ARG A 1 393 ? -39.874 -30.445 50.117 1.00 27.59 393 ARG A CA 1
ATOM 3101 C C . ARG A 1 393 ? -40.693 -31.655 49.696 1.00 27.59 393 ARG A C 1
ATOM 3103 O O . ARG A 1 393 ? -40.339 -32.338 48.739 1.00 27.59 393 ARG A O 1
ATOM 3110 N N . GLU A 1 394 ? -41.698 -31.927 50.512 1.00 27.61 394 GLU A N 1
ATOM 3111 C CA . GLU A 1 394 ? -42.659 -33.011 50.384 1.00 27.61 394 GLU A CA 1
ATOM 3112 C C . GLU A 1 394 ? -43.558 -32.827 49.156 1.00 27.61 394 GLU A C 1
ATOM 3114 O O . GLU A 1 394 ? -43.777 -31.717 48.668 1.00 27.61 394 GLU A O 1
ATOM 3119 N N . VAL A 1 395 ? -44.014 -33.977 48.670 1.00 27.11 395 VAL A N 1
ATOM 3120 C CA . VAL A 1 395 ? -44.969 -34.238 47.585 1.00 27.11 395 VAL A CA 1
ATOM 3121 C C . VAL A 1 395 ? -46.368 -33.875 48.125 1.00 27.11 395 VAL A C 1
ATOM 3123 O O . VAL A 1 395 ? -46.605 -34.076 49.308 1.00 27.11 395 VAL A O 1
ATOM 3126 N N . GLU A 1 396 ? -47.272 -33.209 47.398 1.00 24.45 396 GLU A N 1
ATOM 3127 C CA . GLU A 1 396 ? -48.280 -33.871 46.552 1.00 24.45 396 GLU A CA 1
ATOM 3128 C C . GLU A 1 396 ? -49.159 -32.850 45.796 1.00 24.45 396 GLU A C 1
ATOM 3130 O O . GLU A 1 396 ? -49.630 -31.873 46.376 1.00 24.45 396 GLU A O 1
ATOM 3135 N N . SER A 1 397 ? -49.441 -33.118 44.516 1.00 23.83 397 SER A N 1
ATOM 3136 C CA . SER A 1 397 ? -50.773 -32.987 43.888 1.00 23.83 397 SER A CA 1
ATOM 3137 C C . SER A 1 397 ? -50.759 -33.705 42.520 1.00 23.83 397 SER A C 1
ATOM 3139 O O . SER A 1 397 ? -49.767 -33.564 41.798 1.00 23.83 397 SER A O 1
ATOM 3141 N N . PRO A 1 398 ? -51.793 -34.494 42.155 1.00 30.20 398 PRO A N 1
ATOM 3142 C CA . PRO A 1 398 ? -51.781 -35.333 40.953 1.00 30.20 398 PRO A CA 1
ATOM 3143 C C . PRO A 1 398 ? -52.586 -34.767 39.759 1.00 30.20 398 PRO A C 1
ATOM 3145 O O . PRO A 1 398 ? -53.384 -33.849 39.910 1.00 30.20 398 PRO A O 1
ATOM 3148 N N . GLU A 1 399 ? -52.402 -35.444 38.609 1.00 25.36 399 GLU A N 1
ATOM 3149 C CA . GLU A 1 399 ? -53.212 -35.459 37.362 1.00 25.36 399 GLU A CA 1
ATOM 3150 C C . GLU A 1 399 ? -53.059 -34.261 36.383 1.00 25.36 399 GLU A C 1
ATOM 3152 O O . GLU A 1 399 ? -53.059 -33.116 36.800 1.00 25.36 399 GLU A O 1
ATOM 3157 N N . LYS A 1 400 ? -52.948 -34.382 35.042 1.00 25.81 400 LYS A N 1
ATOM 3158 C CA . LYS A 1 400 ? -53.063 -35.488 34.063 1.00 25.81 400 LYS A CA 1
ATOM 3159 C C . LYS A 1 400 ? -52.487 -35.059 32.676 1.00 25.81 400 LYS A C 1
ATOM 3161 O O . LYS A 1 400 ? -52.615 -33.911 32.280 1.00 25.81 400 LYS A O 1
ATOM 3166 N N . VAL A 1 401 ? -51.955 -36.048 31.937 1.00 26.95 401 VAL A N 1
ATOM 3167 C CA . VAL A 1 401 ? -51.966 -36.284 30.459 1.00 26.95 401 VAL A CA 1
ATOM 3168 C C . VAL A 1 401 ? -51.213 -35.356 29.468 1.00 26.95 401 VAL A C 1
ATOM 3170 O O . VAL A 1 401 ? -51.730 -34.381 28.944 1.00 26.95 401 VAL A O 1
ATOM 3173 N N . ASN A 1 402 ? -50.001 -35.807 29.116 1.00 26.86 402 ASN A N 1
ATOM 3174 C CA . ASN A 1 402 ? -49.533 -36.329 27.810 1.00 26.86 402 ASN A CA 1
ATOM 3175 C C . ASN A 1 402 ? -49.955 -35.670 26.467 1.00 26.86 402 ASN A C 1
ATOM 3177 O O . ASN A 1 402 ? -51.089 -35.817 26.020 1.00 26.86 402 ASN A O 1
ATOM 3181 N N . ASN A 1 403 ? -48.955 -35.211 25.698 1.00 27.69 403 ASN A N 1
ATOM 3182 C CA . ASN A 1 403 ? -48.846 -35.544 24.269 1.00 27.69 403 ASN A CA 1
ATOM 3183 C C . ASN A 1 403 ? -47.368 -35.606 23.812 1.00 27.69 403 ASN A C 1
ATOM 3185 O O . ASN A 1 403 ? -46.553 -34.761 24.172 1.00 27.69 403 ASN A O 1
ATOM 3189 N N . LYS A 1 404 ? -47.019 -36.665 23.064 1.00 26.92 404 LYS A N 1
ATOM 3190 C CA . LYS A 1 404 ? -45.653 -37.133 22.727 1.00 26.92 404 LYS A CA 1
ATOM 3191 C C . LYS A 1 404 ? -45.071 -36.520 21.439 1.00 26.92 404 LYS A C 1
ATOM 3193 O O . LYS A 1 404 ? -45.797 -36.413 20.456 1.00 26.92 404 LYS A O 1
ATOM 3198 N N . LYS A 1 405 ? -43.732 -36.356 21.390 1.00 27.28 405 LYS A N 1
ATOM 3199 C CA . LYS A 1 405 ? -42.763 -36.994 20.442 1.00 27.28 405 LYS A CA 1
ATOM 3200 C C . LYS A 1 405 ? -41.289 -36.687 20.850 1.00 27.28 405 LYS A C 1
ATOM 3202 O O . LYS A 1 405 ? -41.092 -35.809 21.682 1.00 27.28 405 LYS A O 1
ATOM 3207 N N . PRO A 1 406 ? -40.280 -37.481 20.413 1.00 34.44 406 PRO A N 1
ATOM 3208 C CA . PRO A 1 406 ? -39.263 -38.045 21.316 1.00 34.44 406 PRO A CA 1
ATOM 3209 C C . PRO A 1 406 ? -37.893 -37.336 21.321 1.00 34.44 406 PRO A C 1
ATOM 3211 O O . PRO A 1 406 ? -37.440 -36.834 20.299 1.00 34.44 406 PRO A O 1
ATOM 3214 N N . ASN A 1 407 ? -37.201 -37.411 22.466 1.00 29.59 407 ASN A N 1
ATOM 3215 C CA . ASN A 1 407 ? -35.776 -37.100 22.641 1.00 29.59 407 ASN A CA 1
ATOM 3216 C C . ASN A 1 407 ? -34.981 -38.403 22.843 1.00 29.59 407 ASN A C 1
ATOM 3218 O O . ASN A 1 407 ? -35.335 -39.212 23.701 1.00 29.59 407 ASN A O 1
ATOM 3222 N N . LEU A 1 408 ? -33.894 -38.580 22.085 1.00 34.53 408 LEU A N 1
ATOM 3223 C CA . LEU A 1 408 ? -32.901 -39.645 22.264 1.00 34.53 408 LEU A CA 1
ATOM 3224 C C . LEU A 1 408 ? -31.758 -39.109 23.149 1.00 34.53 408 LEU A C 1
ATOM 3226 O O . LEU A 1 408 ? -31.238 -38.020 22.910 1.00 34.53 408 LEU A O 1
ATOM 3230 N N . SER A 1 409 ? -31.408 -39.839 24.207 1.00 41.03 409 SER A N 1
ATOM 3231 C CA . SER A 1 409 ? -30.525 -39.404 25.294 1.00 41.03 409 SER A CA 1
ATOM 3232 C C . SER A 1 409 ? -29.032 -39.409 24.925 1.00 41.03 409 SER A C 1
ATOM 3234 O O . SER A 1 409 ? -28.488 -40.372 24.393 1.00 41.03 409 SER A O 1
ATOM 3236 N N . SER A 1 410 ? -28.336 -38.324 25.278 1.00 53.53 410 SER A N 1
ATOM 3237 C CA . SER A 1 410 ? -26.916 -38.064 24.993 1.00 53.53 410 SER A CA 1
ATOM 3238 C C . SER A 1 410 ? -25.948 -38.536 26.092 1.00 53.53 410 SER A C 1
ATOM 3240 O O . SER A 1 410 ? -24.862 -37.978 26.243 1.00 53.53 410 SER A O 1
ATOM 3242 N N . SER A 1 411 ? -26.316 -39.524 26.911 1.00 58.16 411 SER A N 1
ATOM 3243 C CA . SER A 1 411 ? -25.480 -39.947 28.049 1.00 58.16 411 SER A CA 1
ATOM 3244 C C . SER A 1 411 ? -24.421 -40.993 27.685 1.00 58.16 411 SER A C 1
ATOM 3246 O O . SER A 1 411 ? -23.378 -41.046 28.332 1.00 58.16 411 SER A O 1
ATOM 3248 N N . ALA A 1 412 ? -24.626 -41.781 26.624 1.00 49.34 412 ALA A N 1
ATOM 3249 C CA . ALA A 1 412 ? -23.691 -42.840 26.233 1.00 49.34 412 ALA A CA 1
ATOM 3250 C C . ALA A 1 412 ? -22.451 -42.315 25.477 1.00 49.34 412 ALA A C 1
ATOM 3252 O O . ALA A 1 412 ? -21.339 -42.792 25.704 1.00 49.34 412 ALA A O 1
ATOM 3253 N N . ALA A 1 413 ? -22.607 -41.290 24.631 1.00 51.81 413 ALA A N 1
ATOM 3254 C CA . ALA A 1 413 ? -21.514 -40.751 23.810 1.00 51.81 413 ALA A CA 1
ATOM 3255 C C . ALA A 1 413 ? -20.404 -40.082 24.645 1.00 51.81 413 ALA A C 1
ATOM 3257 O O . ALA A 1 413 ? -19.220 -40.171 24.316 1.00 51.81 413 ALA A O 1
ATOM 3258 N N . THR A 1 414 ? -20.770 -39.462 25.769 1.00 59.81 414 THR A N 1
ATOM 3259 C CA . THR A 1 414 ? -19.830 -38.748 26.645 1.00 59.81 414 THR A CA 1
ATOM 3260 C C . THR A 1 414 ? -18.913 -39.707 27.409 1.00 59.81 414 THR A C 1
ATOM 3262 O O . THR A 1 414 ? -17.731 -39.422 27.589 1.00 59.81 414 THR A O 1
ATOM 3265 N N . VAL A 1 415 ? -19.426 -40.879 27.800 1.00 65.31 415 VAL A N 1
ATOM 3266 C CA . VAL A 1 415 ? -18.660 -41.892 28.547 1.00 65.31 415 VAL A CA 1
ATOM 3267 C C . VAL A 1 415 ? -17.632 -42.585 27.646 1.00 65.31 415 VAL A C 1
ATOM 3269 O O . VAL A 1 415 ? -16.494 -42.820 28.063 1.00 65.31 415 VAL A O 1
ATOM 3272 N N . VAL A 1 416 ? -17.987 -42.842 26.383 1.00 64.25 416 VAL A N 1
ATOM 3273 C CA . VAL A 1 416 ? -17.075 -43.451 25.399 1.00 64.25 416 VAL A CA 1
ATOM 3274 C C . VAL A 1 416 ? -15.930 -42.493 25.047 1.00 64.25 416 VAL A C 1
ATOM 3276 O O . VAL A 1 416 ? -14.769 -42.898 25.065 1.00 64.25 416 VAL A O 1
ATOM 3279 N N . MET A 1 417 ? -16.222 -41.203 24.849 1.00 65.19 417 MET A N 1
ATOM 3280 C CA . MET A 1 417 ? -15.200 -40.176 24.588 1.00 65.19 417 MET A CA 1
ATOM 3281 C C . MET A 1 417 ? -14.218 -40.010 25.759 1.00 65.19 417 MET A C 1
ATOM 3283 O O . MET A 1 417 ? -13.018 -39.849 25.536 1.00 65.19 417 MET A O 1
ATOM 3287 N N . SER A 1 418 ? -14.690 -40.111 27.009 1.00 65.75 418 SER A N 1
ATOM 3288 C CA . SER A 1 418 ? -13.804 -40.034 28.180 1.00 65.75 418 SER A CA 1
ATOM 3289 C C . SER A 1 418 ? -12.863 -41.235 28.325 1.00 65.75 418 SER A C 1
ATOM 3291 O O . SER A 1 418 ? -11.710 -41.048 28.709 1.00 65.75 418 SER A O 1
ATOM 3293 N N . LYS A 1 419 ? -13.309 -42.447 27.962 1.00 70.19 419 LYS A N 1
ATOM 3294 C CA . LYS A 1 419 ? -12.471 -43.658 28.014 1.00 70.19 419 LYS A CA 1
ATOM 3295 C C . LYS A 1 419 ? -11.379 -43.647 26.945 1.00 70.19 419 LYS A C 1
ATOM 3297 O O . LYS A 1 419 ? -10.229 -43.942 27.252 1.00 70.19 419 LYS A O 1
ATOM 3302 N N . VAL A 1 420 ? -11.710 -43.212 25.727 1.00 69.75 420 VAL A N 1
ATOM 3303 C CA . VAL A 1 420 ? -10.735 -43.082 24.629 1.00 69.75 420 VAL A CA 1
ATOM 3304 C C . VAL A 1 420 ? -9.686 -42.004 24.941 1.00 69.75 420 VAL A C 1
ATOM 3306 O O . VAL A 1 420 ? -8.500 -42.187 24.669 1.00 69.75 420 VAL A O 1
ATOM 3309 N N . ALA A 1 421 ? -10.089 -40.900 25.579 1.00 68.38 421 ALA A N 1
ATOM 3310 C CA . ALA A 1 421 ? -9.162 -39.854 26.012 1.00 68.38 421 ALA A CA 1
ATOM 3311 C C . ALA A 1 421 ? -8.207 -40.326 27.127 1.00 68.38 421 ALA A C 1
ATOM 3313 O O . ALA A 1 421 ? -7.036 -39.939 27.136 1.00 68.38 421 ALA A O 1
ATOM 3314 N N . GLN A 1 422 ? -8.677 -41.183 28.041 1.00 64.56 422 GLN A N 1
ATOM 3315 C CA . GLN A 1 422 ? -7.838 -41.781 29.083 1.00 64.56 422 GLN A CA 1
ATOM 3316 C C . GLN A 1 422 ? -6.847 -42.812 28.514 1.00 64.56 422 GLN A C 1
ATOM 3318 O O . GLN A 1 422 ? -5.669 -42.755 28.863 1.00 64.56 422 GLN A O 1
ATOM 3323 N N . GLU A 1 423 ? -7.256 -43.660 27.562 1.00 64.88 423 GLU A N 1
ATOM 3324 C CA . GLU A 1 423 ? -6.342 -44.607 26.892 1.00 64.88 423 GLU A CA 1
ATOM 3325 C C . GLU A 1 423 ? -5.246 -43.907 26.067 1.00 64.88 423 GLU A C 1
ATOM 3327 O O . GLU A 1 423 ? -4.098 -44.364 26.024 1.00 64.88 423 GLU A O 1
ATOM 3332 N N . LEU A 1 424 ? -5.560 -42.772 25.434 1.00 57.50 424 LEU A N 1
ATOM 3333 C CA . LEU A 1 424 ? -4.570 -41.963 24.711 1.00 57.50 424 LEU A CA 1
ATOM 3334 C C . LEU A 1 424 ? -3.573 -41.277 25.661 1.00 57.50 424 LEU A C 1
ATOM 3336 O O . LEU A 1 424 ? -2.390 -41.165 25.332 1.00 57.50 424 LEU A O 1
ATOM 3340 N N . ALA A 1 425 ? -4.019 -40.871 26.853 1.00 59.12 425 ALA A N 1
ATOM 3341 C CA . ALA A 1 425 ? -3.162 -40.265 27.872 1.00 59.12 425 ALA A CA 1
ATOM 3342 C C . ALA A 1 425 ? -2.226 -41.285 28.550 1.00 59.12 425 ALA A C 1
ATOM 3344 O O . ALA A 1 425 ? -1.100 -40.945 28.923 1.00 59.12 425 ALA A O 1
ATOM 3345 N N . GLU A 1 426 ? -2.651 -42.544 28.677 1.00 60.72 426 GLU A N 1
ATOM 3346 C CA . GLU A 1 426 ? -1.816 -43.624 29.216 1.00 60.72 426 GLU A CA 1
ATOM 3347 C C . GLU A 1 426 ? -0.771 -44.120 28.206 1.00 60.72 426 GLU A C 1
ATOM 3349 O O . GLU A 1 426 ? 0.369 -44.398 28.591 1.00 60.72 426 GLU A O 1
ATOM 3354 N N . LYS A 1 427 ? -1.088 -44.124 26.902 1.00 56.81 427 LYS A N 1
ATOM 3355 C CA . LYS A 1 427 ? -0.113 -44.447 25.841 1.00 56.81 427 LYS A CA 1
ATOM 3356 C C . LYS A 1 427 ? 1.008 -43.409 25.706 1.00 56.81 427 LYS A C 1
ATOM 3358 O O . LYS A 1 427 ? 2.122 -43.781 25.349 1.00 56.81 427 LYS A O 1
ATOM 3363 N N . GLN A 1 428 ? 0.773 -42.143 26.063 1.00 53.06 428 GLN A N 1
ATOM 3364 C CA . GLN A 1 428 ? 1.811 -41.097 26.056 1.00 53.06 428 GLN A CA 1
ATOM 3365 C C . GLN A 1 428 ? 2.798 -41.173 27.237 1.00 53.06 428 GLN A C 1
ATOM 3367 O O . GLN A 1 428 ? 3.827 -40.499 27.216 1.00 53.06 428 GLN A O 1
ATOM 3372 N N . LYS A 1 429 ? 2.531 -41.990 28.268 1.00 49.00 429 LYS A N 1
ATOM 3373 C CA . LYS A 1 429 ? 3.382 -42.085 29.470 1.00 49.00 429 LYS A CA 1
ATOM 3374 C C . LYS A 1 429 ? 4.418 -43.213 29.451 1.00 49.00 429 LYS A C 1
ATOM 3376 O O . LYS A 1 429 ? 5.201 -43.308 30.397 1.00 49.00 429 LYS A O 1
ATOM 3381 N N . LYS A 1 430 ? 4.496 -44.044 28.405 1.00 49.69 430 LYS A N 1
ATOM 3382 C CA . LYS A 1 430 ? 5.535 -45.086 28.312 1.00 49.69 430 LYS A CA 1
ATOM 3383 C C . LYS A 1 430 ? 6.761 -44.618 27.513 1.00 49.69 430 LYS A C 1
ATOM 3385 O O . LYS A 1 430 ? 6.699 -44.411 26.311 1.00 49.69 430 LYS A O 1
ATOM 3390 N N . GLN A 1 431 ? 7.863 -44.515 28.265 1.00 50.84 431 GLN A N 1
ATOM 3391 C CA . GLN A 1 431 ? 9.285 -44.427 27.896 1.00 50.84 431 GLN A CA 1
ATOM 3392 C C . GLN A 1 431 ? 9.743 -43.245 27.030 1.00 50.84 431 GLN A C 1
ATOM 3394 O O . GLN A 1 431 ? 10.019 -43.372 25.843 1.00 50.84 431 GLN A O 1
ATOM 3399 N N . VAL A 1 432 ? 9.999 -42.115 27.696 1.00 54.56 432 VAL A N 1
ATOM 3400 C CA . VAL A 1 432 ? 10.979 -41.129 27.220 1.00 54.56 432 VAL A CA 1
ATOM 3401 C C . VAL A 1 432 ? 12.295 -41.402 27.954 1.00 54.56 432 VAL A C 1
ATOM 3403 O O . VAL A 1 432 ? 12.314 -41.431 29.188 1.00 54.56 432 VAL A O 1
ATOM 3406 N N . SER A 1 433 ? 13.374 -41.668 27.216 1.00 67.25 433 SER A N 1
ATOM 3407 C CA . SER A 1 433 ? 14.675 -42.048 27.782 1.00 67.25 433 SER A CA 1
ATOM 3408 C C . SER A 1 433 ? 15.291 -40.923 28.627 1.00 67.25 433 SER A C 1
ATOM 3410 O O . SER A 1 433 ? 15.051 -39.733 28.398 1.00 67.25 433 SER A O 1
ATOM 3412 N N . ALA A 1 434 ? 16.116 -41.293 29.613 1.00 59.69 434 ALA A N 1
ATOM 3413 C CA . ALA A 1 434 ? 16.770 -40.354 30.534 1.00 59.69 434 ALA A CA 1
ATOM 3414 C C . ALA A 1 434 ? 17.612 -39.275 29.816 1.00 59.69 434 ALA A C 1
ATOM 3416 O O . ALA A 1 434 ? 17.753 -38.165 30.326 1.00 59.69 434 ALA A O 1
ATOM 3417 N N . ALA A 1 435 ? 18.086 -39.568 28.600 1.00 55.19 435 ALA A N 1
ATOM 3418 C CA . ALA A 1 435 ? 18.834 -38.647 27.748 1.00 55.19 435 ALA A CA 1
ATOM 3419 C C . ALA A 1 435 ? 18.000 -37.464 27.221 1.00 55.19 435 ALA A C 1
ATOM 3421 O O . ALA A 1 435 ? 18.542 -36.395 26.975 1.00 55.19 435 ALA A O 1
ATOM 3422 N N . VAL A 1 436 ? 16.679 -37.610 27.073 1.00 57.16 436 VAL A N 1
ATOM 3423 C CA . VAL A 1 436 ? 15.815 -36.507 26.611 1.00 57.16 436 VAL A CA 1
ATOM 3424 C C . VAL A 1 436 ? 15.432 -35.590 27.776 1.00 57.16 436 VAL A C 1
ATOM 3426 O O . VAL A 1 436 ? 15.306 -34.381 27.599 1.00 57.16 436 VAL A O 1
ATOM 3429 N N . LYS A 1 437 ? 15.328 -36.125 29.001 1.00 59.69 437 LYS A N 1
ATOM 3430 C CA . LYS A 1 437 ? 15.093 -35.311 30.209 1.00 59.69 437 LYS A CA 1
ATOM 3431 C C . LYS A 1 437 ? 16.280 -34.411 30.569 1.00 59.69 437 LYS A C 1
ATOM 3433 O O . LYS A 1 437 ? 16.057 -33.350 31.146 1.00 59.69 437 LYS A O 1
ATOM 3438 N N . SER A 1 438 ? 17.511 -34.785 30.216 1.00 60.94 438 SER A N 1
ATOM 3439 C CA . SER A 1 438 ? 18.701 -33.971 30.500 1.00 60.94 438 SER A CA 1
ATOM 3440 C C . SER A 1 438 ? 18.882 -32.779 29.549 1.00 60.94 438 SER A C 1
ATOM 3442 O O . SER A 1 438 ? 19.542 -31.817 29.927 1.00 60.94 438 SER A O 1
ATOM 3444 N N . ILE A 1 439 ? 18.256 -32.789 28.363 1.00 62.56 439 ILE A N 1
ATOM 3445 C CA . ILE A 1 439 ? 18.312 -31.671 27.399 1.00 62.56 439 ILE A CA 1
ATOM 3446 C C . ILE A 1 439 ? 17.477 -30.471 27.876 1.00 62.56 439 ILE A C 1
ATOM 3448 O O . ILE A 1 439 ? 17.828 -29.325 27.607 1.00 62.56 439 ILE A O 1
ATOM 3452 N N . TYR A 1 440 ? 16.392 -30.719 28.615 1.00 55.09 440 TYR A N 1
ATOM 3453 C CA . TYR A 1 44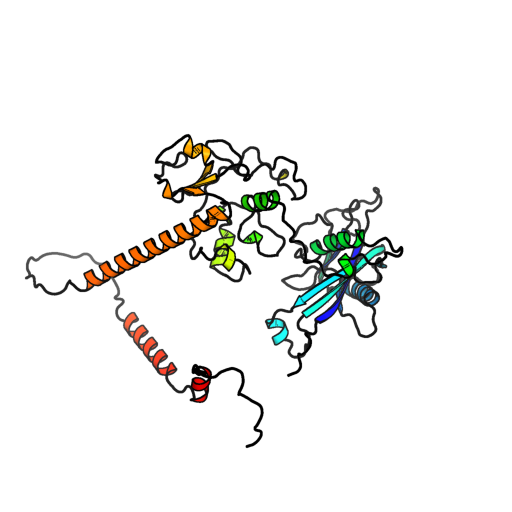0 ? 15.435 -29.683 29.028 1.00 55.09 440 TYR A CA 1
ATOM 3454 C C . TYR A 1 440 ? 15.530 -29.289 30.508 1.00 55.09 440 TYR A C 1
ATOM 3456 O O . TYR A 1 440 ? 14.748 -28.462 30.981 1.00 55.09 440 TYR A O 1
ATOM 3464 N N . ALA A 1 441 ? 16.486 -29.845 31.254 1.00 54.06 441 ALA A N 1
ATOM 3465 C CA . ALA A 1 441 ? 16.754 -29.413 32.617 1.00 54.06 441 ALA A CA 1
ATOM 3466 C C . ALA A 1 441 ? 17.533 -28.085 32.598 1.00 54.06 441 ALA A C 1
ATOM 3468 O O . ALA A 1 441 ? 18.652 -28.014 32.090 1.00 54.06 441 ALA A O 1
ATOM 3469 N N . LYS A 1 442 ? 16.949 -27.023 33.168 1.00 44.75 442 LYS A N 1
ATOM 3470 C CA . LYS A 1 442 ? 17.649 -25.754 33.421 1.00 44.75 442 LYS A CA 1
ATOM 3471 C C . LYS A 1 442 ? 18.853 -26.029 34.328 1.00 44.75 442 LYS A C 1
ATOM 3473 O O . LYS A 1 442 ? 18.674 -26.386 35.488 1.00 44.75 442 LYS A O 1
ATOM 3478 N N . LYS A 1 443 ? 20.072 -25.862 33.810 1.00 47.81 443 LYS A N 1
ATOM 3479 C CA . LYS A 1 443 ? 21.272 -25.768 34.648 1.00 47.81 443 LYS A CA 1
ATOM 3480 C C . LYS A 1 443 ? 21.312 -24.373 35.266 1.00 47.81 443 LYS A C 1
ATOM 3482 O O . LYS A 1 443 ? 21.486 -23.395 34.543 1.00 47.81 443 LYS A O 1
ATOM 3487 N N . ASP A 1 444 ? 21.175 -24.294 36.584 1.00 46.56 444 ASP A N 1
ATOM 3488 C CA . ASP A 1 444 ? 21.551 -23.099 37.336 1.00 46.56 444 ASP A CA 1
ATOM 3489 C C . ASP A 1 444 ? 23.077 -22.977 37.310 1.00 46.56 444 ASP A C 1
ATOM 3491 O O . ASP A 1 444 ? 23.795 -23.715 37.984 1.00 46.56 444 ASP A O 1
ATOM 3495 N N . ILE A 1 445 ? 23.584 -22.066 36.482 1.00 45.25 445 ILE A N 1
ATOM 3496 C CA . ILE A 1 445 ? 25.009 -21.747 36.414 1.00 45.25 445 ILE A CA 1
ATOM 3497 C C . ILE A 1 445 ? 25.256 -20.576 37.368 1.00 45.25 445 ILE A C 1
ATOM 3499 O O . ILE A 1 445 ? 24.984 -19.424 37.040 1.00 45.25 445 ILE A O 1
ATOM 3503 N N . LYS A 1 446 ? 25.770 -20.876 38.565 1.00 40.56 446 LYS A N 1
ATOM 3504 C CA . LYS A 1 446 ? 26.421 -19.886 39.434 1.00 40.56 446 LYS A CA 1
ATOM 3505 C C . LYS A 1 446 ? 27.924 -19.901 39.146 1.00 40.56 446 LYS A C 1
ATOM 3507 O O . LYS A 1 446 ? 28.591 -20.875 39.477 1.00 40.56 446 LYS A O 1
ATOM 3512 N N . GLY A 1 447 ? 28.452 -18.828 38.555 1.00 49.31 447 GLY A N 1
ATOM 3513 C CA . GLY A 1 447 ? 29.895 -18.625 38.372 1.00 49.31 447 GLY A CA 1
ATOM 3514 C C . GLY A 1 447 ? 30.228 -17.480 37.413 1.00 49.31 447 GLY A C 1
ATOM 3515 O O . GLY A 1 447 ? 29.538 -17.290 36.415 1.00 49.31 447 GLY A O 1
ATOM 3516 N N . ASN A 1 448 ? 31.263 -16.700 37.742 1.00 49.81 448 ASN A N 1
ATOM 3517 C CA . ASN A 1 448 ? 31.696 -15.514 36.996 1.00 49.81 448 ASN A CA 1
ATOM 3518 C C . ASN A 1 448 ? 32.565 -15.890 35.773 1.00 49.81 448 ASN A C 1
ATOM 3520 O O . ASN A 1 448 ? 33.271 -16.894 35.792 1.00 49.81 448 ASN A O 1
ATOM 3524 N N . TYR A 1 449 ? 32.532 -15.057 34.730 1.00 47.66 449 TYR A N 1
ATOM 3525 C CA . TYR A 1 449 ? 32.970 -15.315 33.343 1.00 47.66 449 TYR A CA 1
ATOM 3526 C C . TYR A 1 449 ? 34.478 -15.616 33.119 1.00 47.66 449 TYR A C 1
ATOM 3528 O O . TYR A 1 449 ? 34.896 -15.802 31.980 1.00 47.66 449 TYR A O 1
ATOM 3536 N N . LEU A 1 450 ? 35.316 -15.689 34.163 1.00 41.28 450 LEU A N 1
ATOM 3537 C CA . LEU A 1 450 ? 36.784 -15.730 34.024 1.00 41.28 450 LEU A CA 1
ATOM 3538 C C . LEU A 1 450 ? 37.464 -17.105 34.206 1.00 41.28 450 LEU A C 1
ATOM 3540 O O . LEU A 1 450 ? 38.678 -17.180 34.037 1.00 41.28 450 LEU A O 1
ATOM 3544 N N . THR A 1 451 ? 36.753 -18.188 34.545 1.00 55.31 451 THR A N 1
ATOM 3545 C CA . THR A 1 451 ? 37.402 -19.463 34.944 1.00 55.31 451 THR A CA 1
ATOM 3546 C C . THR A 1 451 ? 36.789 -20.735 34.352 1.00 55.31 451 THR A C 1
ATOM 3548 O O . THR A 1 451 ? 36.663 -21.741 35.044 1.00 55.31 451 THR A O 1
ATOM 3551 N N . MET A 1 452 ? 36.442 -20.760 33.062 1.00 45.38 452 MET A N 1
ATOM 3552 C CA . MET A 1 452 ? 36.059 -22.024 32.410 1.00 45.38 452 MET A CA 1
ATOM 3553 C C . MET A 1 452 ? 36.656 -22.163 31.003 1.00 45.38 452 MET A C 1
ATOM 3555 O O . MET A 1 452 ? 36.120 -21.604 30.049 1.00 45.38 452 MET A O 1
ATOM 3559 N N . GLY A 1 453 ? 37.706 -22.989 30.857 1.00 43.66 453 GLY A N 1
ATOM 3560 C CA . GLY A 1 453 ? 37.792 -23.859 29.674 1.00 43.66 453 GLY A CA 1
ATOM 3561 C C . GLY A 1 453 ? 39.140 -24.139 29.005 1.00 43.66 453 GLY A C 1
ATOM 3562 O O . GLY A 1 453 ? 39.173 -25.001 28.129 1.00 43.66 453 GLY A O 1
ATOM 3563 N N . THR A 1 454 ? 40.251 -23.502 29.376 1.00 44.72 454 THR A N 1
ATOM 3564 C CA . THR A 1 454 ? 41.579 -24.046 29.035 1.00 44.72 454 THR A CA 1
ATOM 3565 C C . THR A 1 454 ? 41.876 -25.226 29.961 1.00 44.72 454 THR A C 1
ATOM 3567 O O . THR A 1 454 ? 41.814 -25.046 31.172 1.00 44.72 454 THR A O 1
ATOM 3570 N N . PHE A 1 455 ? 42.234 -26.379 29.382 1.00 40.84 455 PHE A N 1
ATOM 3571 C CA . PHE A 1 455 ? 42.628 -27.652 30.022 1.00 40.84 455 PHE A CA 1
ATOM 3572 C C . PHE A 1 455 ? 41.496 -28.611 30.450 1.00 40.84 455 PHE A C 1
ATOM 3574 O O . PHE A 1 455 ? 40.985 -28.548 31.559 1.00 40.84 455 PHE A O 1
ATOM 3581 N N . ASN A 1 456 ? 41.137 -29.570 29.585 1.00 37.44 456 ASN A N 1
ATOM 3582 C CA . ASN A 1 456 ? 41.684 -30.939 29.643 1.00 37.44 456 ASN A CA 1
ATOM 3583 C C . ASN A 1 456 ? 41.126 -31.818 28.505 1.00 37.44 456 ASN A C 1
ATOM 3585 O O . ASN A 1 456 ? 39.918 -31.953 28.322 1.00 37.44 456 ASN A O 1
ATOM 3589 N N . ARG A 1 457 ? 42.054 -32.383 27.722 1.00 37.47 457 ARG A N 1
ATOM 3590 C CA . ARG A 1 457 ? 41.859 -33.480 26.763 1.00 37.47 457 ARG A CA 1
ATOM 3591 C C . ARG A 1 457 ? 42.046 -34.809 27.506 1.00 37.47 457 ARG A C 1
ATOM 3593 O O . ARG A 1 457 ? 42.903 -34.854 28.381 1.00 37.47 457 ARG A O 1
ATOM 3600 N N . TYR A 1 458 ? 41.371 -35.859 27.024 1.00 37.31 458 TYR A N 1
ATOM 3601 C CA . TYR A 1 458 ? 41.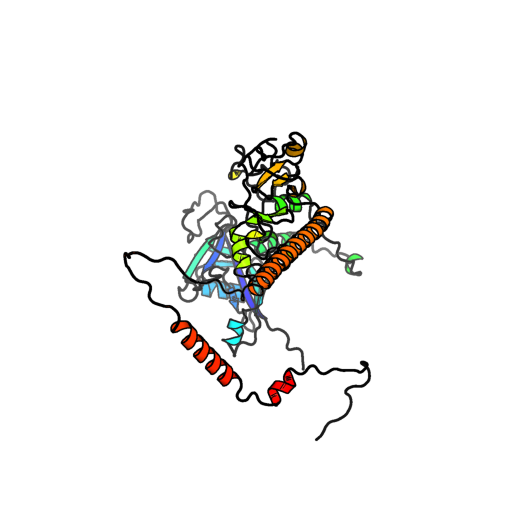409 -37.260 27.490 1.00 37.31 458 TYR A CA 1
ATOM 3602 C C . TYR A 1 458 ? 40.790 -37.452 28.892 1.00 37.31 458 TYR A C 1
ATOM 3604 O O . TYR A 1 458 ? 41.072 -36.687 29.803 1.00 37.31 458 TYR A O 1
ATOM 3612 N N . ALA A 1 459 ? 39.875 -38.391 29.126 1.00 32.22 459 ALA A N 1
ATOM 3613 C CA . ALA A 1 459 ? 39.680 -39.722 28.556 1.00 32.22 459 ALA A CA 1
ATOM 3614 C C . ALA A 1 459 ? 38.187 -40.019 28.335 1.00 32.22 459 ALA A C 1
ATOM 3616 O O . ALA A 1 459 ? 37.359 -39.413 29.057 1.00 32.22 459 ALA A O 1
#

pLDDT: mean 71.93, std 19.67, range [23.83, 94.06]

Sequence (459 aa):
MTNAAEYFRPVASIILKRLPMAPNVQGDDNDLHSIHRNSHSTVYLLVKKPRKDHAWQFPQGGIDPGETLTEAALRELAEECGTDLKAQLLDQEAAGVYQYRFPSKFIEKKKKWRGIGAKVEFVRASWVSGQCQPDQKEIIDFAWTCEQSPASYGRFQMLKFYTKAQYSAKVMGNDGGSIPRRIELVKEKQRDVKLNPDLERIAAWFHCALSKAHMSMDQQPLEQPIVACGLGKLYNQDAVIEYLLDKSAYGDGDRICSHISSIKDTVKLTLTPNPAYNDSDATTMGHLDKDIKSRFICPISMKEMNGKHRFVYLDTCGCVFAEQALKEIPSKECVSCGKSFEANNNILINPAKEELESMKVILEEKKAKIKAEKKAKKAAKSSERKSGEKRKREVESPEKVNNKKPNLSSSAATVVMSKVAQELAEKQKKQVSAAVKSIYAKKDIKGNYLTMGTFNRYA